Protein AF-0000000078283256 (afdb_homodimer)

Radius of gyration: 29.8 Å; Cα contacts (8 Å, |Δi|>4): 971; chains: 2; bounding box: 74×87×70 Å

Secondary structure (DSSP, 8-state):
-EE-STT-EEEETTEEEETT-EEEE-TTSTTBT-EEEEEEEE-GGG-SSSSSSPEEEEEEPPPSSHHHHHHHHHHHHHHHTS---GGGS--SSEEE-GGGEEE---TTT-----EEEEEEEEEEETTEEEEEEEEESSHHHHHHHHHHHHHHHHHHSSHHHHTT-TTEEEEEETTEEEEEETT-TTTEEEEEEEEEEEEE--HHHHHHHHHHHHHHHHHHHHHHHHTT-GGGGGS-HHHHHHHHT-THHHHHHHHHHHT-HHHHHHHHHHHHHHHHHHHHHHHHHT-/-EE-STT-EEEETTEEEETT-EEEE-TTSTTTT-EEEEEEEE-GGG-SSSSSSPEEEEEEPPPSSHHHHHHHHHHHHHHHTS---GGGS--SSEEE-GGGEEE---TTT-----EEEEEEEEEEETTEEEEEEEEESSHHHHHHHHHHHHHHHHHHSSHHHHTT-TTEEEEEETTEEEEEETT-TTTEEEEEEEEEEEEE--HHHHHHHHHHHHHHHHHHHHHHHHTT-GGGGGS-HHHHHHHHT-THHHHHHHHHHHT-HHHHHHHHHHHHHHHHHHHHHHHHHT-

Sequence (574 aa):
MIINRIGAEFEYDGTTYVIGAPIVGTPESEYEGLYGTITEIRDGEDKETENETPDIYCSFEVPALPCEVKKLEEIFSDLYDEPKTIDDIILDLVIMAPSMVETLDDLKECRQHPRIHILLEDWAVDGEQGNSSEVYTDFNDAKRILVQKLKEEQESGCIPQWADDEKFKEHSTDSLYECYIDGEYCESHYHIAIVSQQLCVSNRFVREMGWLYQASCQLEDFVSQVSDWDELDQLTDEQYNRMVQDPRFPERLQNKLGKNDSYWEAYWETVSEVAHEFVNEYLQEEAMIINRIGAEFEYDGTTYVIGAPIVGTPESEYEGLYGTITEIRDGEDKETENETPDIYCSFEVPALPCEVKKLEEIFSDLYDEPKTIDDIILDLVIMAPSMVETLDDLKECRQHPRIHILLEDWAVDGEQGNSSEVYTDFNDAKRILVQKLKEEQESGCIPQWADDEKFKEHSTDSLYECYIDGEYCESHYHIAIVSQQLCVSNRFVREMGWLYQASCQLEDFVSQVSDWDELDQLTDEQYNRMVQDPRFPERLQNKLGKNDSYWEAYWETVSEVAHEFVNEYLQEEA

pLDDT: mean 92.6, std 6.14, range [43.66, 97.94]

Structure (mmCIF, N/CA/C/O backbone):
data_AF-0000000078283256-model_v1
#
loop_
_entity.id
_entity.type
_entity.pdbx_description
1 polymer 'DUF4268 domain-containing protein'
#
loop_
_atom_site.group_PDB
_atom_site.id
_atom_site.type_symbol
_atom_site.label_atom_id
_atom_site.label_alt_id
_atom_site.label_comp_id
_atom_site.label_asym_id
_atom_site.label_entity_id
_atom_site.label_seq_id
_atom_site.pdbx_PDB_ins_code
_atom_site.Cartn_x
_atom_site.Cartn_y
_atom_site.Cartn_z
_atom_site.occupancy
_atom_site.B_iso_or_equiv
_atom_site.auth_seq_id
_atom_site.auth_comp_id
_atom_site.auth_asym_id
_atom_site.auth_atom_id
_atom_site.pdbx_PDB_model_num
ATOM 1 N N . MET A 1 1 ? -12.469 -33.781 -19.547 1 89.75 1 MET A N 1
ATOM 2 C CA . MET A 1 1 ? -12.422 -32.406 -19.969 1 89.75 1 MET A CA 1
ATOM 3 C C . MET A 1 1 ? -10.984 -31.906 -20.047 1 89.75 1 MET A C 1
ATOM 5 O O . MET A 1 1 ? -10.211 -32.094 -19.109 1 89.75 1 MET A O 1
ATOM 9 N N . ILE A 1 2 ? -10.57 -31.406 -21.266 1 92.25 2 ILE A N 1
ATOM 10 C CA . ILE A 1 2 ? -9.227 -30.891 -21.5 1 92.25 2 ILE A CA 1
ATOM 11 C C . ILE A 1 2 ? -9.305 -29.422 -21.891 1 92.25 2 ILE A C 1
ATOM 13 O O . ILE A 1 2 ? -10.023 -29.062 -22.828 1 92.25 2 ILE A O 1
ATOM 17 N N . ILE A 1 3 ? -8.633 -28.625 -21.078 1 93.5 3 ILE A N 1
ATOM 18 C CA . ILE A 1 3 ? -8.578 -27.188 -21.344 1 93.5 3 ILE A CA 1
ATOM 19 C C . ILE A 1 3 ? -7.137 -26.781 -21.625 1 93.5 3 ILE A C 1
ATOM 21 O O . ILE A 1 3 ? -6.266 -26.922 -20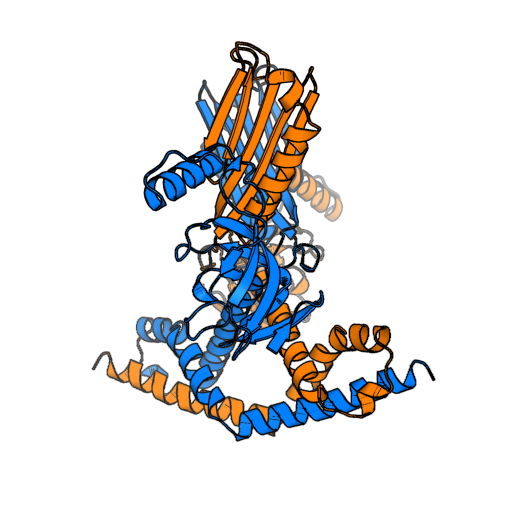.75 1 93.5 3 ILE A O 1
ATOM 25 N N . ASN A 1 4 ? -6.824 -26.266 -22.891 1 92.88 4 ASN A N 1
ATOM 26 C CA . ASN A 1 4 ? -5.438 -25.922 -23.188 1 92.88 4 ASN A CA 1
ATOM 27 C C . ASN A 1 4 ? -5.34 -24.641 -24.016 1 92.88 4 ASN A C 1
ATOM 29 O O . ASN A 1 4 ? -4.258 -24.281 -24.484 1 92.88 4 ASN A O 1
ATOM 33 N N . ARG A 1 5 ? -6.457 -24.016 -24.141 1 90.56 5 ARG A N 1
ATOM 34 C CA . ARG A 1 5 ? -6.426 -22.75 -24.859 1 90.56 5 ARG A CA 1
ATOM 35 C C . ARG A 1 5 ? -5.953 -21.609 -23.953 1 90.56 5 ARG A C 1
ATOM 37 O O . ARG A 1 5 ? -6.492 -21.422 -22.875 1 90.56 5 ARG A O 1
ATOM 44 N N . ILE A 1 6 ? -5.008 -20.922 -24.516 1 90 6 ILE A N 1
ATOM 45 C CA . ILE A 1 6 ? -4.469 -19.797 -23.75 1 90 6 ILE A CA 1
ATOM 46 C C . ILE A 1 6 ? -5.59 -18.828 -23.391 1 90 6 ILE A C 1
ATOM 48 O O . ILE A 1 6 ? -6.414 -18.484 -24.234 1 90 6 ILE A O 1
ATOM 52 N N . GLY A 1 7 ? -5.633 -18.469 -22.125 1 86.88 7 GLY A N 1
ATOM 53 C CA . GLY A 1 7 ? -6.641 -17.531 -21.672 1 86.88 7 GLY A CA 1
ATOM 54 C C . GLY A 1 7 ? -7.887 -18.203 -21.125 1 86.88 7 GLY A C 1
ATOM 55 O O . GLY A 1 7 ? -8.711 -17.562 -20.469 1 86.88 7 GLY A O 1
ATOM 56 N N . ALA A 1 8 ? -8.016 -19.516 -21.375 1 89.69 8 ALA A N 1
ATOM 57 C CA . ALA A 1 8 ? -9.164 -20.25 -20.875 1 89.69 8 ALA A CA 1
ATOM 58 C C . ALA A 1 8 ? -9.133 -20.359 -19.344 1 89.69 8 ALA A C 1
ATOM 60 O O . ALA A 1 8 ? -8.07 -20.531 -18.75 1 89.69 8 ALA A O 1
ATOM 61 N N . GLU A 1 9 ? -10.305 -20.266 -18.797 1 90.88 9 GLU A N 1
ATOM 62 C CA . GLU A 1 9 ? -10.422 -20.281 -17.344 1 90.88 9 GLU A CA 1
ATOM 63 C C . GLU A 1 9 ? -11 -21.609 -16.859 1 90.88 9 GLU A C 1
ATOM 65 O O . GLU A 1 9 ? -11.789 -22.234 -17.562 1 90.88 9 GLU A O 1
ATOM 70 N N . PHE A 1 10 ? -10.516 -22 -15.695 1 93.69 10 PHE A N 1
ATOM 71 C CA . PHE A 1 10 ? -11 -23.172 -15 1 93.69 10 PHE A CA 1
ATOM 72 C C . PHE A 1 10 ? -11.156 -22.906 -13.516 1 93.69 10 PHE A C 1
ATOM 74 O O . PHE A 1 10 ? -10.219 -22.438 -12.859 1 93.69 10 PHE A O 1
ATOM 81 N N . GLU A 1 11 ? -12.305 -23.141 -13 1 91.81 11 GLU A N 1
ATOM 82 C CA . GLU A 1 11 ? -12.562 -22.891 -11.586 1 91.81 11 GLU A CA 1
ATOM 83 C C . GLU A 1 11 ? -12.547 -24.188 -10.781 1 91.81 11 GLU A C 1
ATOM 85 O O . GLU A 1 11 ? -13.172 -25.172 -11.18 1 91.81 11 GLU A O 1
ATOM 90 N N . TYR A 1 12 ? -11.781 -24.141 -9.758 1 92.81 12 TYR A N 1
ATOM 91 C CA . TYR A 1 12 ? -11.742 -25.266 -8.836 1 92.81 12 TYR A CA 1
ATOM 92 C C . TYR A 1 12 ? -11.641 -24.797 -7.391 1 92.81 12 TYR A C 1
ATOM 94 O O . TYR A 1 12 ? -10.711 -24.062 -7.035 1 92.81 12 TYR A O 1
ATOM 102 N N . ASP A 1 13 ? -12.586 -25.203 -6.555 1 91.12 13 ASP A N 1
ATOM 103 C CA . ASP A 1 13 ? -12.602 -24.906 -5.125 1 91.12 13 ASP A CA 1
ATOM 104 C C . ASP A 1 13 ? -12.367 -23.422 -4.867 1 91.12 13 ASP A C 1
ATOM 106 O O . ASP A 1 13 ? -11.5 -23.047 -4.074 1 91.12 13 ASP A O 1
ATOM 110 N N . GLY A 1 14 ? -12.961 -22.594 -5.625 1 85.06 14 GLY A N 1
ATOM 111 C CA . GLY A 1 14 ? -12.945 -21.156 -5.395 1 85.06 14 GLY A CA 1
ATOM 112 C C . GLY A 1 14 ? -11.766 -20.453 -6.047 1 85.06 14 GLY A C 1
ATOM 113 O O . GLY A 1 14 ? -11.641 -19.234 -5.961 1 85.06 14 GLY A O 1
ATOM 114 N N . THR A 1 15 ? -10.922 -21.266 -6.703 1 91 15 THR A N 1
ATOM 115 C CA . THR A 1 15 ? -9.758 -20.672 -7.367 1 91 15 THR A CA 1
ATOM 116 C C . THR A 1 15 ? -9.914 -20.75 -8.883 1 91 15 THR A C 1
ATOM 118 O O . THR A 1 15 ? -10.328 -21.781 -9.422 1 91 15 THR A O 1
ATOM 121 N N . THR A 1 16 ? -9.602 -19.641 -9.422 1 90.5 16 THR A N 1
ATOM 122 C CA . THR A 1 16 ? -9.641 -19.609 -10.883 1 90.5 16 THR A CA 1
ATOM 123 C C . THR A 1 16 ? -8.242 -19.797 -11.469 1 90.5 16 THR A C 1
ATOM 125 O O . THR A 1 16 ? -7.316 -19.062 -11.133 1 90.5 16 THR A O 1
ATOM 128 N N . TYR A 1 17 ? -8.172 -20.812 -12.281 1 94.88 17 TYR A N 1
ATOM 129 C CA . TYR A 1 17 ? -6.938 -21.078 -13.008 1 94.88 17 TYR A CA 1
ATOM 130 C C . TYR A 1 17 ? -7.059 -20.641 -14.469 1 94.88 17 TYR A C 1
ATOM 132 O O . TYR A 1 17 ? -8.094 -20.844 -15.102 1 94.88 17 TYR A O 1
ATOM 140 N N . VAL A 1 18 ? -6.047 -20.047 -14.914 1 92.44 18 VAL A N 1
ATOM 141 C CA . VAL A 1 18 ? -6.059 -19.562 -16.297 1 92.44 18 VAL A CA 1
ATOM 142 C C . VAL A 1 18 ? -4.887 -20.156 -17.062 1 92.44 18 VAL A C 1
ATOM 144 O O . VAL A 1 18 ? -3.742 -20.109 -16.609 1 92.44 18 VAL A O 1
ATOM 147 N N . ILE A 1 19 ? -5.219 -20.734 -18.234 1 94.06 19 ILE A N 1
ATOM 148 C CA . ILE A 1 19 ? -4.156 -21.281 -19.062 1 94.06 19 ILE A CA 1
ATOM 149 C C . ILE A 1 19 ? -3.221 -20.156 -19.516 1 94.06 19 ILE A C 1
ATOM 151 O O . ILE A 1 19 ? -3.676 -19.125 -20 1 94.06 19 ILE A O 1
ATOM 155 N N . GLY A 1 20 ? -1.991 -20.344 -19.266 1 93.44 20 GLY A N 1
ATOM 156 C CA . GLY A 1 20 ? -1.011 -19.344 -19.641 1 93.44 20 GLY A CA 1
ATOM 157 C C . GLY A 1 20 ? -0.655 -18.406 -18.5 1 93.44 20 GLY A C 1
ATOM 158 O O .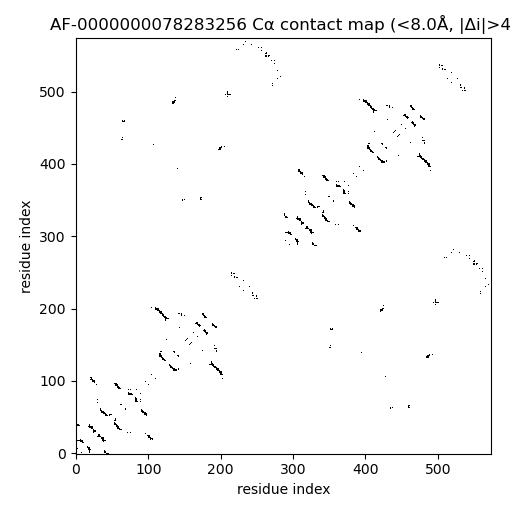 GLY A 1 20 ? 0.27 -17.594 -18.625 1 93.44 20 GLY A O 1
ATOM 159 N N . ALA A 1 21 ? -1.355 -18.5 -17.359 1 91.81 21 ALA A N 1
ATOM 160 C CA . ALA A 1 21 ? -1.127 -17.609 -16.234 1 91.81 21 ALA A CA 1
ATOM 161 C C . ALA A 1 21 ? 0.083 -18.047 -15.422 1 91.81 21 ALA A C 1
ATOM 163 O O . ALA A 1 21 ? 0.393 -19.234 -15.352 1 91.81 21 ALA A O 1
ATOM 164 N N . PRO A 1 22 ? 0.773 -17.062 -14.828 1 93.44 22 PRO A N 1
ATOM 165 C CA . PRO A 1 22 ? 1.931 -17.391 -13.992 1 93.44 22 PRO A CA 1
ATOM 166 C C . PRO A 1 22 ? 1.538 -18.078 -12.688 1 93.44 22 PRO A C 1
ATOM 168 O O . PRO A 1 22 ? 0.491 -17.781 -12.109 1 93.44 22 PRO A O 1
ATOM 171 N N . ILE A 1 23 ? 2.422 -19 -12.281 1 96.25 23 ILE A N 1
ATOM 172 C CA . ILE A 1 23 ? 2.215 -19.734 -11.031 1 96.25 23 ILE A CA 1
ATOM 173 C C . ILE A 1 23 ? 3.547 -19.906 -10.305 1 96.25 23 ILE A C 1
ATOM 175 O O . ILE A 1 23 ? 4.609 -19.625 -10.875 1 96.25 23 ILE A O 1
ATOM 179 N N . VAL A 1 24 ? 3.461 -20.281 -9.055 1 96.38 24 VAL A N 1
ATOM 180 C CA . VAL A 1 24 ? 4.629 -20.672 -8.273 1 96.38 24 VAL A CA 1
ATOM 181 C C . VAL A 1 24 ? 4.348 -21.984 -7.535 1 96.38 24 VAL A C 1
ATOM 183 O O . VAL A 1 24 ? 3.221 -22.234 -7.105 1 96.38 24 VAL A O 1
ATOM 186 N N . GLY A 1 25 ? 5.332 -22.828 -7.52 1 96.62 25 GLY A N 1
ATOM 187 C CA . GLY A 1 25 ? 5.195 -24.047 -6.75 1 96.62 25 GLY A CA 1
ATOM 188 C C . GLY A 1 25 ? 5.117 -23.812 -5.254 1 96.62 25 GLY A C 1
ATOM 189 O O . GLY A 1 25 ? 5.844 -22.984 -4.715 1 96.62 25 GLY A O 1
ATOM 190 N N . THR A 1 26 ? 4.219 -24.547 -4.625 1 96.62 26 THR A N 1
ATOM 191 C CA . THR A 1 26 ? 4.059 -24.422 -3.18 1 96.62 26 THR A CA 1
ATOM 192 C C . THR A 1 26 ? 4.926 -25.438 -2.453 1 96.62 26 THR A C 1
ATOM 194 O O . THR A 1 26 ? 5.559 -26.297 -3.088 1 96.62 26 THR A O 1
ATOM 197 N N . PRO A 1 27 ? 4.977 -25.422 -1.098 1 94.12 27 PRO A N 1
ATOM 198 C CA . PRO A 1 27 ? 5.77 -26.391 -0.332 1 94.12 27 PRO A CA 1
ATOM 199 C C . PRO A 1 27 ? 5.23 -27.812 -0.434 1 94.12 27 PRO A C 1
ATOM 201 O O . PRO A 1 27 ? 5.91 -28.766 -0.044 1 94.12 27 PRO A O 1
ATOM 204 N N . GLU A 1 28 ? 4.066 -27.969 -0.986 1 94.56 28 GLU A N 1
ATOM 205 C CA . GLU A 1 28 ? 3.465 -29.297 -1.13 1 94.56 28 GLU A CA 1
ATOM 206 C C . GLU A 1 28 ? 4.023 -30.031 -2.348 1 94.56 28 GLU A C 1
ATOM 208 O O . GLU A 1 28 ? 3.701 -31.203 -2.58 1 94.56 28 GLU A O 1
ATOM 213 N N . SER A 1 29 ? 4.887 -29.375 -3.082 1 94.44 29 SER A N 1
ATOM 214 C CA . SER A 1 29 ? 5.465 -30 -4.266 1 94.44 29 SER A CA 1
ATOM 215 C C . SER A 1 29 ? 6.988 -29.984 -4.211 1 94.44 29 SER A C 1
ATOM 217 O O . SER A 1 29 ? 7.582 -29.203 -3.467 1 94.44 29 SER A O 1
ATOM 219 N N . GLU A 1 30 ? 7.594 -30.812 -5.043 1 94.75 30 GLU A N 1
ATOM 220 C CA . GLU A 1 30 ? 9.047 -30.828 -5.184 1 94.75 30 GLU A CA 1
ATOM 221 C C . GLU A 1 30 ? 9.547 -29.625 -5.961 1 94.75 30 GLU A C 1
ATOM 223 O O . GLU A 1 30 ? 10.75 -29.344 -6 1 94.75 30 GLU A O 1
ATOM 228 N N . TYR A 1 31 ? 8.578 -28.859 -6.469 1 96.06 31 TYR A N 1
ATOM 229 C CA . TYR A 1 31 ? 8.914 -27.703 -7.293 1 96.06 31 TYR A CA 1
ATOM 230 C C . TYR A 1 31 ? 8.656 -26.406 -6.539 1 96.06 31 TYR A C 1
ATOM 232 O O . TYR A 1 31 ? 8.383 -25.359 -7.148 1 96.06 31 TYR A O 1
ATOM 240 N N . GLU A 1 32 ? 8.781 -26.5 -5.211 1 95.12 32 GLU A N 1
ATOM 241 C CA . GLU A 1 32 ? 8.531 -25.344 -4.352 1 95.12 32 GLU A CA 1
ATOM 242 C C . GLU A 1 32 ? 9.398 -24.156 -4.762 1 95.12 32 GLU A C 1
ATOM 244 O O . GLU A 1 32 ? 10.617 -24.297 -4.918 1 95.12 32 GLU A O 1
ATOM 249 N N . GLY A 1 33 ? 8.734 -23.062 -4.992 1 93.19 33 GLY A N 1
ATOM 250 C CA . GLY A 1 33 ? 9.469 -21.828 -5.223 1 93.19 33 GLY A CA 1
ATOM 251 C C . GLY A 1 33 ? 9.773 -21.578 -6.688 1 93.19 33 GLY A C 1
ATOM 252 O O . GLY A 1 33 ? 10.25 -20.5 -7.051 1 93.19 33 GLY A O 1
ATOM 253 N N . LEU A 1 34 ? 9.438 -22.516 -7.527 1 95.62 34 LEU A N 1
ATOM 254 C CA . LEU A 1 34 ? 9.711 -22.344 -8.953 1 95.62 34 LEU A CA 1
ATOM 255 C C . LEU A 1 34 ? 8.555 -21.625 -9.641 1 95.62 34 LEU A C 1
ATOM 257 O O . LEU A 1 34 ? 7.387 -21.906 -9.367 1 95.62 34 LEU A O 1
ATOM 261 N N . TYR A 1 35 ? 8.953 -20.734 -10.469 1 95.31 35 TYR A N 1
ATOM 262 C CA . TYR A 1 35 ? 7.941 -20.016 -11.242 1 95.31 35 TYR A CA 1
ATOM 263 C C . TYR A 1 35 ? 7.691 -20.703 -12.578 1 95.31 35 TYR A C 1
ATOM 265 O O . TYR A 1 35 ? 8.609 -21.297 -13.164 1 95.31 35 TYR A O 1
ATOM 273 N N . GLY A 1 36 ? 6.477 -20.609 -13.008 1 95.62 36 GLY A N 1
ATOM 274 C CA . GLY A 1 36 ? 6.094 -21.219 -14.266 1 95.62 36 GLY A CA 1
ATOM 275 C C . GLY A 1 36 ? 4.746 -20.75 -14.773 1 95.62 36 GLY A C 1
ATOM 276 O O . GLY A 1 36 ? 4.301 -19.641 -14.445 1 95.62 36 GLY A O 1
ATOM 277 N N . THR A 1 37 ? 4.188 -21.547 -15.719 1 96.25 37 THR A N 1
ATOM 278 C CA . THR A 1 37 ? 2.889 -21.234 -16.297 1 96.25 37 THR A CA 1
ATOM 279 C C . THR A 1 37 ? 2.039 -22.5 -16.438 1 96.25 37 THR A C 1
ATOM 281 O O . THR A 1 37 ? 2.572 -23.609 -16.516 1 96.25 37 THR A O 1
ATOM 284 N N . ILE A 1 38 ? 0.766 -22.328 -16.422 1 97.12 38 ILE A N 1
ATOM 285 C CA . ILE A 1 38 ? -0.153 -23.438 -16.672 1 97.12 38 ILE A CA 1
ATOM 286 C C . ILE A 1 38 ? -0.272 -23.672 -18.188 1 97.12 38 ILE A C 1
ATOM 288 O O . ILE A 1 38 ? -0.532 -22.734 -18.938 1 97.12 38 ILE A O 1
ATOM 292 N N . THR A 1 39 ? -0.175 -24.906 -18.594 1 97.06 39 THR A N 1
ATOM 293 C CA . THR A 1 39 ? -0.217 -25.172 -20.031 1 97.06 39 THR A CA 1
ATOM 294 C C . THR A 1 39 ? -1.491 -25.938 -20.391 1 97.06 39 THR A C 1
ATOM 296 O O . THR A 1 39 ? -1.978 -25.828 -21.516 1 97.06 39 THR A O 1
ATOM 299 N N . GLU A 1 40 ? -1.92 -26.688 -19.453 1 96.81 40 GLU A N 1
ATOM 300 C CA . GLU A 1 40 ? -3.084 -27.531 -19.703 1 96.81 40 GLU A CA 1
ATOM 301 C C . GLU A 1 40 ? -3.738 -27.984 -18.406 1 96.81 40 GLU A C 1
ATOM 303 O O . GLU A 1 40 ? -3.072 -28.094 -17.375 1 96.81 40 GLU A O 1
ATOM 308 N N . ILE A 1 41 ? -5.043 -28.141 -18.453 1 97.19 41 ILE A N 1
ATOM 309 C CA . ILE A 1 41 ? -5.762 -28.688 -17.297 1 97.19 41 ILE A CA 1
ATOM 310 C C . ILE A 1 41 ? -6.641 -29.859 -17.75 1 97.19 41 ILE A C 1
ATOM 312 O O . ILE A 1 41 ? -7.344 -29.75 -18.766 1 97.19 41 ILE A O 1
ATOM 316 N N . ARG A 1 42 ? -6.555 -30.953 -17.047 1 96.19 42 ARG A N 1
ATOM 317 C CA . ARG A 1 42 ? -7.379 -32.125 -17.312 1 96.19 42 ARG A CA 1
ATOM 318 C C . ARG A 1 42 ? -8.211 -32.5 -16.078 1 96.19 42 ARG A C 1
ATOM 320 O O . ARG A 1 42 ? -7.691 -32.531 -14.969 1 96.19 42 ARG A O 1
ATOM 327 N N . ASP A 1 43 ? -9.406 -32.688 -16.297 1 94.62 43 ASP A N 1
ATOM 328 C CA . ASP A 1 43 ? -10.32 -33.062 -15.219 1 94.62 43 ASP A CA 1
ATOM 329 C C . ASP A 1 43 ? -11.156 -34.281 -15.617 1 94.62 43 ASP A C 1
ATOM 331 O O . ASP A 1 43 ? -11.289 -34.562 -16.812 1 94.62 43 ASP A O 1
ATOM 335 N N . GLY A 1 44 ? -11.703 -35 -14.57 1 90.75 44 GLY A N 1
ATOM 336 C CA . GLY A 1 44 ? -12.562 -36.156 -14.82 1 90.75 44 GLY A CA 1
ATOM 337 C C . GLY A 1 44 ? -11.828 -37.344 -15.414 1 90.75 44 GLY A C 1
ATOM 338 O O . GLY A 1 44 ? -10.805 -37.75 -14.875 1 90.75 44 GLY A O 1
ATOM 339 N N . GLU A 1 45 ? -12.281 -37.844 -16.594 1 90 45 GLU A N 1
ATOM 340 C CA . GLU A 1 45 ? -11.773 -39.062 -17.188 1 90 45 GLU A CA 1
ATOM 341 C C . GLU A 1 45 ? -10.477 -38.812 -17.953 1 90 45 GLU A C 1
ATOM 343 O O . GLU A 1 45 ? -9.727 -39.75 -18.25 1 90 45 GLU A O 1
ATOM 348 N N . ASP A 1 46 ? -10.156 -37.562 -18.156 1 91.69 46 ASP A N 1
ATOM 349 C CA . ASP A 1 46 ? -9 -37.25 -18.984 1 91.69 46 ASP A CA 1
ATOM 350 C C . ASP A 1 46 ? -7.758 -37.031 -18.141 1 91.69 46 ASP A C 1
ATOM 352 O O . ASP A 1 46 ? -6.676 -36.75 -18.656 1 91.69 46 ASP A O 1
ATOM 356 N N . LYS A 1 47 ? -7.98 -37.156 -16.859 1 90.62 47 LYS A N 1
ATOM 357 C CA . LYS A 1 47 ? -6.836 -37.031 -15.969 1 90.62 47 LYS A CA 1
ATOM 358 C C . LYS A 1 47 ? -5.828 -38.156 -16.188 1 90.62 47 LYS A C 1
ATOM 360 O O . LYS A 1 47 ? -6.191 -39.219 -16.625 1 90.62 47 LYS A O 1
ATOM 365 N N . GLU A 1 48 ? -4.586 -37.875 -15.891 1 89.69 48 GLU A N 1
ATOM 366 C CA . GLU A 1 48 ? -3.533 -38.875 -15.953 1 89.69 48 GLU A CA 1
ATOM 367 C C . GLU A 1 48 ? -3.252 -39.469 -14.578 1 89.69 48 GLU A C 1
ATOM 369 O O . GLU A 1 48 ? -2.707 -40.594 -14.477 1 89.69 48 GLU A O 1
ATOM 374 N N . THR A 1 49 ? -3.6 -38.719 -13.562 1 89.31 49 THR A N 1
ATOM 375 C CA . THR A 1 49 ? -3.322 -39.156 -12.203 1 89.31 49 THR A CA 1
ATOM 376 C C . THR A 1 49 ? -4.578 -39.75 -11.57 1 89.31 49 THR A C 1
ATOM 378 O O . THR A 1 49 ? -5.684 -39.594 -12.078 1 89.31 49 THR A O 1
ATOM 381 N N . GLU A 1 50 ? -4.387 -40.5 -10.398 1 86.5 50 GLU A N 1
ATOM 382 C CA . GLU A 1 50 ? -5.492 -41.125 -9.703 1 86.5 50 GLU A CA 1
ATOM 383 C C . GLU A 1 50 ? -6.082 -40.219 -8.633 1 86.5 50 GLU A C 1
ATOM 385 O O . GLU A 1 50 ? -7.059 -40.594 -7.977 1 86.5 50 GLU A O 1
ATOM 390 N N . ASN A 1 51 ? -5.508 -39.094 -8.562 1 85.69 51 ASN A N 1
ATOM 391 C CA . ASN A 1 51 ? -5.969 -38.188 -7.523 1 85.69 51 ASN A CA 1
ATOM 392 C C . ASN A 1 51 ? -7.367 -37.656 -7.832 1 85.69 51 ASN A C 1
ATOM 394 O O . ASN A 1 51 ? -7.816 -37.688 -8.977 1 85.69 51 ASN A O 1
ATOM 398 N N . GLU A 1 52 ? -8.055 -37.156 -6.84 1 89.06 52 GLU A N 1
ATOM 399 C CA . GLU A 1 52 ? -9.422 -36.656 -6.98 1 89.06 52 GLU A CA 1
ATOM 400 C C . GLU A 1 52 ? -9.445 -35.25 -7.551 1 89.06 52 GLU A C 1
ATOM 402 O O . GLU A 1 52 ? -10.461 -34.812 -8.086 1 89.06 52 GLU A O 1
ATOM 407 N N . THR A 1 53 ? -8.32 -34.625 -7.492 1 94.38 53 THR A N 1
ATOM 408 C CA . THR A 1 53 ? -8.25 -33.25 -7.945 1 94.38 53 THR A CA 1
ATOM 409 C C . THR A 1 53 ? -7.828 -33.188 -9.414 1 94.38 53 THR A C 1
ATOM 411 O O . THR A 1 53 ? -7.25 -34.125 -9.938 1 94.38 53 THR A O 1
ATOM 414 N N . PRO A 1 54 ? -8.07 -32.125 -10.109 1 96.19 54 PRO A N 1
ATOM 415 C CA . PRO A 1 54 ? -7.641 -31.984 -11.508 1 96.19 54 PRO A CA 1
ATOM 416 C C . PRO A 1 54 ? -6.121 -32 -11.664 1 96.19 54 PRO A C 1
ATOM 418 O O . PRO A 1 54 ? -5.395 -31.672 -10.719 1 96.19 54 PRO A O 1
ATOM 421 N N . ASP A 1 55 ? -5.754 -32.438 -12.883 1 96.81 55 ASP A N 1
ATOM 422 C CA . ASP A 1 55 ? -4.344 -32.375 -13.25 1 96.81 55 ASP A CA 1
ATOM 423 C C . ASP A 1 55 ? -4.012 -31 -13.867 1 96.81 55 ASP A C 1
ATOM 425 O O . ASP A 1 55 ? -4.543 -30.656 -14.922 1 96.81 55 ASP A O 1
ATOM 429 N N . ILE A 1 56 ? -3.166 -30.328 -13.195 1 97.38 56 ILE A N 1
ATOM 430 C CA . ILE A 1 56 ? -2.705 -29.062 -13.727 1 97.38 56 ILE A CA 1
ATOM 431 C C . ILE A 1 56 ? -1.318 -29.219 -14.352 1 97.38 56 ILE A C 1
ATOM 433 O O . ILE A 1 56 ? -0.336 -29.453 -13.633 1 97.38 56 ILE A O 1
ATOM 437 N N . TYR A 1 57 ? -1.246 -29.156 -15.617 1 97.75 57 TYR A N 1
ATOM 438 C CA . TYR A 1 57 ? 0.03 -29.25 -16.312 1 97.75 57 TYR A CA 1
ATOM 439 C C . TYR A 1 57 ? 0.75 -27.906 -16.312 1 97.75 57 TYR A C 1
ATOM 441 O O . TYR A 1 57 ? 0.183 -26.891 -16.734 1 97.75 57 TYR A O 1
ATOM 449 N N . CYS A 1 58 ? 1.979 -27.953 -15.875 1 97.69 58 CYS A N 1
ATOM 450 C CA . CYS A 1 58 ? 2.74 -26.719 -15.719 1 97.69 58 CYS A CA 1
ATOM 451 C C . CYS A 1 58 ? 4.094 -26.812 -16.406 1 97.69 58 CYS A C 1
ATOM 453 O O . CYS A 1 58 ? 4.625 -27.922 -16.578 1 97.69 58 CYS A O 1
ATOM 455 N N . SER A 1 59 ? 4.566 -25.703 -16.844 1 97.69 59 SER A N 1
ATOM 456 C CA . SER A 1 59 ? 5.941 -25.531 -17.297 1 97.69 59 SER A CA 1
ATOM 457 C C . SER A 1 59 ? 6.703 -24.562 -16.391 1 97.69 59 SER A C 1
ATOM 459 O O . SER A 1 59 ? 6.371 -23.391 -16.328 1 97.69 59 SER A O 1
ATOM 461 N N . PHE A 1 60 ? 7.738 -25.078 -15.711 1 97 60 PHE A N 1
ATOM 462 C CA . PHE A 1 60 ? 8.516 -24.25 -14.797 1 97 60 PHE A CA 1
ATOM 463 C C . PHE A 1 60 ? 9.773 -23.734 -15.469 1 97 60 PHE A C 1
ATOM 465 O O . PHE A 1 60 ? 10.32 -24.391 -16.359 1 97 60 PHE A O 1
ATOM 472 N N . GLU A 1 61 ? 10.188 -22.625 -15.047 1 94 61 GLU A N 1
ATOM 473 C CA . GLU A 1 61 ? 11.438 -22.031 -15.531 1 94 61 GLU A CA 1
ATOM 474 C C . GLU A 1 61 ? 12.641 -22.594 -14.773 1 94 61 GLU A C 1
ATOM 476 O O . GLU A 1 61 ? 12.531 -22.906 -13.586 1 94 61 GLU A O 1
ATOM 481 N N . VAL A 1 62 ? 13.695 -22.656 -15.531 1 93.44 62 VAL A N 1
ATOM 482 C CA . VAL A 1 62 ? 14.945 -23 -14.852 1 93.44 62 VAL A CA 1
ATOM 483 C C . VAL A 1 62 ? 15.336 -21.891 -13.883 1 93.44 62 VAL A C 1
ATOM 485 O O . VAL A 1 62 ? 15.352 -20.719 -14.266 1 93.44 62 VAL A O 1
ATOM 488 N N . PRO A 1 63 ? 15.594 -22.25 -12.633 1 93.56 63 PRO A N 1
ATOM 489 C CA . PRO A 1 63 ? 15.969 -21.203 -11.688 1 93.56 63 PRO A CA 1
ATOM 490 C C . PRO A 1 63 ? 17.234 -20.453 -12.109 1 93.56 63 PRO A C 1
ATOM 492 O O . PRO A 1 63 ? 18.156 -21.062 -12.656 1 93.56 63 PRO A O 1
ATOM 495 N N . ALA A 1 64 ? 17.234 -19.188 -11.859 1 92.88 64 ALA A N 1
ATOM 496 C CA . ALA A 1 64 ? 18.375 -18.359 -12.195 1 92.88 64 ALA A CA 1
ATOM 497 C C . ALA A 1 64 ? 19.375 -18.312 -11.031 1 92.88 64 ALA A C 1
ATOM 499 O O . ALA A 1 64 ? 20.578 -18.109 -11.242 1 92.88 64 ALA A O 1
ATOM 500 N N . LEU A 1 65 ? 18.875 -18.531 -9.859 1 95.12 65 LEU A N 1
ATOM 501 C CA . LEU A 1 65 ? 19.703 -18.469 -8.664 1 95.12 65 LEU A CA 1
ATOM 502 C C . LEU A 1 65 ? 20.438 -19.781 -8.445 1 95.12 65 LEU A C 1
ATOM 504 O O . LEU A 1 65 ? 19.797 -20.828 -8.297 1 95.12 65 LEU A O 1
ATOM 508 N N . PRO A 1 66 ? 21.719 -19.734 -8.328 1 93.88 66 PRO A N 1
ATOM 509 C CA . PRO A 1 66 ? 22.5 -20.953 -8.125 1 93.88 66 PRO A CA 1
ATOM 510 C C . PRO A 1 66 ? 22.062 -21.719 -6.879 1 93.88 66 PRO A C 1
ATOM 512 O O . PRO A 1 66 ? 22.047 -22.953 -6.891 1 93.88 66 PRO A O 1
ATOM 515 N N . CYS A 1 67 ? 21.734 -21.047 -5.875 1 94.5 67 CYS A N 1
ATOM 516 C CA . CYS A 1 67 ? 21.297 -21.703 -4.648 1 94.5 67 CYS A CA 1
ATOM 517 C C . CYS A 1 67 ? 20.031 -22.516 -4.891 1 94.5 67 CYS A C 1
ATOM 519 O O . CYS A 1 67 ? 19.875 -23.609 -4.32 1 94.5 67 CYS A O 1
ATOM 521 N N . GLU A 1 68 ? 19.156 -22.016 -5.695 1 94.25 68 GLU A N 1
ATOM 522 C CA . GLU A 1 68 ? 17.906 -22.703 -5.996 1 94.25 68 GLU A CA 1
ATOM 523 C C . GLU A 1 68 ? 18.156 -23.938 -6.875 1 94.25 68 GLU A C 1
ATOM 525 O O . GLU A 1 68 ? 17.484 -24.953 -6.727 1 94.25 68 GLU A O 1
ATOM 530 N N . VAL A 1 69 ? 19.125 -23.797 -7.766 1 95.12 69 VAL A N 1
ATOM 531 C CA . VAL A 1 69 ? 19.516 -24.938 -8.602 1 95.12 69 VAL A CA 1
ATOM 532 C C . VAL A 1 69 ? 20.047 -26.062 -7.73 1 95.12 69 VAL A C 1
ATOM 534 O O . VAL A 1 69 ? 19.609 -27.219 -7.863 1 95.12 69 VAL A O 1
ATOM 537 N N . LYS A 1 70 ? 20.922 -25.672 -6.895 1 95.12 70 LYS A N 1
ATOM 538 C CA . LYS A 1 70 ? 21.516 -26.672 -6.004 1 95.12 70 LYS A CA 1
ATOM 539 C C . LYS A 1 70 ? 20.438 -27.328 -5.137 1 95.12 70 LYS A C 1
ATOM 541 O O . LYS A 1 70 ? 20.469 -28.547 -4.949 1 95.12 70 LYS A O 1
ATOM 546 N N . LYS A 1 71 ? 19.562 -26.547 -4.641 1 94.81 71 LYS A N 1
ATOM 547 C CA . LYS A 1 71 ? 18.484 -27.062 -3.809 1 94.81 71 LYS A CA 1
ATOM 548 C C . LYS A 1 71 ? 17.609 -28.047 -4.586 1 94.81 71 LYS A C 1
ATOM 550 O O . LYS A 1 71 ? 17.266 -29.109 -4.074 1 94.81 71 LYS A O 1
ATOM 555 N N . LEU A 1 72 ? 17.266 -27.656 -5.789 1 95.81 72 LEU A N 1
ATOM 556 C CA . LEU A 1 72 ? 16.438 -28.5 -6.637 1 95.81 72 LEU A CA 1
ATOM 557 C C . LEU A 1 72 ? 17.141 -29.828 -6.945 1 95.81 72 LEU A C 1
ATOM 559 O O . LEU A 1 72 ? 16.531 -30.891 -6.887 1 95.81 72 LEU A O 1
ATOM 563 N N . GLU A 1 73 ? 18.406 -29.781 -7.234 1 97 73 GLU A N 1
ATOM 564 C CA . GLU A 1 73 ? 19.203 -30.969 -7.512 1 97 73 GLU A CA 1
ATOM 565 C C . GLU A 1 73 ? 19.25 -31.906 -6.305 1 97 73 GLU A C 1
ATOM 567 O O . GLU A 1 73 ? 19.125 -33.125 -6.449 1 97 73 GLU A O 1
ATOM 572 N N . GLU A 1 74 ? 19.375 -31.328 -5.176 1 96.69 74 GLU A N 1
ATOM 573 C CA . GLU A 1 74 ? 19.406 -32.125 -3.951 1 96.69 74 GLU A CA 1
ATOM 574 C C . GLU A 1 74 ? 18.078 -32.812 -3.715 1 96.69 74 GLU A C 1
ATOM 576 O O . GLU A 1 74 ? 18.031 -34 -3.398 1 96.69 74 GLU A O 1
ATOM 581 N N . ILE A 1 75 ? 17 -32.062 -3.875 1 95.81 75 ILE A N 1
ATOM 582 C CA . ILE A 1 75 ? 15.656 -32.594 -3.646 1 95.81 75 ILE A CA 1
ATOM 583 C C . ILE A 1 75 ? 15.414 -33.781 -4.578 1 95.81 75 ILE A C 1
ATOM 585 O O . ILE A 1 75 ? 14.992 -34.844 -4.137 1 95.81 75 ILE A O 1
ATOM 589 N N . PHE A 1 76 ? 15.742 -33.656 -5.844 1 96.25 76 PHE A N 1
ATOM 590 C CA . PHE A 1 76 ? 15.43 -34.688 -6.816 1 96.25 76 PHE A CA 1
ATOM 591 C C . PHE A 1 76 ? 16.438 -35.812 -6.738 1 96.25 76 PHE A C 1
ATOM 593 O O . PHE A 1 76 ? 16.109 -36.969 -7.059 1 96.25 76 PHE A O 1
ATOM 600 N N . SER A 1 77 ? 17.641 -35.5 -6.332 1 96.56 77 SER A N 1
ATOM 601 C CA . SER A 1 77 ? 18.594 -36.594 -6.086 1 96.56 77 SER A CA 1
ATOM 602 C C . SER A 1 77 ? 18.125 -37.5 -4.949 1 96.56 77 SER A C 1
ATOM 604 O O . SER A 1 77 ? 18.219 -38.719 -5.039 1 96.56 77 SER A O 1
ATOM 606 N N . ASP A 1 78 ? 17.625 -36.875 -3.938 1 96.75 78 ASP A N 1
ATOM 607 C CA . ASP A 1 78 ? 17.109 -37.625 -2.797 1 96.75 78 ASP A CA 1
ATOM 608 C C . ASP A 1 78 ? 15.875 -38.438 -3.186 1 96.75 78 ASP A C 1
ATOM 610 O O . ASP A 1 78 ? 15.727 -39.594 -2.787 1 96.75 78 ASP A O 1
ATOM 614 N N . LEU A 1 79 ? 15.023 -37.781 -3.934 1 94.75 79 LEU A N 1
ATOM 615 C CA . LEU A 1 79 ? 13.766 -38.375 -4.336 1 94.75 79 LEU A CA 1
ATOM 616 C C . LEU A 1 79 ? 14.016 -39.656 -5.152 1 94.75 79 LEU A C 1
ATOM 618 O O . LEU A 1 79 ? 13.312 -40.656 -4.984 1 94.75 79 LEU A O 1
ATOM 622 N N . TYR A 1 80 ? 15.047 -39.656 -5.965 1 95.44 80 TYR A N 1
ATOM 623 C CA . TYR A 1 80 ? 15.289 -40.781 -6.875 1 95.44 80 TYR A CA 1
ATOM 624 C C . TYR A 1 80 ? 16.484 -41.594 -6.422 1 95.44 80 TYR A C 1
ATOM 626 O O . TYR A 1 80 ? 16.875 -42.562 -7.094 1 95.44 80 TYR A O 1
ATOM 634 N N . ASP A 1 81 ? 17.125 -41.25 -5.367 1 96.25 81 ASP A N 1
ATOM 635 C CA . ASP A 1 81 ? 18.281 -41.938 -4.793 1 96.25 81 ASP A CA 1
ATOM 636 C C . ASP A 1 81 ? 19.422 -42.031 -5.809 1 96.25 81 ASP A C 1
ATOM 638 O O . ASP A 1 81 ? 20 -43.125 -5.992 1 96.25 81 ASP A O 1
ATOM 642 N N . GLU A 1 82 ? 19.562 -41.031 -6.605 1 96.81 82 GLU A N 1
ATOM 643 C CA . GLU A 1 82 ? 20.625 -40.875 -7.59 1 96.81 82 GLU A CA 1
ATOM 644 C C . GLU A 1 82 ? 20.953 -39.375 -7.824 1 96.81 82 GLU A C 1
ATOM 646 O O . GLU A 1 82 ? 20.047 -38.531 -7.836 1 96.81 82 GLU A O 1
ATOM 651 N N . PRO A 1 83 ? 22.203 -39.188 -8.023 1 96.12 83 PRO A N 1
ATOM 652 C CA . PRO A 1 83 ? 22.562 -37.812 -8.266 1 96.12 83 PRO A CA 1
ATOM 653 C C . PRO A 1 83 ? 21.891 -37.219 -9.508 1 96.12 83 PRO A C 1
ATOM 655 O O . PRO A 1 83 ? 21.922 -37.844 -10.578 1 96.12 83 PRO A O 1
ATOM 658 N N . LYS A 1 84 ? 21.188 -36.125 -9.344 1 96.5 84 LYS A N 1
ATOM 659 C CA . LYS A 1 84 ? 20.516 -35.438 -10.43 1 96.5 84 LYS A CA 1
ATOM 660 C C . LYS A 1 84 ? 21.078 -34.031 -10.609 1 96.5 84 LYS A C 1
ATOM 662 O O . LYS A 1 84 ? 21.406 -33.344 -9.633 1 96.5 84 LYS A O 1
ATOM 667 N N . THR A 1 85 ? 21.203 -33.625 -11.891 1 96.19 85 THR A N 1
ATOM 668 C CA . THR A 1 85 ? 21.531 -32.25 -12.234 1 96.19 85 THR A CA 1
ATOM 669 C C . THR A 1 85 ? 20.312 -31.531 -12.781 1 96.19 85 THR A C 1
ATOM 671 O O . THR A 1 85 ? 19.281 -32.156 -13.055 1 96.19 85 THR A O 1
ATOM 674 N N . ILE A 1 86 ? 20.438 -30.297 -12.922 1 95.19 86 ILE A N 1
ATOM 675 C CA . ILE A 1 86 ? 19.312 -29.484 -13.375 1 95.19 86 ILE A CA 1
ATOM 676 C C . ILE A 1 86 ? 18.844 -29.969 -14.742 1 95.19 86 ILE A C 1
ATOM 678 O O . ILE A 1 86 ? 17.656 -29.938 -15.047 1 95.19 86 ILE A O 1
ATOM 682 N N . ASP A 1 87 ? 19.734 -30.562 -15.516 1 93.94 87 ASP A N 1
ATOM 683 C CA . ASP A 1 87 ? 19.422 -31.031 -16.859 1 93.94 87 ASP A CA 1
ATOM 684 C C . ASP A 1 87 ? 18.625 -32.344 -16.812 1 93.94 87 ASP A C 1
ATOM 686 O O . ASP A 1 87 ? 17.953 -32.688 -17.781 1 93.94 87 ASP A O 1
ATOM 690 N N . ASP A 1 88 ? 18.688 -32.938 -15.664 1 94.62 88 ASP A N 1
ATOM 691 C CA . ASP A 1 88 ? 18 -34.219 -15.492 1 94.62 88 ASP A CA 1
ATOM 692 C C . ASP A 1 88 ? 16.562 -34.031 -15.016 1 94.62 88 ASP A C 1
ATOM 694 O O . ASP A 1 88 ? 15.758 -34.969 -15.055 1 94.62 88 ASP A O 1
ATOM 698 N N . ILE A 1 89 ? 16.312 -32.844 -14.562 1 94.62 89 ILE A N 1
ATOM 699 C CA . ILE A 1 89 ? 15.031 -32.594 -13.914 1 94.62 89 ILE A CA 1
ATOM 700 C C . ILE A 1 89 ? 14.031 -32.062 -14.945 1 94.62 89 ILE A C 1
ATOM 702 O O . ILE A 1 89 ? 14.328 -31.156 -15.703 1 94.62 89 ILE A O 1
ATOM 706 N N . ILE A 1 90 ? 12.875 -32.688 -15.016 1 93.38 90 ILE A N 1
ATOM 707 C CA . ILE A 1 90 ? 11.844 -32.281 -15.953 1 93.38 90 ILE A CA 1
ATOM 708 C C . ILE A 1 90 ? 11.141 -31.016 -15.453 1 93.38 90 ILE A C 1
ATOM 710 O O . ILE A 1 90 ? 10.547 -31.031 -14.375 1 93.38 90 ILE A O 1
ATOM 714 N N . LEU A 1 91 ? 11.141 -29.969 -16.234 1 95.94 91 LEU A N 1
ATOM 715 C CA . LEU A 1 91 ? 10.539 -28.703 -15.82 1 95.94 91 LEU A CA 1
ATOM 716 C C . LEU A 1 91 ? 9.453 -28.266 -16.797 1 95.94 91 LEU A C 1
ATOM 718 O O . LEU A 1 91 ? 8.602 -27.438 -16.453 1 95.94 91 LEU A O 1
ATOM 722 N N . ASP A 1 92 ? 9.406 -28.797 -17.969 1 94.12 92 ASP A N 1
ATOM 723 C CA . ASP A 1 92 ? 8.57 -28.25 -19.031 1 94.12 92 ASP A CA 1
ATOM 724 C C . ASP A 1 92 ? 7.199 -28.922 -19.047 1 94.12 92 ASP A C 1
ATOM 726 O O . ASP A 1 92 ? 6.262 -28.406 -19.672 1 94.12 92 ASP A O 1
ATOM 730 N N . LEU A 1 93 ? 7.059 -30.078 -18.484 1 93.94 93 LEU A N 1
ATOM 731 C CA . LEU A 1 93 ? 5.789 -30.797 -18.422 1 93.94 93 LEU A CA 1
ATOM 732 C C . LEU A 1 93 ? 5.602 -31.484 -17.078 1 93.94 93 LEU A C 1
ATOM 734 O O . LEU A 1 93 ? 5.918 -32.656 -16.938 1 93.94 93 LEU A O 1
ATOM 738 N N . VAL A 1 94 ? 5.098 -30.766 -16.188 1 95.94 94 VAL A N 1
ATOM 739 C CA . VAL A 1 94 ? 4.93 -31.266 -14.828 1 95.94 94 VAL A CA 1
ATOM 740 C C . VAL A 1 94 ? 3.449 -31.281 -14.461 1 95.94 94 VAL A C 1
ATOM 742 O O . VAL A 1 94 ? 2.738 -30.297 -14.688 1 95.94 94 VAL A O 1
ATOM 745 N N . ILE A 1 95 ? 2.984 -32.344 -13.922 1 96.19 95 ILE A N 1
ATOM 746 C CA . ILE A 1 95 ? 1.6 -32.438 -13.477 1 96.19 95 ILE A CA 1
ATOM 747 C C . ILE A 1 95 ? 1.506 -32.031 -12.008 1 96.19 95 ILE A C 1
ATOM 749 O O . ILE A 1 95 ? 2.139 -32.656 -11.148 1 96.19 95 ILE A O 1
ATOM 753 N N . MET A 1 96 ? 0.744 -31.094 -11.734 1 96.62 96 MET A N 1
ATOM 754 C CA . MET A 1 96 ? 0.584 -30.578 -10.375 1 96.62 96 MET A CA 1
ATOM 755 C C . MET A 1 96 ? -0.865 -30.688 -9.914 1 96.62 96 MET A C 1
ATOM 757 O O . MET A 1 96 ? -1.788 -30.594 -10.727 1 96.62 96 MET A O 1
ATOM 761 N N . ALA A 1 97 ? -1.033 -30.891 -8.617 1 96 97 ALA A N 1
ATOM 762 C CA . ALA A 1 97 ? -2.348 -30.75 -7.992 1 96 97 ALA A CA 1
ATOM 763 C C . ALA A 1 97 ? -2.611 -29.281 -7.621 1 96 97 ALA A C 1
ATOM 765 O O . ALA A 1 97 ? -1.676 -28.5 -7.469 1 96 97 ALA A O 1
ATOM 766 N N . PRO A 1 98 ? -3.854 -28.953 -7.438 1 95.88 98 PRO A N 1
ATOM 767 C CA . PRO A 1 98 ? -4.199 -27.578 -7.086 1 95.88 98 PRO A CA 1
ATOM 768 C C . PRO A 1 98 ? -3.475 -27.094 -5.836 1 95.88 98 PRO A C 1
ATOM 770 O O . PRO A 1 98 ? -3.072 -25.922 -5.77 1 95.88 98 PRO A O 1
ATOM 773 N N . SER A 1 99 ? -3.197 -27.906 -4.93 1 95.31 99 SER A N 1
ATOM 774 C CA . SER A 1 99 ? -2.539 -27.516 -3.691 1 95.31 99 SER A CA 1
ATOM 775 C C . SER A 1 99 ? -1.046 -27.281 -3.908 1 95.31 99 SER A C 1
ATOM 777 O O . SER A 1 99 ? -0.376 -26.688 -3.064 1 95.31 99 SER A O 1
ATOM 779 N N . MET A 1 100 ? -0.558 -27.734 -5.086 1 96.75 100 MET A N 1
ATOM 780 C CA . MET A 1 100 ? 0.879 -27.719 -5.344 1 96.75 100 MET A CA 1
ATOM 781 C C . MET A 1 100 ? 1.283 -26.469 -6.125 1 96.75 100 MET A C 1
ATOM 783 O O . MET A 1 100 ? 2.471 -26.234 -6.352 1 96.75 100 MET A O 1
ATOM 787 N N . VAL A 1 101 ? 0.26 -25.656 -6.512 1 96.88 101 VAL A N 1
ATOM 788 C CA . VAL A 1 101 ? 0.56 -24.438 -7.27 1 96.88 101 VAL A CA 1
ATOM 789 C C . VAL A 1 101 ? -0.256 -23.266 -6.723 1 96.88 101 VAL A C 1
ATOM 791 O O . VAL A 1 101 ? -1.367 -23.469 -6.223 1 96.88 101 VAL A O 1
ATOM 794 N N . GLU A 1 102 ? 0.306 -22.172 -6.77 1 95.25 102 GLU A N 1
ATOM 795 C CA . GLU A 1 102 ? -0.371 -20.906 -6.449 1 95.25 102 GLU A CA 1
ATOM 796 C C . GLU A 1 102 ? -0.399 -19.984 -7.656 1 95.25 102 GLU A C 1
ATOM 798 O O . GLU A 1 102 ? 0.629 -19.75 -8.297 1 95.25 102 GLU A O 1
ATOM 803 N N . THR A 1 103 ? -1.551 -19.484 -7.914 1 93.81 103 THR A N 1
ATOM 804 C CA . THR A 1 103 ? -1.692 -18.562 -9.031 1 93.81 103 THR A CA 1
ATOM 805 C C . THR A 1 103 ? -1.136 -17.188 -8.664 1 93.81 103 THR A C 1
ATOM 807 O O . THR A 1 103 ? -1.301 -16.734 -7.531 1 93.81 103 THR A O 1
ATOM 810 N N . LEU A 1 104 ? -0.455 -16.594 -9.617 1 91.62 104 LEU A N 1
ATOM 811 C CA . LEU A 1 104 ? 0.124 -15.273 -9.406 1 91.62 104 LEU A CA 1
ATOM 812 C C . LEU A 1 104 ? -0.543 -14.234 -10.305 1 91.62 104 LEU A C 1
ATOM 814 O O . LEU A 1 104 ? -1.082 -14.578 -11.359 1 91.62 104 LEU A O 1
ATOM 818 N N . ASP A 1 105 ? -0.462 -12.977 -9.828 1 85.25 105 ASP A N 1
ATOM 819 C CA . ASP A 1 105 ? -0.974 -11.875 -10.633 1 85.25 105 ASP A CA 1
ATOM 820 C C . ASP A 1 105 ? -0.096 -11.641 -11.867 1 85.25 105 ASP A C 1
ATOM 822 O O . ASP A 1 105 ? 1.116 -11.859 -11.82 1 85.25 105 ASP A O 1
ATOM 826 N N . ASP A 1 106 ? -0.805 -11.242 -12.859 1 79.25 106 ASP A N 1
ATOM 827 C CA . ASP A 1 106 ? -0.036 -10.789 -14.016 1 79.25 106 ASP A CA 1
ATOM 828 C C . ASP A 1 106 ? 0.546 -9.398 -13.781 1 79.25 106 ASP A C 1
ATOM 830 O O . ASP A 1 106 ? -0.196 -8.43 -13.617 1 79.25 106 ASP A O 1
ATOM 834 N N . LEU A 1 107 ? 1.785 -9.305 -13.68 1 75.81 107 LEU A N 1
ATOM 835 C CA . LEU A 1 107 ? 2.453 -8.047 -13.367 1 75.81 107 LEU A CA 1
ATOM 836 C C . LEU A 1 107 ? 2.188 -7 -14.445 1 75.81 107 LEU A C 1
ATOM 838 O O . LEU A 1 107 ? 2.293 -5.801 -14.195 1 75.81 107 LEU A O 1
ATOM 842 N N . LYS A 1 108 ? 1.89 -7.484 -15.609 1 69 108 LYS A N 1
ATOM 843 C CA . LYS A 1 108 ? 1.604 -6.559 -16.703 1 69 108 LYS A CA 1
ATOM 844 C C . LYS A 1 108 ? 0.235 -5.906 -16.531 1 69 108 LYS A C 1
ATOM 846 O O . LYS A 1 108 ? -0.006 -4.809 -17.031 1 69 108 LYS A O 1
ATOM 851 N N . GLU A 1 109 ? -0.6 -6.621 -15.797 1 60.41 109 GLU A N 1
ATOM 852 C CA . GLU A 1 109 ? -1.957 -6.121 -15.594 1 60.41 109 GLU A CA 1
ATOM 853 C C . GLU A 1 109 ? -2.035 -5.219 -14.367 1 60.41 109 GLU A C 1
ATOM 855 O O . GLU A 1 109 ? -3.023 -4.504 -14.18 1 60.41 109 GLU A O 1
ATOM 860 N N . CYS A 1 110 ? -1.044 -5.391 -13.516 1 58.53 110 CYS A N 1
ATOM 861 C CA . CYS A 1 110 ? -1.104 -4.711 -12.234 1 58.53 110 CYS A CA 1
ATOM 862 C C . CYS A 1 110 ? -1.143 -3.197 -12.414 1 58.53 110 CYS A C 1
ATOM 864 O O . CYS A 1 110 ? -0.168 -2.6 -12.875 1 58.53 110 CYS A O 1
ATOM 866 N N . ARG A 1 111 ? -2.4 -2.695 -12.367 1 62.28 111 ARG A N 1
ATOM 867 C CA . ARG A 1 111 ? -2.775 -1.381 -12.883 1 62.28 111 ARG A CA 1
ATOM 868 C C . ARG A 1 111 ? -2.547 -0.298 -11.836 1 62.28 111 ARG A C 1
ATOM 870 O O . ARG A 1 111 ? -2.551 0.893 -12.156 1 62.28 111 ARG A O 1
ATOM 877 N N . GLN A 1 112 ? -2.279 -0.723 -10.594 1 74.31 112 GLN A N 1
ATOM 878 C CA . GLN A 1 112 ? -2.211 0.491 -9.789 1 74.31 112 GLN A CA 1
ATOM 879 C C . GLN A 1 112 ? -0.797 0.728 -9.266 1 74.31 112 GLN A C 1
ATOM 881 O O . GLN A 1 112 ? -0.16 -0.19 -8.742 1 74.31 112 GLN A O 1
ATOM 886 N N . HIS A 1 113 ? -0.29 1.856 -9.594 1 85.62 113 HIS A N 1
ATOM 887 C CA . HIS A 1 113 ? 1.055 2.23 -9.172 1 85.62 113 HIS A CA 1
ATOM 888 C C . HIS A 1 113 ? 1.031 3.496 -8.32 1 85.62 113 HIS A C 1
ATOM 890 O O . HIS A 1 113 ? 1.521 4.547 -8.75 1 85.62 113 HIS A O 1
ATOM 896 N N . PRO A 1 114 ? 0.507 3.242 -7.074 1 90.75 114 PRO A N 1
ATOM 897 C CA . PRO A 1 114 ? 0.538 4.426 -6.215 1 90.75 114 PRO A CA 1
ATOM 898 C C . PRO A 1 114 ? 1.958 4.867 -5.863 1 90.75 114 PRO A C 1
ATOM 900 O O . PRO A 1 114 ? 2.9 4.082 -5.996 1 90.75 114 PRO A O 1
ATOM 903 N N . ARG A 1 115 ? 2.014 6.078 -5.48 1 93.94 115 ARG A N 1
ATOM 904 C CA . ARG A 1 115 ? 3.312 6.633 -5.109 1 93.94 115 ARG A CA 1
ATOM 905 C C . ARG A 1 115 ? 3.604 6.395 -3.631 1 93.94 115 ARG A C 1
ATOM 907 O O . ARG A 1 115 ? 2.709 6.508 -2.789 1 93.94 115 ARG A O 1
ATOM 914 N N . ILE A 1 116 ? 4.832 6.039 -3.33 1 95.5 116 ILE A N 1
ATOM 915 C CA . ILE A 1 116 ? 5.297 5.918 -1.953 1 95.5 116 ILE A CA 1
ATOM 916 C C . ILE A 1 116 ? 6.527 6.801 -1.747 1 95.5 116 ILE A C 1
ATOM 918 O O . ILE A 1 116 ? 7.098 7.32 -2.711 1 95.5 116 ILE A O 1
ATOM 922 N N . HIS A 1 117 ? 6.832 7.004 -0.494 1 96.5 117 HIS A N 1
ATOM 923 C CA . HIS A 1 117 ? 7.926 7.895 -0.124 1 96.5 117 HIS A CA 1
ATOM 924 C C . HIS A 1 117 ? 8.922 7.195 0.797 1 96.5 117 HIS A C 1
ATOM 926 O O . HIS A 1 117 ? 8.547 6.715 1.869 1 96.5 117 HIS A O 1
ATOM 932 N N . ILE A 1 118 ? 10.117 7.168 0.372 1 95.81 118 ILE A N 1
ATOM 933 C CA . ILE A 1 118 ? 11.164 6.492 1.131 1 95.81 118 ILE A CA 1
ATOM 934 C C . ILE A 1 118 ? 12.039 7.531 1.831 1 95.81 118 ILE A C 1
ATOM 936 O O . ILE A 1 118 ? 12.617 8.406 1.181 1 95.81 118 ILE A O 1
ATOM 940 N N . LEU A 1 119 ? 12.039 7.453 3.127 1 96.81 119 LEU A N 1
ATOM 941 C CA . LEU A 1 119 ? 12.945 8.281 3.914 1 96.81 119 LEU A CA 1
ATOM 942 C C . LEU A 1 119 ? 14.305 7.602 4.066 1 96.81 119 LEU A C 1
ATOM 944 O O . LEU A 1 119 ? 14.414 6.543 4.688 1 96.81 119 LEU A O 1
ATOM 948 N N . LEU A 1 120 ? 15.297 8.25 3.471 1 96 120 LEU A N 1
ATOM 949 C CA . LEU A 1 120 ? 16.656 7.723 3.516 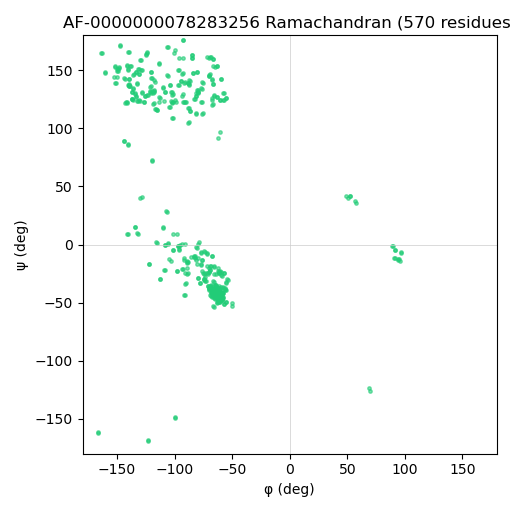1 96 120 LEU A CA 1
ATOM 950 C C . LEU A 1 120 ? 17.547 8.57 4.422 1 96 120 LEU A C 1
ATOM 952 O O . LEU A 1 120 ? 17.469 9.805 4.383 1 96 120 LEU A O 1
ATOM 956 N N . GLU A 1 121 ? 18.234 7.918 5.277 1 96.38 121 GLU A N 1
ATOM 957 C CA . GLU A 1 121 ? 19.219 8.57 6.141 1 96.38 121 GLU A CA 1
ATOM 958 C C . GLU A 1 121 ? 20.594 7.914 6.023 1 96.38 121 GLU A C 1
ATOM 960 O O . GLU A 1 121 ? 20.688 6.684 6.004 1 96.38 121 GLU A O 1
ATOM 965 N N . ASP A 1 122 ? 21.578 8.68 5.785 1 95.62 122 ASP A N 1
ATOM 966 C CA . ASP A 1 122 ? 22.953 8.227 5.641 1 95.62 122 ASP A CA 1
ATOM 967 C C . ASP A 1 122 ? 23.906 9.164 6.375 1 95.62 122 ASP A C 1
ATOM 969 O O . ASP A 1 122 ? 23.797 10.391 6.266 1 95.62 122 ASP A O 1
ATOM 973 N N . TRP A 1 123 ? 24.828 8.539 7.199 1 95.06 123 TRP A N 1
ATOM 974 C CA . TRP A 1 123 ? 25.75 9.406 7.938 1 95.06 123 TRP A CA 1
ATOM 975 C C . TRP A 1 123 ? 27.094 8.727 8.141 1 95.06 123 TRP A C 1
ATOM 977 O O . TRP A 1 123 ? 27.203 7.496 8.062 1 95.06 123 TRP A O 1
ATOM 987 N N . ALA A 1 124 ? 28.109 9.453 8.258 1 95.81 124 ALA A N 1
ATOM 988 C CA . ALA A 1 124 ? 29.469 9.031 8.633 1 95.81 124 ALA A CA 1
ATOM 989 C C . ALA A 1 124 ? 30.078 10.008 9.625 1 95.81 124 ALA A C 1
ATOM 991 O O . ALA A 1 124 ? 30.062 11.227 9.414 1 95.81 124 ALA A O 1
ATOM 992 N N . VAL A 1 125 ? 30.531 9.438 10.781 1 93.62 125 VAL A N 1
ATOM 993 C CA . VAL A 1 125 ? 31.141 10.25 11.828 1 93.62 125 VAL A CA 1
ATOM 994 C C . VAL A 1 125 ? 32.281 9.469 12.469 1 93.62 125 VAL A C 1
ATOM 996 O O . VAL A 1 125 ? 32.094 8.367 12.984 1 93.62 125 VAL A O 1
ATOM 999 N N . ASP A 1 126 ? 33.469 9.992 12.453 1 90 126 ASP A N 1
ATOM 1000 C CA . ASP A 1 126 ? 34.625 9.453 13.156 1 90 126 ASP A CA 1
ATOM 1001 C C . ASP A 1 126 ? 34.844 7.977 12.828 1 90 126 ASP A C 1
ATOM 1003 O O . ASP A 1 126 ? 35 7.152 13.734 1 90 126 ASP A O 1
ATOM 1007 N N . GLY A 1 127 ? 34.688 7.656 11.641 1 88.88 127 GLY A N 1
ATOM 1008 C CA . GLY A 1 127 ? 34.938 6.301 11.195 1 88.88 127 GLY A CA 1
ATOM 1009 C C . GLY A 1 127 ? 33.719 5.395 11.266 1 88.88 127 GLY A C 1
ATOM 1010 O O . GLY A 1 127 ? 33.781 4.242 10.828 1 88.88 127 GLY A O 1
ATOM 1011 N N . GLU A 1 128 ? 32.688 5.895 11.945 1 92.88 128 GLU A N 1
ATOM 1012 C CA . GLU A 1 128 ? 31.453 5.129 11.977 1 92.88 128 GLU A CA 1
ATOM 1013 C C . GLU A 1 128 ? 30.5 5.594 10.883 1 92.88 128 GLU A C 1
ATOM 1015 O O . GLU A 1 128 ? 30.516 6.758 10.484 1 92.88 128 GLU A O 1
ATOM 1020 N N . GLN A 1 129 ? 29.844 4.664 10.297 1 93 129 GLN A N 1
ATOM 1021 C CA . GLN A 1 129 ? 28.859 5.004 9.273 1 93 129 GLN A CA 1
ATOM 1022 C C . GLN A 1 129 ? 27.547 4.246 9.484 1 93 129 GLN A C 1
ATOM 1024 O O . GLN A 1 129 ? 27.547 3.189 10.125 1 93 129 GLN A O 1
ATOM 1029 N N . GLY A 1 130 ? 26.469 4.809 9.125 1 91.06 130 GLY A N 1
ATOM 1030 C CA . GLY A 1 130 ? 25.172 4.18 9.242 1 91.06 130 GLY A CA 1
ATOM 1031 C C . GLY A 1 130 ? 24.188 4.629 8.172 1 91.06 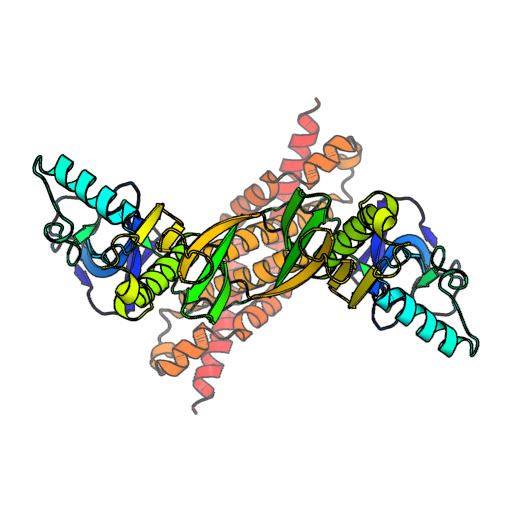130 GLY A C 1
ATOM 1032 O O . GLY A 1 130 ? 24.375 5.684 7.566 1 91.06 130 GLY A O 1
ATOM 1033 N N . ASN A 1 131 ? 23.312 3.738 7.82 1 91.81 131 ASN A N 1
ATOM 1034 C CA . ASN A 1 131 ? 22.234 4.055 6.887 1 91.81 131 ASN A CA 1
ATOM 1035 C C . ASN A 1 131 ? 20.922 3.418 7.312 1 91.81 131 ASN A C 1
ATOM 1037 O O . ASN A 1 131 ? 20.906 2.379 7.973 1 91.81 131 ASN A O 1
ATOM 1041 N N . SER A 1 132 ? 19.859 4.117 7.109 1 92.38 132 SER A N 1
ATOM 1042 C CA . SER A 1 132 ? 18.516 3.611 7.414 1 92.38 132 SER A CA 1
ATOM 1043 C C . SER A 1 132 ? 17.516 4.039 6.355 1 92.38 132 SER A C 1
ATOM 1045 O O . SER A 1 132 ? 17.75 4.984 5.605 1 92.38 132 SER A O 1
ATOM 1047 N N . SER A 1 133 ? 16.5 3.234 6.262 1 92.62 133 SER A N 1
ATOM 1048 C CA . SER A 1 133 ? 15.422 3.559 5.336 1 92.62 133 SER A CA 1
ATOM 1049 C C . SER A 1 133 ? 14.055 3.225 5.934 1 92.62 133 SER A C 1
ATOM 1051 O O . SER A 1 133 ? 13.906 2.217 6.629 1 92.62 133 SER A O 1
ATOM 1053 N N . GLU A 1 134 ? 13.094 4.082 5.762 1 93.06 134 GLU A N 1
ATOM 1054 C CA . GLU A 1 134 ? 11.695 3.887 6.141 1 93.06 134 GLU A CA 1
ATOM 1055 C C . GLU A 1 134 ? 10.758 4.246 4.988 1 93.06 134 GLU A C 1
ATOM 1057 O O . GLU A 1 134 ? 11.047 5.152 4.207 1 93.06 134 GLU A O 1
ATOM 1062 N N . VAL A 1 135 ? 9.695 3.574 4.891 1 94.38 135 VAL A N 1
ATOM 1063 C CA . VAL A 1 135 ? 8.812 3.771 3.742 1 94.38 135 VAL A CA 1
ATOM 1064 C C . VAL A 1 135 ? 7.434 4.207 4.219 1 94.38 135 VAL A C 1
ATOM 1066 O O . VAL A 1 135 ? 6.879 3.619 5.152 1 94.38 135 VAL A O 1
ATOM 1069 N N . TYR A 1 136 ? 6.871 5.211 3.531 1 93.5 136 TYR A N 1
ATOM 1070 C CA . TYR A 1 136 ? 5.578 5.793 3.875 1 93.5 136 TYR A CA 1
ATOM 1071 C C . TYR A 1 136 ? 4.684 5.902 2.646 1 93.5 136 TYR A C 1
ATOM 1073 O O . TYR A 1 136 ? 5.172 6.121 1.534 1 93.5 136 TYR A O 1
ATOM 1081 N N . THR A 1 137 ? 3.43 5.832 2.855 1 93.69 137 THR A N 1
ATOM 1082 C CA . THR A 1 137 ? 2.498 6.023 1.749 1 93.69 137 THR A CA 1
ATOM 1083 C C . THR A 1 137 ? 2.084 7.488 1.637 1 93.69 137 THR A C 1
ATOM 1085 O O . THR A 1 137 ? 1.489 7.895 0.638 1 93.69 137 THR A O 1
ATOM 1088 N N . ASP A 1 138 ? 2.377 8.258 2.631 1 93.62 138 ASP A N 1
ATOM 1089 C CA . ASP A 1 138 ? 2.035 9.68 2.646 1 93.62 138 ASP A CA 1
ATOM 1090 C C . ASP A 1 138 ? 3.289 10.547 2.77 1 93.62 138 ASP A C 1
ATOM 1092 O O . ASP A 1 138 ? 4.113 10.328 3.658 1 93.62 138 ASP A O 1
ATOM 1096 N N . PHE A 1 139 ? 3.373 11.516 1.942 1 94.56 139 PHE A N 1
ATOM 1097 C CA . PHE A 1 139 ? 4.547 12.375 1.925 1 94.56 139 PHE A CA 1
ATOM 1098 C C . PHE A 1 139 ? 4.684 13.133 3.24 1 94.56 139 PHE A C 1
ATOM 1100 O O . PHE A 1 139 ? 5.793 13.289 3.762 1 94.56 139 PHE A O 1
ATOM 1107 N N . ASN A 1 140 ? 3.596 13.594 3.771 1 93.19 140 ASN A N 1
ATOM 1108 C CA . ASN A 1 140 ? 3.643 14.375 5.004 1 93.19 140 ASN A CA 1
ATOM 1109 C C . ASN A 1 140 ? 4.129 13.531 6.18 1 93.19 140 ASN A C 1
ATOM 1111 O O . ASN A 1 140 ? 4.801 14.047 7.078 1 93.19 140 ASN A O 1
ATOM 1115 N N . ASP A 1 141 ? 3.77 12.297 6.172 1 91.94 141 ASP A N 1
ATOM 1116 C CA . ASP A 1 141 ? 4.266 11.414 7.223 1 91.94 141 ASP A CA 1
ATOM 1117 C C . ASP A 1 141 ? 5.785 11.289 7.16 1 91.94 141 ASP A C 1
ATOM 1119 O O . ASP A 1 141 ? 6.469 11.422 8.18 1 91.94 141 ASP A O 1
ATOM 1123 N N . ALA A 1 142 ? 6.234 11.062 5.957 1 94.69 142 ALA A N 1
ATOM 1124 C CA . ALA A 1 142 ? 7.676 10.945 5.762 1 94.69 142 ALA A CA 1
ATOM 1125 C C . ALA A 1 142 ? 8.383 12.242 6.148 1 94.69 142 ALA A C 1
ATOM 1127 O O . ALA A 1 142 ? 9.414 12.211 6.828 1 94.69 142 ALA A O 1
ATOM 1128 N N . LYS A 1 143 ? 7.82 13.328 5.707 1 95.06 143 LYS A N 1
ATOM 1129 C CA . LYS A 1 143 ? 8.438 14.625 5.941 1 95.06 143 LYS A CA 1
ATOM 1130 C C . LYS A 1 143 ? 8.461 14.969 7.426 1 95.06 143 LYS A C 1
ATOM 1132 O O . LYS A 1 143 ? 9.438 15.531 7.926 1 95.06 143 LYS A O 1
ATOM 1137 N N . ARG A 1 144 ? 7.465 14.648 8.133 1 92.81 144 ARG A N 1
ATOM 1138 C CA . ARG A 1 144 ? 7.43 14.891 9.57 1 92.81 144 ARG A CA 1
ATOM 1139 C C . ARG A 1 144 ? 8.555 14.148 10.281 1 92.81 144 ARG A C 1
ATOM 1141 O O . ARG A 1 144 ? 9.195 14.688 11.18 1 92.81 144 ARG A O 1
ATOM 1148 N N . ILE A 1 145 ? 8.758 12.961 9.867 1 93.81 145 ILE A N 1
ATOM 1149 C CA . ILE A 1 145 ? 9.82 12.164 10.484 1 93.81 145 ILE A CA 1
ATOM 1150 C C . ILE A 1 145 ? 11.18 12.727 10.086 1 93.81 145 ILE A C 1
ATOM 1152 O O . ILE A 1 145 ? 12.102 12.781 10.906 1 93.81 145 ILE A O 1
ATOM 1156 N N . LEU A 1 146 ? 11.273 13.148 8.805 1 96.56 146 LEU A N 1
ATOM 1157 C CA . LEU A 1 146 ? 12.5 13.797 8.359 1 96.56 146 LEU A CA 1
ATOM 1158 C C . LEU A 1 146 ? 12.844 14.992 9.242 1 96.56 146 LEU A C 1
ATOM 1160 O O . LEU A 1 146 ? 13.969 15.117 9.727 1 96.56 146 LEU A O 1
ATOM 1164 N N . VAL A 1 147 ? 11.875 15.82 9.438 1 94.25 147 VAL A N 1
ATOM 1165 C CA . VAL A 1 147 ? 12.062 17.031 10.219 1 94.25 147 VAL A CA 1
ATOM 1166 C C . VAL A 1 147 ? 12.406 16.672 11.664 1 94.25 147 VAL A C 1
ATOM 1168 O O . VAL A 1 147 ? 13.297 17.281 12.266 1 94.25 147 VAL A O 1
ATOM 1171 N N . GLN A 1 148 ? 11.719 15.719 12.18 1 92.38 148 GLN A N 1
ATOM 1172 C CA . GLN A 1 148 ? 11.977 15.273 13.547 1 92.38 148 GLN A CA 1
ATOM 1173 C C . GLN A 1 148 ? 13.406 14.766 13.695 1 92.38 148 GLN A C 1
ATOM 1175 O O . GLN A 1 148 ? 14.117 15.148 14.625 1 92.38 148 GLN A O 1
ATOM 1180 N N . LYS A 1 149 ? 13.812 13.922 12.828 1 94.94 149 LYS A N 1
ATOM 1181 C CA . LYS A 1 149 ? 15.156 13.359 12.875 1 94.94 149 LYS A CA 1
ATOM 1182 C C . LYS A 1 149 ? 16.219 14.445 12.703 1 94.94 149 LYS A C 1
ATOM 1184 O O . LYS A 1 149 ? 17.25 14.43 13.383 1 94.94 149 LYS A O 1
ATOM 1189 N N . LEU A 1 150 ? 15.922 15.289 11.789 1 96.56 150 LEU A N 1
ATOM 1190 C CA . LEU A 1 150 ? 16.859 16.375 11.531 1 96.56 150 LEU A CA 1
ATOM 1191 C C . LEU A 1 150 ? 17.016 17.266 12.758 1 96.56 150 LEU A C 1
ATOM 1193 O O . LEU A 1 150 ? 18.125 17.641 13.133 1 96.56 150 LEU A O 1
ATOM 1197 N N . LYS A 1 151 ? 15.914 17.609 13.375 1 94.38 151 LYS A N 1
ATOM 1198 C CA . LYS A 1 151 ? 15.961 18.438 14.586 1 94.38 151 LYS A CA 1
ATOM 1199 C C . LYS A 1 151 ? 16.781 17.75 15.68 1 94.38 151 LYS A C 1
ATOM 1201 O O . LYS A 1 151 ? 17.594 18.406 16.344 1 94.38 151 LYS A O 1
ATOM 1206 N N . GLU A 1 152 ? 16.547 16.516 15.82 1 94.62 152 GLU A N 1
ATOM 1207 C CA . GLU A 1 152 ? 17.312 15.758 16.812 1 94.62 152 GLU A CA 1
ATOM 1208 C C . GLU A 1 152 ? 18.812 15.781 16.484 1 94.62 152 GLU A C 1
ATOM 1210 O O . GLU A 1 152 ? 19.641 15.961 17.375 1 94.62 152 GLU A O 1
ATOM 1215 N N . GLU A 1 153 ? 19.125 15.648 15.219 1 95.06 153 GLU A N 1
ATOM 1216 C CA . GLU A 1 153 ? 20.516 15.648 14.781 1 95.06 153 GLU A CA 1
ATOM 1217 C C . GLU A 1 153 ? 21.156 17.016 14.961 1 95.06 153 GLU A C 1
ATOM 1219 O O . GLU A 1 153 ? 22.328 17.125 15.312 1 95.06 153 GLU A O 1
ATOM 1224 N N . GLN A 1 154 ? 20.406 18.031 14.758 1 93.5 154 GLN A N 1
ATOM 1225 C CA . GLN A 1 154 ? 20.906 19.406 14.875 1 93.5 154 GLN A CA 1
ATOM 1226 C C . GLN A 1 154 ? 21.109 19.781 16.344 1 93.5 154 GLN A C 1
ATOM 1228 O O . GLN A 1 154 ? 21.984 20.594 16.656 1 93.5 154 GLN A O 1
ATOM 1233 N N . GLU A 1 155 ? 20.328 19.156 17.188 1 91.88 155 GLU A N 1
ATOM 1234 C CA . GLU A 1 155 ? 20.375 19.516 18.609 1 91.88 155 GLU A CA 1
ATOM 1235 C C . GLU A 1 155 ? 21.375 18.641 19.359 1 91.88 155 GLU A C 1
ATOM 1237 O O . GLU A 1 155 ? 22.156 19.141 20.188 1 91.88 155 GLU A O 1
ATOM 1242 N N . SER A 1 156 ? 21.328 17.391 19.062 1 91.06 156 SER A N 1
ATOM 1243 C CA . SER A 1 156 ? 22.094 16.469 19.906 1 91.06 156 SER A CA 1
ATOM 1244 C C . SER A 1 156 ? 22.906 15.5 19.062 1 91.06 156 SER A C 1
ATOM 1246 O O . SER A 1 156 ? 23.5 14.555 19.594 1 91.06 156 SER A O 1
ATOM 1248 N N . GLY A 1 157 ? 22.938 15.766 17.812 1 91.19 157 GLY A N 1
ATOM 1249 C CA . GLY A 1 157 ? 23.656 14.836 16.953 1 91.19 157 GLY A CA 1
ATOM 1250 C C . GLY A 1 157 ? 25.047 15.305 16.594 1 91.19 157 GLY A C 1
ATOM 1251 O O . GLY A 1 157 ? 25.719 15.945 17.406 1 91.19 157 GLY A O 1
ATOM 1252 N N . CYS A 1 158 ? 25.531 14.953 15.43 1 90.31 158 CYS A N 1
ATOM 1253 C CA . CYS A 1 158 ? 26.906 15.203 15.016 1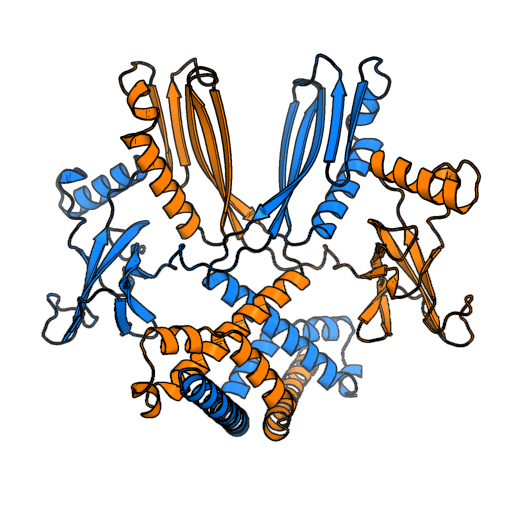 90.31 158 CYS A CA 1
ATOM 1254 C C . CYS A 1 158 ? 27.031 16.562 14.344 1 90.31 158 CYS A C 1
ATOM 1256 O O . CYS A 1 158 ? 28.141 17.109 14.234 1 90.31 158 CYS A O 1
ATOM 1258 N N . ILE A 1 159 ? 25.969 17.156 13.977 1 92.94 159 ILE A N 1
ATOM 1259 C CA . ILE A 1 159 ? 25.984 18.359 13.156 1 92.94 159 ILE A CA 1
ATOM 1260 C C . ILE A 1 159 ? 26.625 19.5 13.93 1 92.94 159 ILE A C 1
ATOM 1262 O O . ILE A 1 159 ? 27.484 20.219 13.398 1 92.94 159 ILE A O 1
ATOM 1266 N N . PRO A 1 160 ? 26.281 19.609 15.211 1 91.56 160 PRO A N 1
ATOM 1267 C CA . PRO A 1 160 ? 26.891 20.703 15.969 1 91.56 160 PRO A CA 1
ATOM 1268 C C . PRO A 1 160 ? 28.406 20.609 16.047 1 91.56 160 PRO A C 1
ATOM 1270 O O . PRO A 1 160 ? 29.094 21.625 16.219 1 91.56 160 PRO A O 1
ATOM 1273 N N . GLN A 1 161 ? 28.922 19.469 15.906 1 89.94 161 GLN A N 1
ATOM 1274 C CA . GLN A 1 161 ? 30.359 19.25 15.953 1 89.94 161 GLN A CA 1
ATOM 1275 C C . GLN A 1 161 ? 31.047 19.828 14.719 1 89.94 161 GLN A C 1
ATOM 1277 O O . GLN A 1 161 ? 32.25 20.125 14.75 1 89.94 161 GLN A O 1
ATOM 1282 N N . TRP A 1 162 ? 30.281 19.969 13.609 1 91.94 162 TRP A N 1
ATOM 1283 C CA . TRP A 1 162 ? 30.859 20.375 12.336 1 91.94 162 TRP A CA 1
ATOM 1284 C C . TRP A 1 162 ? 30.562 21.828 12.031 1 91.94 162 TRP A C 1
ATOM 1286 O O . TRP A 1 162 ? 31.219 22.469 11.211 1 91.94 162 TRP A O 1
ATOM 1296 N N . ALA A 1 163 ? 29.672 22.406 12.719 1 88.31 163 ALA A N 1
ATOM 1297 C CA . ALA A 1 163 ? 29.062 23.688 12.352 1 88.31 163 ALA A CA 1
ATOM 1298 C C . ALA A 1 163 ? 30.094 24.812 12.367 1 88.31 163 ALA A C 1
ATOM 1300 O O . ALA A 1 163 ? 30.016 25.75 11.578 1 88.31 163 ALA A O 1
ATOM 1301 N N . ASP A 1 164 ? 31.141 24.656 13.148 1 89.81 164 ASP A N 1
ATOM 1302 C CA . ASP A 1 164 ? 32.125 25.734 13.297 1 89.81 164 ASP A CA 1
ATOM 1303 C C . ASP A 1 164 ? 33.312 25.516 12.375 1 89.81 164 ASP A C 1
ATOM 1305 O O . ASP A 1 164 ? 34.219 26.344 12.32 1 89.81 164 ASP A O 1
ATOM 1309 N N . ASP A 1 165 ? 33.281 24.5 11.688 1 91.56 165 ASP A N 1
ATOM 1310 C CA . ASP A 1 165 ? 34.375 24.219 10.766 1 91.56 165 ASP A CA 1
ATOM 1311 C C . ASP A 1 165 ? 34.281 25.094 9.516 1 91.56 165 ASP A C 1
ATOM 1313 O O . ASP A 1 165 ? 33.219 25.25 8.938 1 91.56 165 ASP A O 1
ATOM 1317 N N . GLU A 1 166 ? 35.344 25.656 9.117 1 93.62 166 GLU A N 1
ATOM 1318 C CA . GLU A 1 166 ? 35.406 26.562 7.98 1 93.62 166 GLU A CA 1
ATOM 1319 C C . GLU A 1 166 ? 35 25.859 6.688 1 93.62 166 GLU A C 1
ATOM 1321 O O . GLU A 1 166 ? 34.531 26.5 5.746 1 93.62 166 GLU A O 1
ATOM 1326 N N . LYS A 1 167 ? 35.125 24.562 6.676 1 95.56 167 LYS A N 1
ATOM 1327 C CA . LYS A 1 167 ? 34.844 23.797 5.461 1 95.56 167 LYS A CA 1
ATOM 1328 C C . LYS A 1 167 ? 33.438 23.203 5.488 1 95.56 167 LYS A C 1
ATOM 1330 O O . LYS A 1 167 ? 33.094 22.391 4.625 1 95.56 167 LYS A O 1
ATOM 1335 N N . PHE A 1 168 ? 32.688 23.609 6.461 1 96 168 PHE A N 1
ATOM 1336 C CA . PHE A 1 168 ? 31.344 23.078 6.617 1 96 168 PHE A CA 1
ATOM 1337 C C . PHE A 1 168 ? 30.453 23.531 5.473 1 96 168 PHE A C 1
ATOM 1339 O O . PHE A 1 168 ? 30.375 24.734 5.172 1 96 168 PHE A O 1
ATOM 1346 N N . LYS A 1 169 ? 29.828 22.562 4.812 1 96.5 169 LYS A N 1
ATOM 1347 C CA . LYS A 1 169 ? 28.875 22.828 3.744 1 96.5 169 LYS A CA 1
ATOM 1348 C C . LYS A 1 169 ? 27.5 22.25 4.07 1 96.5 169 LYS A C 1
ATOM 1350 O O . LYS A 1 169 ? 27.406 21.172 4.684 1 96.5 169 LYS A O 1
ATOM 1355 N N . GLU A 1 170 ? 26.484 22.969 3.67 1 95.44 170 GLU A N 1
ATOM 1356 C CA . GLU A 1 170 ? 25.109 22.531 3.934 1 95.44 170 GLU A CA 1
ATOM 1357 C C . GLU A 1 170 ? 24.203 22.797 2.738 1 95.44 170 GLU A C 1
ATOM 1359 O O . GLU A 1 170 ? 24.359 23.812 2.049 1 95.44 170 GLU A O 1
ATOM 1364 N N . HIS A 1 171 ? 23.375 21.844 2.4 1 96.44 171 HIS A N 1
ATOM 1365 C CA . HIS A 1 171 ? 22.406 21.938 1.32 1 96.44 171 HIS A CA 1
ATOM 1366 C C . HIS A 1 171 ? 21.047 21.375 1.751 1 96.44 171 HIS A C 1
ATOM 1368 O O . HIS A 1 171 ? 20.984 20.359 2.443 1 96.44 171 HIS A O 1
ATOM 1374 N N . SER A 1 172 ? 20 22.125 1.432 1 96.25 172 SER A N 1
ATOM 1375 C CA . SER A 1 172 ? 18.672 21.641 1.796 1 96.25 172 SER A CA 1
ATOM 1376 C C . SER A 1 172 ? 17.641 21.984 0.733 1 96.25 172 SER A C 1
ATOM 1378 O O . SER A 1 172 ? 17.781 23 0.045 1 96.25 172 SER A O 1
ATOM 1380 N N . THR A 1 173 ? 16.703 21.125 0.463 1 95.38 173 THR A N 1
ATOM 1381 C CA . THR A 1 173 ? 15.477 21.328 -0.294 1 95.38 173 THR A CA 1
ATOM 1382 C C . THR A 1 173 ? 14.258 20.969 0.549 1 95.38 173 THR A C 1
ATOM 1384 O O . THR A 1 173 ? 14.367 20.781 1.762 1 95.38 173 THR A O 1
ATOM 1387 N N . ASP A 1 174 ? 13.117 20.891 -0.091 1 91.56 174 ASP A N 1
ATOM 1388 C CA . ASP A 1 174 ? 11.883 20.578 0.625 1 91.56 174 ASP A CA 1
ATOM 1389 C C . ASP A 1 174 ? 11.898 19.141 1.13 1 91.56 174 ASP A C 1
ATOM 1391 O O . ASP A 1 174 ? 11.156 18.797 2.053 1 91.56 174 ASP A O 1
ATOM 1395 N N . SER A 1 175 ? 12.75 18.344 0.558 1 95.5 175 SER A N 1
ATOM 1396 C CA . SER A 1 175 ? 12.695 16.922 0.907 1 95.5 175 SER A CA 1
ATOM 1397 C C . SER A 1 175 ? 14.086 16.375 1.167 1 95.5 175 SER A C 1
ATOM 1399 O O . SER A 1 175 ? 14.297 15.156 1.124 1 95.5 175 SER A O 1
ATOM 1401 N N . LEU A 1 176 ? 15.062 17.312 1.359 1 97.44 176 LEU A N 1
ATOM 1402 C CA . LEU A 1 176 ? 16.438 16.828 1.489 1 97.44 176 LEU A CA 1
ATOM 1403 C C . LEU A 1 176 ? 17.266 17.781 2.357 1 97.44 176 LEU A C 1
ATOM 1405 O O . LEU A 1 176 ? 17.109 19 2.264 1 97.44 176 LEU A O 1
ATOM 1409 N N . TYR A 1 177 ? 18.078 17.234 3.189 1 97.88 177 TYR A N 1
ATOM 1410 C CA . TYR A 1 177 ? 19.125 17.953 3.922 1 97.88 177 TYR A CA 1
ATOM 1411 C C . TYR A 1 177 ? 20.438 17.188 3.885 1 97.88 177 TYR A C 1
ATOM 1413 O O . TYR A 1 177 ? 20.469 15.977 4.117 1 97.88 177 TYR A O 1
ATOM 1421 N N . GLU A 1 178 ? 21.422 17.891 3.541 1 97.69 178 GLU A N 1
ATOM 1422 C CA . GLU A 1 178 ? 22.75 17.297 3.543 1 97.69 178 GLU A CA 1
ATOM 1423 C C . GLU A 1 178 ? 23.781 18.281 4.09 1 97.69 178 GLU A C 1
ATOM 1425 O O . GLU A 1 178 ? 23.734 19.484 3.785 1 97.69 178 GLU A O 1
ATOM 1430 N N . CYS A 1 179 ? 24.641 17.797 4.906 1 97.06 179 CYS A N 1
ATOM 1431 C CA . CYS A 1 179 ? 25.781 18.578 5.355 1 97.06 179 CYS A CA 1
ATOM 1432 C C . CYS A 1 179 ? 27.047 17.719 5.438 1 97.06 179 CYS A C 1
ATOM 1434 O O . CYS A 1 179 ? 26.953 16.5 5.562 1 97.06 179 CYS A O 1
ATOM 1436 N N . TYR A 1 180 ? 28.109 18.312 5.258 1 96.31 180 TYR A N 1
ATOM 1437 C CA . TYR A 1 180 ? 29.375 17.594 5.277 1 96.31 180 TYR A CA 1
ATOM 1438 C C . TYR A 1 180 ? 30.547 18.547 5.422 1 96.31 180 TYR A C 1
ATOM 1440 O O . TYR A 1 180 ? 30.375 19.766 5.324 1 96.31 180 TYR A O 1
ATOM 1448 N N . ILE A 1 181 ? 31.703 18.047 5.75 1 95.56 181 ILE A N 1
ATOM 1449 C CA . ILE A 1 181 ? 32.969 18.797 5.703 1 95.56 181 ILE A CA 1
ATOM 1450 C C . ILE A 1 181 ? 33.625 18.609 4.34 1 95.56 181 ILE A C 1
ATOM 1452 O O . ILE A 1 181 ? 33.906 17.484 3.926 1 95.56 181 ILE A O 1
ATOM 1456 N N . ASP A 1 182 ? 33.844 19.75 3.721 1 95.19 182 ASP A N 1
ATOM 1457 C CA . ASP A 1 182 ? 34.406 19.734 2.375 1 95.19 182 ASP A CA 1
ATOM 1458 C C . ASP A 1 182 ? 35.75 19 2.357 1 95.19 182 ASP A C 1
ATOM 1460 O O . ASP A 1 182 ? 36.656 19.344 3.127 1 95.19 182 ASP A O 1
ATOM 1464 N N . GLY A 1 183 ? 35.875 17.953 1.491 1 92.5 183 GLY A N 1
ATOM 1465 C CA . GLY A 1 183 ? 37.094 17.172 1.376 1 92.5 183 GLY A CA 1
ATOM 1466 C C . GLY A 1 183 ? 37.094 15.914 2.232 1 92.5 183 GLY A C 1
ATOM 1467 O O . GLY A 1 183 ? 37.969 15.062 2.109 1 92.5 183 GLY A O 1
ATOM 1468 N N . GLU A 1 184 ? 36.125 15.781 3.168 1 92.44 184 GLU A N 1
ATOM 1469 C CA . GLU A 1 184 ? 36.062 14.641 4.082 1 92.44 184 GLU A CA 1
ATOM 1470 C C . GLU A 1 184 ? 34.656 14.023 4.094 1 92.44 184 GLU A C 1
ATOM 1472 O O . GLU A 1 184 ? 34.125 13.688 5.156 1 92.44 184 GLU A O 1
ATOM 1477 N N . TYR A 1 185 ? 34.062 13.922 3.041 1 92.69 185 TYR A N 1
ATOM 1478 C CA . TYR A 1 185 ? 32.656 13.484 2.953 1 92.69 185 TYR A CA 1
ATOM 1479 C C . TYR A 1 185 ? 32.5 12.078 3.504 1 92.69 185 TYR A C 1
ATOM 1481 O O . TYR A 1 185 ? 31.516 11.789 4.203 1 92.69 185 TYR A O 1
ATOM 1489 N N . CYS A 1 186 ? 33.531 11.234 3.215 1 89.56 186 CYS A N 1
ATOM 1490 C CA . CYS A 1 186 ? 33.406 9.836 3.598 1 89.56 186 CYS A CA 1
ATOM 1491 C C . CYS A 1 186 ? 33.469 9.672 5.109 1 89.56 186 CYS A C 1
ATOM 1493 O O . CYS A 1 186 ? 32.969 8.695 5.66 1 89.56 186 CYS A O 1
ATOM 1495 N N . GLU A 1 187 ? 34.031 10.688 5.727 1 91.75 187 GLU A N 1
ATOM 1496 C CA . GLU A 1 187 ? 34.25 10.555 7.164 1 91.75 187 GLU A CA 1
ATOM 1497 C C . GLU A 1 187 ? 33.312 11.438 7.957 1 91.75 187 GLU A C 1
ATOM 1499 O O . GLU A 1 187 ? 33.062 11.195 9.148 1 91.75 187 GLU A O 1
ATOM 1504 N N . SER A 1 188 ? 32.812 12.484 7.219 1 94.31 188 SER A N 1
ATOM 1505 C CA . SER A 1 188 ? 31.984 13.438 7.957 1 94.31 188 SER A CA 1
ATOM 1506 C C . SER A 1 188 ? 30.844 13.961 7.102 1 94.31 188 SER A C 1
ATOM 1508 O O . SER A 1 188 ? 30.984 14.977 6.418 1 94.31 188 SER A O 1
ATOM 1510 N N . HIS A 1 189 ? 29.719 13.281 7.129 1 96.25 189 HIS A N 1
ATOM 1511 C CA . HIS A 1 189 ? 28.531 13.797 6.441 1 96.25 189 HIS A CA 1
ATOM 1512 C C . HIS A 1 189 ? 27.25 13.305 7.105 1 96.25 189 HIS A C 1
ATOM 1514 O O . HIS A 1 189 ? 27.281 12.328 7.859 1 96.25 189 HIS A O 1
ATOM 1520 N N . TYR A 1 190 ? 26.203 14.078 6.953 1 97.19 190 TYR A N 1
ATOM 1521 C CA . TYR A 1 190 ? 24.844 13.711 7.297 1 97.19 190 TYR A CA 1
ATOM 1522 C C . TYR A 1 190 ? 23.891 14.008 6.148 1 97.19 190 TYR A C 1
ATOM 1524 O O . TYR A 1 190 ? 23.891 15.117 5.605 1 97.19 190 TYR A O 1
ATOM 1532 N N . HIS A 1 191 ? 23.172 12.945 5.723 1 97.62 191 HIS A N 1
ATOM 1533 C CA . HIS A 1 191 ? 22.25 13.055 4.598 1 97.62 191 HIS A CA 1
ATOM 1534 C C . HIS A 1 191 ? 20.891 12.43 4.93 1 97.62 191 HIS A C 1
ATOM 1536 O O . HIS A 1 191 ? 20.828 11.281 5.379 1 97.62 191 HIS A O 1
ATOM 1542 N N . ILE A 1 192 ? 19.828 13.227 4.805 1 97.69 192 ILE A N 1
ATOM 1543 C CA . ILE A 1 192 ? 18.469 12.719 4.973 1 97.69 192 ILE A CA 1
ATOM 1544 C C . ILE A 1 192 ? 17.594 13.227 3.834 1 97.69 192 ILE A C 1
ATOM 1546 O O . ILE A 1 192 ? 17.641 14.406 3.48 1 97.69 192 ILE A O 1
ATOM 1550 N N . ALA A 1 193 ? 16.922 12.352 3.188 1 97.94 193 ALA A N 1
ATOM 1551 C CA . ALA A 1 193 ? 16.156 12.742 2.01 1 97.94 193 ALA A CA 1
ATOM 1552 C C . ALA A 1 193 ? 14.922 11.852 1.836 1 97.94 193 ALA A C 1
ATOM 1554 O O . ALA A 1 193 ? 14.898 10.719 2.322 1 97.94 193 ALA A O 1
ATOM 1555 N N . ILE A 1 194 ? 13.906 12.391 1.254 1 97.56 194 ILE A N 1
ATOM 1556 C CA . ILE A 1 194 ? 12.734 11.633 0.847 1 97.56 194 ILE A CA 1
ATOM 1557 C C . ILE A 1 194 ? 12.773 11.383 -0.66 1 97.56 194 ILE A C 1
ATOM 1559 O O . ILE A 1 194 ? 12.891 12.328 -1.446 1 97.56 194 ILE A O 1
ATOM 1563 N N . VAL A 1 195 ? 12.727 10.141 -1.033 1 95.44 195 VAL A N 1
ATOM 1564 C CA . VAL A 1 195 ? 12.656 9.758 -2.439 1 95.44 195 VAL A CA 1
ATOM 1565 C C . VAL A 1 195 ? 11.305 9.117 -2.736 1 95.44 195 VAL A C 1
ATOM 1567 O O . VAL A 1 195 ? 10.906 8.172 -2.055 1 95.44 195 VAL A O 1
ATOM 1570 N N . SER A 1 196 ? 10.617 9.664 -3.758 1 95.69 196 SER A N 1
ATOM 1571 C CA . SER A 1 196 ? 9.32 9.125 -4.137 1 95.69 196 SER A CA 1
ATOM 1572 C C . SER A 1 196 ? 9.445 8.148 -5.297 1 95.69 196 SER A C 1
ATOM 1574 O O . SER A 1 196 ? 10.227 8.367 -6.223 1 95.69 196 SER A O 1
ATOM 1576 N N . GLN A 1 197 ? 8.75 7.09 -5.188 1 93.88 197 GLN A N 1
ATOM 1577 C CA . GLN A 1 197 ? 8.734 6.109 -6.27 1 93.88 197 GLN A CA 1
ATOM 1578 C C . GLN A 1 197 ? 7.387 5.402 -6.359 1 93.88 197 GLN A C 1
ATOM 1580 O O . GLN A 1 197 ? 6.531 5.578 -5.488 1 93.88 197 GLN A O 1
ATOM 1585 N N . GLN A 1 198 ? 7.27 4.645 -7.398 1 93.06 198 GLN A N 1
ATOM 1586 C CA . GLN A 1 198 ? 6.023 3.92 -7.602 1 93.06 198 GLN A CA 1
ATOM 1587 C C . GLN A 1 198 ? 6.043 2.576 -6.883 1 93.06 198 GLN A C 1
ATOM 1589 O O . GLN A 1 198 ? 7.074 1.905 -6.836 1 93.06 198 GLN A O 1
ATOM 1594 N N . LEU A 1 199 ? 4.945 2.227 -6.34 1 93.38 199 LEU A N 1
ATOM 1595 C CA . LEU A 1 199 ? 4.738 0.952 -5.66 1 93.38 199 LEU A CA 1
ATOM 1596 C C . LEU A 1 199 ? 3.955 -0.012 -6.547 1 93.38 199 LEU A C 1
ATOM 1598 O O . LEU A 1 199 ? 2.889 0.335 -7.059 1 93.38 199 LEU A O 1
ATOM 1602 N N . CYS A 1 200 ? 4.523 -1.1 -6.797 1 92 200 CYS A N 1
ATOM 1603 C CA . CYS A 1 200 ? 3.766 -2.135 -7.492 1 92 200 CYS A CA 1
ATOM 1604 C C . CYS A 1 200 ? 2.873 -2.898 -6.52 1 92 200 CYS A C 1
ATOM 1606 O O . CYS A 1 200 ? 3.365 -3.646 -5.676 1 92 200 CYS A O 1
ATOM 1608 N N . VAL A 1 201 ? 1.612 -2.752 -6.676 1 91.75 201 VAL A N 1
ATOM 1609 C CA . VAL A 1 201 ? 0.656 -3.289 -5.715 1 91.75 201 VAL A CA 1
ATOM 1610 C C . VAL A 1 201 ? 0.011 -4.555 -6.273 1 91.75 201 VAL A C 1
ATOM 1612 O O . VAL A 1 201 ? -0.482 -4.555 -7.406 1 91.75 201 VAL A O 1
ATOM 1615 N N . SER A 1 202 ? -0.001 -5.562 -5.465 1 89.75 202 SER A N 1
ATOM 1616 C CA . SER A 1 202 ? -0.648 -6.812 -5.859 1 89.75 202 SER A CA 1
ATOM 1617 C C . SER A 1 202 ? -2.143 -6.777 -5.559 1 89.75 202 SER A C 1
ATOM 1619 O O . SER A 1 202 ? -2.598 -5.98 -4.734 1 89.75 202 SER A O 1
ATOM 1621 N N . ASN A 1 203 ? -2.859 -7.707 -6.184 1 87.06 203 ASN A N 1
ATOM 1622 C CA . ASN A 1 203 ? -4.285 -7.828 -5.898 1 87.06 203 ASN A CA 1
ATOM 1623 C C . ASN A 1 203 ? -4.535 -8.258 -4.457 1 87.06 203 ASN A C 1
ATOM 1625 O O . ASN A 1 203 ? -5.512 -7.836 -3.838 1 87.06 203 ASN A O 1
ATOM 1629 N N . ARG A 1 204 ? -3.67 -9.094 -4.047 1 87.56 204 ARG A N 1
ATOM 1630 C CA . ARG A 1 204 ? -3.795 -9.555 -2.666 1 87.56 204 ARG A CA 1
ATOM 1631 C C . ARG A 1 204 ? -3.68 -8.383 -1.692 1 87.56 204 ARG A C 1
ATOM 1633 O O . ARG A 1 204 ? -4.441 -8.297 -0.728 1 87.56 204 ARG A O 1
ATOM 1640 N N . PHE A 1 205 ? -2.773 -7.531 -1.929 1 92.19 205 PHE A N 1
ATOM 1641 C CA . PHE A 1 205 ? -2.574 -6.359 -1.084 1 92.19 205 PHE A CA 1
ATOM 1642 C C . PHE A 1 205 ? -3.787 -5.438 -1.14 1 92.19 205 PHE A C 1
ATOM 1644 O O . PHE A 1 205 ? -4.227 -4.922 -0.111 1 92.19 205 PHE A O 1
ATOM 1651 N N . VAL A 1 206 ? -4.273 -5.238 -2.305 1 91.31 206 VAL A N 1
ATOM 1652 C CA . VAL A 1 206 ? -5.461 -4.406 -2.477 1 91.31 206 VAL A CA 1
ATOM 1653 C C . VAL A 1 206 ? -6.617 -4.984 -1.663 1 91.31 206 VAL A C 1
ATOM 1655 O O . VAL A 1 206 ? -7.332 -4.25 -0.979 1 91.31 206 VAL A O 1
ATOM 1658 N N . ARG A 1 207 ? -6.762 -6.234 -1.673 1 91.12 207 ARG A N 1
ATOM 1659 C CA . ARG A 1 207 ? -7.824 -6.906 -0.924 1 91.12 207 ARG A CA 1
ATOM 1660 C C . ARG A 1 207 ? -7.629 -6.727 0.578 1 91.12 207 ARG A C 1
ATOM 1662 O O . ARG A 1 207 ? -8.586 -6.434 1.301 1 91.12 207 ARG A O 1
ATOM 1669 N N . GLU A 1 208 ? -6.441 -6.918 0.953 1 90.81 208 GLU A N 1
ATOM 1670 C CA . GLU A 1 208 ? -6.129 -6.754 2.369 1 90.81 208 GLU A CA 1
ATOM 1671 C C . GLU A 1 208 ? -6.457 -5.34 2.848 1 90.81 208 GLU A C 1
ATOM 1673 O O . GLU A 1 208 ? -7.07 -5.164 3.9 1 90.81 208 GLU A O 1
ATOM 1678 N N . MET A 1 209 ? -6.004 -4.41 2.062 1 92.12 209 MET A N 1
ATOM 1679 C CA . MET A 1 209 ? -6.289 -3.02 2.404 1 92.12 209 MET A CA 1
ATOM 1680 C C . MET A 1 209 ? -7.789 -2.738 2.336 1 92.12 209 MET A C 1
ATOM 1682 O O . MET A 1 209 ? -8.32 -1.968 3.139 1 92.12 209 MET A O 1
ATOM 1686 N N . GLY A 1 210 ? -8.359 -3.346 1.35 1 93.19 210 GLY A N 1
ATOM 1687 C CA . GLY A 1 210 ? -9.805 -3.207 1.225 1 93.19 210 GLY A CA 1
ATOM 1688 C C . GLY A 1 210 ? -10.555 -3.697 2.447 1 93.19 210 GLY A C 1
ATOM 1689 O O . GLY A 1 210 ? -11.484 -3.035 2.916 1 93.19 210 GLY A O 1
ATOM 1690 N N . TRP A 1 211 ? -10.133 -4.793 2.967 1 91.62 211 TRP A N 1
ATOM 1691 C CA . TRP A 1 211 ? -10.758 -5.352 4.16 1 91.62 211 TRP A CA 1
ATOM 1692 C C . TRP A 1 211 ? -10.555 -4.434 5.359 1 91.62 211 TRP A C 1
ATOM 1694 O O . TRP A 1 211 ? -11.469 -4.262 6.176 1 91.62 211 TRP A O 1
ATOM 1704 N N . LEU A 1 212 ? -9.398 -3.922 5.418 1 89.44 212 LEU A N 1
ATOM 1705 C CA . LEU A 1 212 ? -9.109 -2.998 6.512 1 89.44 212 LEU A CA 1
ATOM 1706 C C . LEU A 1 212 ? -10 -1.764 6.43 1 89.44 212 LEU A C 1
ATOM 1708 O O . LEU A 1 212 ? -10.523 -1.308 7.449 1 89.44 212 LEU A O 1
ATOM 1712 N N . TYR A 1 213 ? -10.109 -1.274 5.273 1 92.94 213 TYR A N 1
ATOM 1713 C CA . TYR A 1 213 ? -10.953 -0.105 5.059 1 92.94 213 TYR A CA 1
ATOM 1714 C C . TYR A 1 213 ? -12.406 -0.408 5.406 1 92.94 213 TYR A C 1
ATOM 1716 O O . TYR A 1 213 ? -13.055 0.37 6.109 1 92.94 213 TYR A O 1
ATOM 1724 N N . GLN A 1 214 ? -12.852 -1.507 4.918 1 93.44 214 GLN A N 1
ATOM 1725 C CA . GLN A 1 214 ? -14.227 -1.907 5.199 1 93.44 214 GLN A CA 1
ATOM 1726 C C . GLN A 1 214 ? -14.461 -2.057 6.699 1 93.44 214 GLN A C 1
ATOM 1728 O O . GLN A 1 214 ? -15.484 -1.612 7.223 1 93.44 214 GLN A O 1
ATOM 1733 N N . ALA A 1 215 ? -13.539 -2.719 7.293 1 91.5 215 ALA A N 1
ATOM 1734 C CA . ALA A 1 215 ? -13.648 -2.91 8.742 1 91.5 215 ALA A CA 1
ATOM 1735 C C . ALA A 1 215 ? -13.695 -1.568 9.469 1 91.5 215 ALA A C 1
ATOM 1737 O O . ALA A 1 215 ? -14.492 -1.389 10.391 1 91.5 215 ALA A O 1
ATOM 1738 N N . SER A 1 216 ? -12.898 -0.661 9.023 1 89.56 216 SER A N 1
ATOM 1739 C CA . SER A 1 216 ? -12.867 0.661 9.641 1 89.56 216 SER A CA 1
ATOM 1740 C C . SER A 1 216 ? -14.195 1.39 9.453 1 89.56 216 SER A C 1
ATOM 1742 O O . SER A 1 216 ? -14.695 2.029 10.383 1 89.56 216 SER A O 1
ATOM 1744 N N . CYS A 1 217 ? -14.734 1.302 8.281 1 91.62 217 CYS A N 1
ATOM 1745 C CA . CYS A 1 217 ? -16.016 1.932 8.008 1 91.62 217 CYS A CA 1
ATOM 1746 C C . CYS A 1 217 ? -17.125 1.333 8.875 1 91.62 217 CYS A C 1
ATOM 1748 O O . CYS A 1 217 ? -17.953 2.061 9.422 1 91.62 217 CYS A O 1
ATOM 1750 N N . GLN A 1 218 ? -17.047 0.074 9.039 1 94.25 218 GLN A N 1
ATOM 1751 C CA . GLN A 1 218 ? -18.062 -0.614 9.828 1 94.25 218 GLN A CA 1
ATOM 1752 C C . GLN A 1 218 ? -17.953 -0.256 11.305 1 94.25 218 GLN A C 1
ATOM 1754 O O . GLN A 1 218 ? -18.969 -0.146 12 1 94.25 218 GLN A O 1
ATOM 1759 N N . LEU A 1 219 ? -16.797 -0.1 11.727 1 92.44 219 LEU A N 1
ATOM 1760 C CA . LEU A 1 219 ? -16.594 0.333 13.109 1 92.44 219 LEU A CA 1
ATOM 1761 C C . LEU A 1 219 ? -17.125 1.748 13.312 1 92.44 219 LEU A C 1
ATOM 1763 O O . LEU A 1 219 ? -17.719 2.047 14.352 1 92.44 219 LEU A O 1
ATOM 1767 N N . GLU A 1 220 ? -16.891 2.572 12.328 1 88.88 220 GLU A N 1
ATOM 1768 C CA . GLU A 1 220 ? -17.422 3.926 12.406 1 88.88 220 GLU A CA 1
ATOM 1769 C C . GLU A 1 220 ? -18.953 3.906 12.453 1 88.88 220 GLU A C 1
ATOM 1771 O O . GLU A 1 220 ? -19.562 4.68 13.188 1 88.88 220 GLU A O 1
ATOM 1776 N N . ASP A 1 221 ? -19.516 3.047 11.648 1 93 221 ASP A N 1
ATOM 1777 C CA . ASP A 1 221 ? -20.969 2.893 11.656 1 93 221 ASP A CA 1
ATOM 1778 C C . ASP A 1 221 ? -21.469 2.406 13.016 1 93 221 ASP A C 1
ATOM 1780 O O . ASP A 1 221 ? -22.5 2.857 13.5 1 93 221 ASP A O 1
ATOM 1784 N N . PHE A 1 222 ? -20.719 1.504 13.539 1 95.31 222 PHE A N 1
ATOM 1785 C CA . PHE A 1 222 ? -21.031 1.001 14.867 1 95.31 222 PHE A CA 1
ATOM 1786 C C . PHE A 1 222 ? -21.062 2.137 15.883 1 95.31 222 PHE A C 1
ATOM 1788 O O . PHE A 1 222 ? -22.031 2.289 16.625 1 95.31 222 PHE A O 1
ATOM 1795 N N . VAL A 1 223 ? -20 2.912 15.883 1 91.19 223 VAL A N 1
ATOM 1796 C CA . VAL A 1 223 ? -19.875 4.012 16.828 1 91.19 223 VAL A CA 1
ATOM 1797 C C . VAL A 1 223 ? -21.016 5.004 16.625 1 91.19 223 VAL A C 1
ATOM 1799 O O . VAL A 1 223 ? -21.625 5.48 17.594 1 91.19 223 VAL A O 1
ATOM 1802 N N . SER A 1 224 ? -21.328 5.262 15.414 1 90.19 224 SER A N 1
ATOM 1803 C CA . SER A 1 224 ? -22.422 6.176 15.094 1 90.19 224 SER A CA 1
ATOM 1804 C C . SER A 1 224 ? -23.766 5.637 15.586 1 90.19 224 SER A C 1
ATOM 1806 O O . SER A 1 224 ? -24.609 6.398 16.047 1 90.19 224 SER A O 1
ATOM 1808 N N . GLN A 1 225 ? -23.875 4.355 15.508 1 91.56 225 GLN A N 1
ATOM 1809 C CA . GLN A 1 225 ? -25.125 3.699 15.891 1 91.56 225 GLN A CA 1
ATOM 1810 C C . GLN A 1 225 ? -25.344 3.758 17.391 1 91.56 225 GLN A C 1
ATOM 1812 O O . GLN A 1 225 ? -26.469 3.998 17.859 1 91.56 225 GLN A O 1
ATOM 1817 N N . VAL A 1 226 ? -24.328 3.639 18.125 1 92.69 226 VAL A N 1
ATOM 1818 C CA . VAL A 1 226 ? -24.5 3.436 19.562 1 92.69 226 VAL A CA 1
ATOM 1819 C C . VAL A 1 226 ? -24.266 4.75 20.297 1 92.69 226 VAL A C 1
ATOM 1821 O O . VAL A 1 226 ? -24.453 4.824 21.516 1 92.69 226 VAL A O 1
ATOM 1824 N N . SER A 1 227 ? -23.875 5.789 19.609 1 88.12 227 SER A N 1
ATOM 1825 C CA . SER A 1 227 ? -23.391 7.031 20.219 1 88.12 227 SER A CA 1
ATOM 1826 C C . SER A 1 227 ? -24.422 7.582 21.203 1 88.12 227 SER A C 1
ATOM 1828 O O . SER A 1 227 ? -24.047 8.172 22.219 1 88.12 227 SER A O 1
ATOM 1830 N N . ASP A 1 228 ? -25.734 7.348 21 1 89.12 228 ASP A N 1
ATOM 1831 C CA . ASP A 1 228 ? -26.781 7.941 21.844 1 89.12 228 ASP A CA 1
ATOM 1832 C C . ASP A 1 228 ? -27.453 6.887 22.719 1 89.12 228 ASP A C 1
ATOM 1834 O O . ASP A 1 228 ? -28.531 7.129 23.266 1 89.12 228 ASP A O 1
ATOM 1838 N N . TRP A 1 229 ? -26.75 5.746 22.766 1 92.75 229 TRP A N 1
ATOM 1839 C CA . TRP A 1 229 ? -27.359 4.695 23.578 1 92.75 229 TRP A CA 1
ATOM 1840 C C . TRP A 1 229 ? -27.094 4.922 25.047 1 92.75 229 TRP A C 1
ATOM 1842 O O . TRP A 1 229 ? -25.938 5.133 25.453 1 92.75 229 TRP A O 1
ATOM 1852 N N . ASP A 1 230 ? -28.031 4.867 25.891 1 91.88 230 ASP A N 1
ATOM 1853 C CA . ASP A 1 230 ? -27.922 5.09 27.328 1 91.88 230 ASP A CA 1
ATOM 1854 C C . ASP A 1 230 ? -27.094 3.996 28 1 91.88 230 ASP A C 1
ATOM 1856 O O . ASP A 1 230 ? -26.406 4.25 28.984 1 91.88 230 ASP A O 1
ATOM 1860 N N . GLU A 1 231 ? -27.156 2.854 27.469 1 89.5 231 GLU A N 1
ATOM 1861 C CA . GLU A 1 231 ? -26.469 1.705 28.047 1 89.5 231 GLU A CA 1
ATOM 1862 C C . GLU A 1 231 ? -24.953 1.947 28.094 1 89.5 231 GLU A C 1
ATOM 1864 O O . GLU A 1 231 ? -24.25 1.329 28.891 1 89.5 231 GLU A O 1
ATOM 1869 N N . LEU A 1 232 ? -24.453 2.814 27.266 1 90.5 232 LEU A N 1
ATOM 1870 C CA . LEU A 1 232 ? -23.016 3.057 27.156 1 90.5 232 LEU A CA 1
ATOM 1871 C C . LEU A 1 232 ? -22.484 3.74 28.406 1 90.5 232 LEU A C 1
ATOM 1873 O O . LEU A 1 232 ? -21.297 3.689 28.688 1 90.5 232 LEU A O 1
ATOM 1877 N N . ASP A 1 233 ? -23.406 4.41 29.156 1 90 233 ASP A N 1
ATOM 1878 C CA . ASP A 1 233 ? -23.016 5.102 30.375 1 90 233 ASP A CA 1
ATOM 1879 C C . ASP A 1 233 ? -22.547 4.113 31.438 1 90 233 ASP A C 1
ATOM 1881 O O . ASP A 1 233 ? -21.859 4.5 32.406 1 90 233 ASP A O 1
ATOM 1885 N N . GLN A 1 234 ? -22.922 2.908 31.234 1 91.06 234 GLN A N 1
ATOM 1886 C CA . GLN A 1 234 ? -22.547 1.883 32.219 1 91.06 234 GLN A CA 1
ATOM 1887 C C . GLN A 1 234 ? -21.125 1.375 31.953 1 91.06 234 GLN A C 1
ATOM 1889 O O . GLN A 1 234 ? -20.547 0.698 32.812 1 91.06 234 GLN A O 1
ATOM 1894 N N . LEU A 1 235 ? -20.547 1.744 30.812 1 91 235 LEU A N 1
ATOM 1895 C CA . LEU A 1 235 ? -19.203 1.295 30.469 1 91 235 LEU A CA 1
ATOM 1896 C C . LEU A 1 235 ? -18.156 2.277 30.969 1 91 235 LEU A C 1
ATOM 1898 O O . LEU A 1 235 ? -18.375 3.49 30.969 1 91 235 LEU A O 1
ATOM 1902 N N . THR A 1 236 ? -17.047 1.719 31.484 1 89.88 236 THR A N 1
ATOM 1903 C CA . THR A 1 236 ? -15.898 2.568 31.781 1 89.88 236 THR A CA 1
ATOM 1904 C C . THR A 1 236 ? -15.258 3.076 30.5 1 89.88 236 THR A C 1
ATOM 1906 O O . THR A 1 236 ? -15.516 2.541 29.422 1 89.88 236 THR A O 1
ATOM 1909 N N . ASP A 1 237 ? -14.461 4.121 30.531 1 85.88 237 ASP A N 1
ATOM 1910 C CA . ASP A 1 237 ? -13.758 4.656 29.375 1 85.88 237 ASP A CA 1
ATOM 1911 C C . ASP A 1 237 ? -12.891 3.582 28.719 1 85.88 237 ASP A C 1
ATOM 1913 O O . ASP A 1 237 ? -12.812 3.51 27.484 1 85.88 237 ASP A O 1
ATOM 1917 N N . GLU A 1 238 ? -12.32 2.799 29.547 1 86.56 238 GLU A N 1
ATOM 1918 C CA . GLU A 1 238 ? -11.453 1.738 29.047 1 86.56 238 GLU A CA 1
ATOM 1919 C C . GLU A 1 238 ? -12.266 0.69 28.281 1 86.56 238 GLU A C 1
ATOM 1921 O O . GLU A 1 238 ? -11.852 0.24 27.219 1 86.56 238 GLU A O 1
ATOM 1926 N N . GLN A 1 239 ? -13.43 0.348 28.859 1 88.44 239 GLN A N 1
ATOM 1927 C CA . GLN A 1 239 ? -14.297 -0.633 28.219 1 88.44 239 GLN A CA 1
ATOM 1928 C C . GLN A 1 239 ? -14.836 -0.107 26.875 1 88.44 239 GLN A C 1
ATOM 1930 O O . GLN A 1 239 ? -14.859 -0.833 25.891 1 88.44 239 GLN A O 1
ATOM 1935 N N . TYR A 1 240 ? -15.227 1.083 26.906 1 90.44 240 TYR A N 1
ATOM 1936 C CA . TYR A 1 240 ? -15.75 1.711 25.703 1 90.44 240 TYR A CA 1
ATOM 1937 C C . TYR A 1 240 ? -14.695 1.731 24.594 1 90.44 240 TYR A C 1
ATOM 1939 O O . TYR A 1 240 ? -14.977 1.359 23.453 1 90.44 240 TYR A O 1
ATOM 1947 N N . ASN A 1 241 ? -13.477 2.092 24.938 1 85.69 241 ASN A N 1
ATOM 1948 C CA . ASN A 1 241 ? -12.391 2.182 23.953 1 85.69 241 ASN A CA 1
ATOM 1949 C C . ASN A 1 241 ? -12.062 0.814 23.359 1 85.69 241 ASN A C 1
ATOM 1951 O O . ASN A 1 241 ? -11.797 0.7 22.172 1 85.69 241 ASN A O 1
ATOM 1955 N N . ARG A 1 242 ? -12.102 -0.156 24.156 1 89.25 242 ARG A N 1
ATOM 1956 C CA . ARG A 1 242 ? -11.867 -1.516 23.688 1 89.25 242 ARG A CA 1
ATOM 1957 C C . ARG A 1 242 ? -12.984 -1.973 22.75 1 89.25 242 ARG A C 1
ATOM 1959 O O . ARG A 1 242 ? -12.727 -2.625 21.75 1 89.25 242 ARG A O 1
ATOM 1966 N N . MET A 1 243 ? -14.18 -1.597 23.109 1 91.75 243 MET A N 1
ATOM 1967 C CA . MET A 1 243 ? -15.352 -2.029 22.344 1 91.75 243 MET A CA 1
ATOM 1968 C C . MET A 1 243 ? -15.352 -1.42 20.953 1 91.75 243 MET A C 1
ATOM 1970 O O . MET A 1 243 ? -15.531 -2.131 19.953 1 91.75 243 MET A O 1
ATOM 1974 N N . VAL A 1 244 ? -15.062 -0.16 20.875 1 89.88 244 VAL A N 1
ATOM 1975 C CA . VAL A 1 244 ? -15.227 0.562 19.609 1 89.88 244 VAL A CA 1
ATOM 1976 C C . VAL A 1 244 ? -14.07 0.227 18.672 1 89.88 244 VAL A C 1
ATOM 1978 O O . VAL A 1 244 ? -14.102 0.576 17.5 1 89.88 244 VAL A O 1
ATOM 1981 N N . GLN A 1 245 ? -13.055 -0.518 19.141 1 86.94 245 GLN A N 1
ATOM 1982 C CA . GLN A 1 245 ? -11.906 -0.903 18.328 1 86.94 245 GLN A CA 1
ATOM 1983 C C . GLN A 1 245 ? -11.852 -2.416 18.141 1 86.94 245 GLN A C 1
ATOM 1985 O O . GLN A 1 245 ? -10.898 -2.939 17.547 1 86.94 245 GLN A O 1
ATOM 1990 N N . ASP A 1 246 ? -12.82 -3.115 18.688 1 90.5 246 ASP A N 1
ATOM 1991 C CA . ASP A 1 246 ? -12.805 -4.574 18.672 1 90.5 246 ASP A CA 1
AT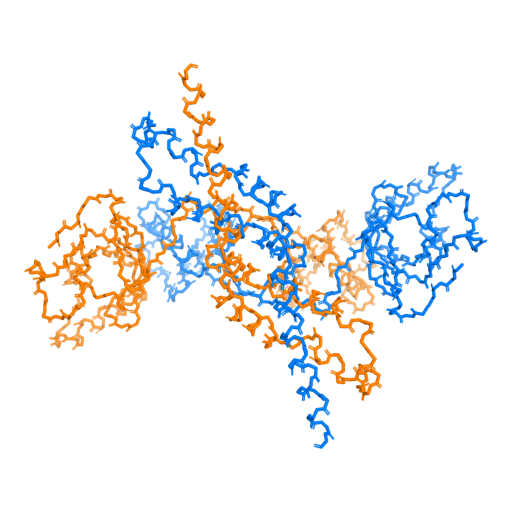OM 1992 C C . ASP A 1 246 ? -12.961 -5.113 17.25 1 90.5 246 ASP A C 1
ATOM 1994 O O . ASP A 1 246 ? -13.977 -4.879 16.594 1 90.5 246 ASP A O 1
ATOM 1998 N N . PRO A 1 247 ? -12.016 -5.863 16.766 1 87.31 247 PRO A N 1
ATOM 1999 C CA . PRO A 1 247 ? -12.031 -6.336 15.391 1 87.31 247 PRO A CA 1
ATOM 2000 C C . PRO A 1 247 ? -13.094 -7.414 15.148 1 87.31 247 PRO A C 1
ATOM 2002 O O . PRO A 1 247 ? -13.375 -7.758 14 1 87.31 247 PRO A O 1
ATOM 2005 N N . ARG A 1 248 ? -13.742 -7.895 16.219 1 93.69 248 ARG A N 1
ATOM 2006 C CA . ARG A 1 248 ? -14.766 -8.922 16.062 1 93.69 248 ARG A CA 1
ATOM 2007 C C . ARG A 1 248 ? -16.062 -8.336 15.523 1 93.69 248 ARG A C 1
ATOM 2009 O O . ARG A 1 248 ? -16.875 -9.039 14.922 1 93.69 248 ARG A O 1
ATOM 2016 N N . PHE A 1 249 ? -16.266 -7.074 15.695 1 95.69 249 PHE A N 1
ATOM 2017 C CA . PHE A 1 249 ? -17.531 -6.488 15.281 1 95.69 249 PHE A CA 1
ATOM 2018 C C . PHE A 1 249 ? -17.688 -6.539 13.766 1 95.69 249 PHE A C 1
ATOM 2020 O O . PHE A 1 249 ? -18.672 -7.074 13.258 1 95.69 249 PHE A O 1
ATOM 2027 N N . PRO A 1 250 ? -16.672 -6.023 13 1 94.88 250 PRO A N 1
ATOM 2028 C CA . PRO A 1 250 ? -16.812 -6.086 11.539 1 94.88 250 PRO A CA 1
ATOM 2029 C C . PRO A 1 250 ? -17.047 -7.504 11.031 1 94.88 250 PRO A C 1
ATOM 2031 O O . PRO A 1 250 ? -17.828 -7.711 10.102 1 94.88 250 PRO A O 1
ATOM 2034 N N . GLU A 1 251 ? -16.391 -8.453 11.602 1 94.06 251 GLU A N 1
ATOM 2035 C CA . GLU A 1 251 ? -16.547 -9.844 11.188 1 94.06 251 GLU A CA 1
ATOM 2036 C C . GLU A 1 251 ? -17.969 -10.336 11.438 1 94.06 251 GLU A C 1
ATOM 2038 O O . GLU A 1 251 ? -18.578 -10.977 10.578 1 94.06 251 GLU A O 1
ATOM 2043 N N . ARG A 1 252 ? -18.469 -9.984 12.609 1 95.44 252 ARG A N 1
ATOM 2044 C CA . ARG A 1 252 ? -19.812 -10.391 12.961 1 95.44 252 ARG A CA 1
ATOM 2045 C C . ARG A 1 252 ? -20.844 -9.711 12.062 1 95.44 252 ARG A C 1
ATOM 2047 O O . ARG A 1 252 ? -21.828 -10.336 11.641 1 95.44 252 ARG A O 1
ATOM 2054 N N . LEU A 1 253 ? -20.609 -8.469 11.828 1 96.94 253 LEU A N 1
ATOM 2055 C CA . LEU A 1 253 ? -21.531 -7.723 10.977 1 96.94 253 LEU A CA 1
ATOM 2056 C C . LEU A 1 253 ? -21.562 -8.312 9.57 1 96.94 253 LEU A C 1
ATOM 2058 O O . LEU A 1 253 ? -22.625 -8.5 8.992 1 96.94 253 LEU A O 1
ATOM 2062 N N . GLN A 1 254 ? -20.391 -8.664 9.023 1 94.81 254 GLN A N 1
ATOM 2063 C CA . GLN A 1 254 ? -20.312 -9.234 7.68 1 94.81 254 GLN A CA 1
ATOM 2064 C C . GLN A 1 254 ? -21.016 -10.578 7.605 1 94.81 254 GLN A C 1
ATOM 2066 O O . GLN A 1 254 ? -21.688 -10.883 6.621 1 94.81 254 GLN A O 1
ATOM 2071 N N . ASN A 1 255 ? -20.828 -11.305 8.609 1 95.25 255 ASN A N 1
ATOM 2072 C CA . ASN A 1 255 ? -21.484 -12.609 8.664 1 95.25 255 ASN A CA 1
ATOM 2073 C C . ASN A 1 255 ? -23 -12.469 8.688 1 95.25 255 ASN A C 1
ATOM 2075 O O . ASN A 1 255 ? -23.719 -13.195 7.988 1 95.25 255 ASN A O 1
ATOM 2079 N N . LYS A 1 256 ? -23.453 -11.57 9.508 1 97 256 LYS A N 1
ATOM 2080 C CA . LYS A 1 256 ? -24.891 -11.352 9.609 1 97 256 LYS A CA 1
ATOM 2081 C C . LYS A 1 256 ? -25.469 -10.766 8.32 1 97 256 LYS A C 1
ATOM 2083 O O . LYS A 1 256 ? -26.562 -11.117 7.906 1 97 256 LYS A O 1
ATOM 2088 N N . LEU A 1 257 ? -24.766 -9.852 7.719 1 96.12 257 LEU A N 1
ATOM 2089 C CA . LEU A 1 257 ? -25.188 -9.297 6.441 1 96.12 257 LEU A CA 1
ATOM 2090 C C . LEU A 1 257 ? -25.25 -10.375 5.367 1 96.12 257 LEU A C 1
ATOM 2092 O O . LEU A 1 257 ? -26.141 -10.359 4.508 1 96.12 257 LEU A O 1
ATOM 2096 N N . GLY A 1 258 ? -24.281 -11.289 5.422 1 94.62 258 GLY A N 1
ATOM 2097 C CA . GLY A 1 258 ? -24.219 -12.391 4.469 1 94.62 258 GLY A CA 1
ATOM 2098 C C . GLY A 1 258 ? -25.484 -13.234 4.457 1 94.62 258 GLY A C 1
ATOM 2099 O O . GLY A 1 258 ? -25.844 -13.805 3.426 1 94.62 258 GLY A O 1
ATOM 2100 N N . LYS A 1 259 ? -26.172 -13.188 5.555 1 95.5 259 LYS A N 1
ATOM 2101 C CA . LYS A 1 259 ? -27.359 -14.016 5.703 1 95.5 259 LYS A CA 1
ATOM 2102 C C . LYS A 1 259 ? -28.625 -13.18 5.59 1 95.5 259 LYS A C 1
ATOM 2104 O O . LYS A 1 259 ? -29.734 -13.703 5.738 1 95.5 259 LYS A O 1
ATOM 2109 N N . ASN A 1 260 ? -28.469 -11.922 5.379 1 96.69 260 ASN A N 1
ATOM 2110 C CA . ASN A 1 260 ? -29.625 -11.031 5.266 1 96.69 260 ASN A CA 1
ATOM 2111 C C . ASN A 1 260 ? -30.141 -10.969 3.834 1 96.69 260 ASN A C 1
ATOM 2113 O O . ASN A 1 260 ? -29.641 -10.195 3.018 1 96.69 260 ASN A O 1
ATOM 2117 N N . ASP A 1 261 ? -31.219 -11.594 3.592 1 96.06 261 ASP A N 1
ATOM 2118 C CA . ASP A 1 261 ? -31.766 -11.727 2.244 1 96.06 261 ASP A CA 1
ATOM 2119 C C . ASP A 1 261 ? -32.25 -10.375 1.711 1 96.06 261 ASP A C 1
ATOM 2121 O O . ASP A 1 261 ? -32.062 -10.062 0.533 1 96.06 261 ASP A O 1
ATOM 2125 N N . SER A 1 262 ? -32.875 -9.641 2.611 1 96.38 262 SER A N 1
ATOM 2126 C CA . SER A 1 262 ? -33.375 -8.344 2.184 1 96.38 262 SER A CA 1
ATOM 2127 C C . SER A 1 262 ? -32.25 -7.434 1.718 1 96.38 262 SER A C 1
ATOM 2129 O O . SER A 1 262 ? -32.375 -6.715 0.727 1 96.38 262 SER A O 1
ATOM 2131 N N . TYR A 1 263 ? -31.172 -7.488 2.445 1 96.75 263 TYR A N 1
ATOM 2132 C CA . TYR A 1 263 ? -30 -6.695 2.117 1 96.75 263 TYR A CA 1
ATOM 2133 C C . TYR A 1 263 ? -29.453 -7.066 0.742 1 96.75 263 TYR A C 1
ATOM 2135 O O . TYR A 1 263 ? -29.25 -6.191 -0.104 1 96.75 263 TYR A O 1
ATOM 2143 N N . TRP A 1 264 ? -29.328 -8.312 0.455 1 96.19 264 TRP A N 1
ATOM 2144 C CA . TRP A 1 264 ? -28.719 -8.766 -0.786 1 96.19 264 TRP A CA 1
ATOM 2145 C C . TRP A 1 264 ? -29.688 -8.648 -1.955 1 96.19 264 TRP A C 1
ATOM 2147 O O . TRP A 1 264 ? -29.266 -8.383 -3.086 1 96.19 264 TRP A O 1
ATOM 2157 N N . GLU A 1 265 ? -30.969 -8.836 -1.684 1 97 265 GLU A N 1
ATOM 2158 C CA . GLU A 1 265 ? -31.969 -8.641 -2.73 1 97 265 GLU A CA 1
ATOM 2159 C C . GLU A 1 265 ? -31.953 -7.203 -3.246 1 97 265 GLU A C 1
ATOM 2161 O O . GLU A 1 265 ? -31.984 -6.973 -4.457 1 97 265 GLU A O 1
ATOM 2166 N N . ALA A 1 266 ? -31.906 -6.324 -2.295 1 96.88 266 ALA A N 1
ATOM 2167 C CA . ALA A 1 266 ? -31.859 -4.918 -2.68 1 96.88 266 ALA A CA 1
ATOM 2168 C C . ALA A 1 266 ? -30.562 -4.602 -3.432 1 96.88 266 ALA A C 1
ATOM 2170 O O . ALA A 1 266 ? -30.578 -3.852 -4.41 1 96.88 266 ALA A O 1
ATOM 2171 N N . TYR A 1 267 ? -29.5 -5.184 -3.02 1 97.06 267 TYR A N 1
ATOM 2172 C CA . TYR A 1 267 ? -28.203 -4.977 -3.66 1 97.06 267 TYR A CA 1
ATOM 2173 C C . TYR A 1 267 ? -28.219 -5.48 -5.098 1 97.06 267 TYR A C 1
ATOM 2175 O O . TYR A 1 267 ? -27.875 -4.742 -6.027 1 97.06 267 TYR A O 1
ATOM 2183 N N . TRP A 1 268 ? -28.672 -6.656 -5.316 1 96.38 268 TRP A N 1
ATOM 2184 C CA . TRP A 1 268 ? -28.609 -7.273 -6.637 1 96.38 268 TRP A CA 1
ATOM 2185 C C . TRP A 1 268 ? -29.625 -6.645 -7.582 1 96.38 268 TRP A C 1
ATOM 2187 O O . TRP A 1 268 ? -29.375 -6.551 -8.789 1 96.38 268 TRP A O 1
ATOM 2197 N N . GLU A 1 269 ? -30.688 -6.227 -7 1 96.88 269 GLU A N 1
ATOM 2198 C CA . GLU A 1 269 ? -31.641 -5.477 -7.812 1 96.88 269 GLU A CA 1
ATOM 2199 C C . GLU A 1 269 ? -31.016 -4.195 -8.359 1 96.88 269 GLU A C 1
ATOM 2201 O O . GLU A 1 269 ? -31.219 -3.848 -9.523 1 96.88 269 GLU A O 1
ATOM 2206 N N . THR A 1 270 ? -30.328 -3.562 -7.473 1 97.19 270 THR A N 1
ATOM 2207 C CA . THR A 1 270 ? -29.656 -2.33 -7.887 1 97.19 270 THR A CA 1
ATOM 2208 C C . THR A 1 270 ? -28.578 -2.617 -8.914 1 97.19 270 THR A C 1
ATOM 2210 O O . THR A 1 270 ? -28.438 -1.884 -9.898 1 97.19 270 THR A O 1
ATOM 2213 N N . VAL A 1 271 ? -27.812 -3.664 -8.711 1 96.5 271 VAL A N 1
ATOM 2214 C CA . VAL A 1 271 ? -26.781 -4.07 -9.664 1 96.5 271 VAL A CA 1
ATOM 2215 C C . VAL A 1 271 ? -27.422 -4.324 -11.031 1 96.5 271 VAL A C 1
ATOM 2217 O O . VAL A 1 271 ? -26.906 -3.861 -12.055 1 96.5 271 VAL A O 1
ATOM 2220 N N . SER A 1 272 ? -28.5 -5.016 -11.031 1 96.31 272 SER A N 1
ATOM 2221 C CA . SER A 1 272 ? -29.188 -5.352 -12.273 1 96.31 272 SER A CA 1
ATOM 2222 C C . SER A 1 272 ? -29.656 -4.094 -13 1 96.31 272 SER A C 1
ATOM 2224 O O . SER A 1 272 ? -29.5 -3.984 -14.219 1 96.31 272 SER A O 1
ATOM 2226 N N . GLU A 1 273 ? -30.203 -3.219 -12.25 1 96.5 273 GLU A N 1
ATOM 2227 C CA . GLU A 1 273 ? -30.688 -1.978 -12.836 1 96.5 273 GLU A CA 1
ATOM 2228 C C . GLU A 1 273 ? -29.562 -1.192 -13.5 1 96.5 273 GLU A C 1
ATOM 2230 O O . GLU A 1 273 ? -29.688 -0.754 -14.641 1 96.5 273 GLU A O 1
ATOM 2235 N N . VAL A 1 274 ? -28.5 -1.063 -12.773 1 96.5 274 VAL A N 1
ATOM 2236 C CA . VAL A 1 274 ? -27.375 -0.296 -13.289 1 96.5 274 VAL A CA 1
ATOM 2237 C C . VAL A 1 274 ? -26.734 -1.038 -14.461 1 96.5 274 VAL A C 1
ATOM 2239 O O . VAL A 1 274 ? -26.312 -0.417 -15.438 1 96.5 274 VAL A O 1
ATOM 2242 N N . ALA A 1 275 ? -26.688 -2.342 -14.352 1 95.94 275 ALA A N 1
ATOM 2243 C CA . ALA A 1 275 ? -26.125 -3.16 -15.422 1 95.94 275 ALA A CA 1
ATOM 2244 C C . ALA A 1 275 ? -26.906 -2.994 -16.719 1 95.94 275 ALA A C 1
ATOM 2246 O O . ALA A 1 275 ? -26.312 -2.865 -17.797 1 95.94 275 ALA A O 1
ATOM 2247 N N . HIS A 1 276 ? -28.203 -2.988 -16.625 1 95.56 276 HIS A N 1
ATOM 2248 C CA . HIS A 1 276 ? -29.047 -2.818 -17.812 1 95.56 276 HIS A CA 1
ATOM 2249 C C . HIS A 1 276 ? -28.766 -1.482 -18.484 1 95.56 276 HIS A C 1
ATOM 2251 O O . HIS A 1 276 ? -28.672 -1.416 -19.719 1 95.56 276 HIS A O 1
ATOM 2257 N N . GLU A 1 277 ? -28.672 -0.517 -17.688 1 94.19 277 GLU A N 1
ATOM 2258 C CA . GLU A 1 277 ? -28.391 0.81 -18.219 1 94.19 277 GLU A CA 1
ATOM 2259 C C . GLU A 1 277 ? -27.031 0.843 -18.906 1 94.19 277 GLU A C 1
ATOM 2261 O O . GLU A 1 277 ? -26.891 1.408 -19.984 1 94.19 277 GLU A O 1
ATOM 2266 N N . PHE A 1 278 ? -26.125 0.223 -18.234 1 93.12 278 PHE A N 1
ATOM 2267 C CA . PHE A 1 278 ? -24.75 0.257 -18.688 1 93.12 278 PHE A CA 1
ATOM 2268 C C . PHE A 1 278 ? -24.594 -0.529 -19.984 1 93.12 278 PHE A C 1
ATOM 2270 O O . PHE A 1 278 ? -23.953 -0.057 -20.938 1 93.12 278 PHE A O 1
ATOM 2277 N N . VAL A 1 279 ? -25.188 -1.71 -20.078 1 93.81 279 VAL A N 1
ATOM 2278 C CA . VAL A 1 279 ? -25.125 -2.557 -21.266 1 93.81 279 VAL A CA 1
ATOM 2279 C C . VAL A 1 279 ? -25.797 -1.854 -22.438 1 93.81 279 VAL A C 1
ATOM 2281 O O . VAL A 1 279 ? -25.281 -1.854 -23.562 1 93.81 279 VAL A O 1
ATOM 2284 N N . ASN A 1 280 ? -26.906 -1.26 -22.156 1 93.25 280 ASN A N 1
ATOM 2285 C CA . ASN A 1 280 ? -27.641 -0.543 -23.203 1 93.25 280 ASN A CA 1
ATOM 2286 C C . ASN A 1 280 ? -26.797 0.594 -23.781 1 93.25 280 ASN A C 1
ATOM 2288 O O . ASN A 1 280 ? -26.859 0.867 -24.984 1 93.25 280 ASN A O 1
ATOM 2292 N N . GLU A 1 281 ? -26.047 1.275 -22.953 1 93.94 281 GLU A N 1
ATOM 2293 C CA . GLU A 1 281 ? -25.188 2.354 -23.406 1 93.94 281 GLU A CA 1
ATOM 2294 C C . GLU A 1 281 ? -24.125 1.832 -24.391 1 93.94 281 GLU A C 1
ATOM 2296 O O . GLU A 1 281 ? -23.828 2.484 -25.391 1 93.94 281 GLU A O 1
ATOM 2301 N N . TYR A 1 282 ? -23.547 0.694 -24.125 1 92.38 282 TYR A N 1
ATOM 2302 C CA . TYR A 1 282 ? -22.5 0.13 -24.953 1 92.38 282 TYR A CA 1
ATOM 2303 C C . TYR A 1 282 ? -23.078 -0.431 -26.25 1 92.38 282 TYR A C 1
ATOM 2305 O O . TYR A 1 282 ? -22.406 -0.414 -27.297 1 92.38 282 TYR A O 1
ATOM 2313 N N . LEU A 1 283 ? -24.344 -0.892 -26.141 1 91.06 283 LEU A N 1
ATOM 2314 C CA . LEU A 1 283 ? -25 -1.388 -27.344 1 91.06 283 LEU A CA 1
ATOM 2315 C C . LEU A 1 283 ? -25.328 -0.24 -28.297 1 91.06 283 LEU A C 1
ATOM 2317 O O . LEU A 1 283 ? -25.328 -0.417 -29.516 1 91.06 283 LEU A O 1
ATOM 2321 N N . GLN A 1 284 ? -25.484 0.949 -27.766 1 88.44 284 GLN A N 1
ATOM 2322 C CA . GLN A 1 284 ? -25.844 2.111 -28.562 1 88.44 284 GLN A CA 1
ATOM 2323 C C . GLN A 1 284 ? -24.609 2.844 -29.078 1 88.44 284 GLN A C 1
ATOM 2325 O O . GLN A 1 284 ? -24.688 3.625 -30.031 1 88.44 284 GLN A O 1
ATOM 2330 N N . GLU A 1 285 ? -23.469 2.912 -28.391 1 76.94 285 GLU A N 1
ATOM 2331 C CA . GLU A 1 285 ? -22.266 3.604 -28.828 1 76.94 285 GLU A CA 1
ATOM 2332 C C . GLU A 1 285 ? -21.891 3.195 -30.25 1 76.94 285 GLU A C 1
ATOM 2334 O O . GLU A 1 285 ? -21.375 4.004 -31.031 1 76.94 285 GLU A O 1
ATOM 2339 N N . GLU A 1 286 ? -21.703 1.934 -30.781 1 61.03 286 GLU A N 1
ATOM 2340 C CA . GLU A 1 286 ? -21.344 1.621 -32.156 1 61.03 286 GLU A CA 1
ATOM 2341 C C . GLU A 1 286 ? -22.562 1.716 -33.094 1 61.03 286 GLU A C 1
ATOM 2343 O O . GLU A 1 286 ? -22.438 1.513 -34.281 1 61.03 286 GLU A O 1
ATOM 2348 N N . ALA A 1 287 ? -23.812 2.127 -32.531 1 43.84 287 ALA A N 1
ATOM 2349 C CA . ALA A 1 287 ? -24.719 2.42 -33.625 1 43.84 287 ALA A CA 1
ATOM 2350 C C . ALA A 1 287 ? -24.516 3.836 -34.156 1 43.84 287 ALA A C 1
ATOM 2352 O O . ALA A 1 287 ? -24.25 4.758 -33.375 1 43.84 287 ALA A O 1
ATOM 2353 N N . MET B 1 1 ? -18.625 29.5 21.234 1 89.69 1 MET B N 1
ATOM 2354 C CA . MET B 1 1 ? -18.188 28.156 21.625 1 89.69 1 MET B CA 1
ATOM 2355 C C . MET B 1 1 ? -16.672 28.047 21.547 1 89.69 1 MET B C 1
ATOM 2357 O O . MET B 1 1 ? -16.062 28.391 20.531 1 89.69 1 MET B O 1
ATOM 2361 N N . ILE B 1 2 ? -16.031 27.688 22.719 1 92.38 2 ILE B N 1
ATOM 2362 C CA . ILE B 1 2 ? -14.594 27.516 22.797 1 92.38 2 ILE B CA 1
ATOM 2363 C C . ILE B 1 2 ? -14.258 26.078 23.172 1 92.38 2 ILE B C 1
ATOM 2365 O O . ILE B 1 2 ? -14.766 25.562 24.172 1 92.38 2 ILE B O 1
ATOM 2369 N N . ILE B 1 3 ? -13.492 25.484 22.281 1 93.44 3 ILE B N 1
ATOM 2370 C CA . ILE B 1 3 ? -13.047 24.109 22.531 1 93.44 3 ILE B CA 1
ATOM 2371 C C . ILE B 1 3 ? -11.531 24.062 22.656 1 93.44 3 ILE B C 1
ATOM 2373 O O . ILE B 1 3 ? -10.812 24.422 21.719 1 93.44 3 ILE B O 1
ATOM 2377 N N . ASN B 1 4 ? -10.977 23.672 23.875 1 92.75 4 ASN B N 1
ATOM 2378 C CA . ASN B 1 4 ? -9.523 23.688 24.016 1 92.75 4 ASN B CA 1
ATOM 2379 C C . ASN B 1 4 ? -9.023 22.484 24.812 1 92.75 4 ASN B C 1
ATOM 2381 O O . ASN B 1 4 ? -7.848 22.406 25.172 1 92.75 4 ASN B O 1
ATOM 2385 N N . ARG B 1 5 ? -9.93 21.609 25.047 1 90.5 5 ARG B N 1
ATOM 2386 C CA . ARG B 1 5 ? -9.508 20.391 25.734 1 90.5 5 ARG B CA 1
ATOM 2387 C C . ARG B 1 5 ? -8.852 19.406 24.781 1 90.5 5 ARG B C 1
ATOM 2389 O O . ARG B 1 5 ? -9.43 19.062 23.75 1 90.5 5 ARG B O 1
ATOM 2396 N N . ILE B 1 6 ? -7.719 18.969 25.219 1 89.88 6 ILE B N 1
ATOM 2397 C CA . ILE B 1 6 ? -6.988 18.031 24.391 1 89.88 6 ILE B CA 1
ATOM 2398 C C . ILE B 1 6 ? -7.859 16.797 24.125 1 89.88 6 ILE B C 1
ATOM 2400 O O . ILE B 1 6 ? -8.484 16.266 25.047 1 89.88 6 ILE B O 1
ATOM 2404 N N . GLY B 1 7 ? -7.938 16.438 22.875 1 86.81 7 GLY B N 1
ATOM 2405 C CA . GLY B 1 7 ? -8.719 15.266 22.5 1 86.81 7 GLY B CA 1
ATOM 2406 C C . GLY B 1 7 ? -10.141 15.602 22.094 1 86.81 7 GLY B C 1
ATOM 2407 O O . GLY B 1 7 ? -10.836 14.766 21.516 1 86.81 7 GLY B O 1
ATOM 2408 N N . ALA B 1 8 ? -10.562 16.828 22.375 1 89.62 8 ALA B N 1
ATOM 2409 C CA . ALA B 1 8 ? -11.914 17.25 22 1 89.62 8 ALA B CA 1
ATOM 2410 C C . ALA B 1 8 ? -12.062 17.344 20.484 1 89.62 8 ALA B C 1
ATOM 2412 O O . ALA B 1 8 ? -11.141 17.781 19.781 1 89.62 8 ALA B O 1
ATOM 2413 N N . GLU B 1 9 ? -13.211 16.938 20.047 1 90.81 9 GLU B N 1
ATOM 2414 C CA . GLU B 1 9 ? -13.477 16.906 18.609 1 90.81 9 GLU B CA 1
ATOM 2415 C C . GLU B 1 9 ? -14.414 18.031 18.188 1 90.81 9 GLU B C 1
ATOM 2417 O O . GLU B 1 9 ? -15.273 18.453 18.969 1 90.81 9 GLU B O 1
ATOM 2422 N N . PHE B 1 10 ? -14.172 18.531 17.016 1 93.56 10 PHE B N 1
ATOM 2423 C CA . PHE B 1 10 ? -15.008 19.547 16.391 1 93.56 10 PHE B CA 1
ATOM 2424 C C . PHE B 1 10 ? -15.234 19.219 14.914 1 93.56 10 PHE B C 1
ATOM 2426 O O . PHE B 1 10 ? -14.273 19 14.164 1 93.56 10 PHE B O 1
ATOM 2433 N N . GLU B 1 11 ? -16.438 19.141 14.508 1 91.69 11 GLU B N 1
ATOM 2434 C CA . GLU B 1 11 ? -16.766 18.828 13.125 1 91.69 11 GLU B CA 1
ATOM 2435 C C . GLU B 1 11 ? -17.156 20.078 12.344 1 91.69 11 GLU B C 1
ATOM 2437 O O . GLU B 1 11 ? -17.984 20.875 12.812 1 91.69 11 GLU B O 1
ATOM 2442 N N . TYR B 1 12 ? -16.531 20.219 11.242 1 92.75 12 TYR B N 1
ATOM 2443 C CA . TYR B 1 12 ? -16.875 21.312 10.336 1 92.75 12 TYR B CA 1
ATOM 2444 C C . TYR B 1 12 ? -16.797 20.859 8.883 1 92.75 12 TYR B C 1
ATOM 2446 O O . TYR B 1 12 ? -15.742 20.391 8.43 1 92.75 12 TYR B O 1
ATOM 2454 N N . ASP B 1 13 ? -17.891 21 8.164 1 91.12 13 ASP B N 1
ATOM 2455 C CA . ASP B 1 13 ? -17.969 20.703 6.738 1 91.12 13 ASP B CA 1
ATOM 2456 C C . ASP B 1 13 ? -17.406 19.312 6.438 1 91.12 13 ASP B C 1
ATOM 2458 O O . ASP B 1 13 ? -16.547 19.156 5.559 1 91.12 13 ASP B O 1
ATOM 2462 N N . GLY B 1 14 ? -17.672 18.375 7.238 1 84.94 14 GLY B N 1
ATOM 2463 C CA . GLY B 1 14 ? -17.312 16.984 6.984 1 84.94 14 GLY B CA 1
ATOM 2464 C C . GLY B 1 14 ? -15.938 16.609 7.508 1 84.94 14 GLY B C 1
ATOM 2465 O O . GLY B 1 14 ? -15.508 15.461 7.387 1 84.94 14 GLY B O 1
ATOM 2466 N N . THR B 1 15 ? -15.258 17.609 8.086 1 90.75 15 THR B N 1
ATOM 2467 C CA . THR B 1 15 ? -13.922 17.344 8.625 1 90.75 15 THR B CA 1
ATOM 2468 C C . THR B 1 15 ? -13.938 17.391 10.148 1 90.75 15 THR B C 1
ATOM 2470 O O . THR B 1 15 ? -14.547 18.297 10.734 1 90.75 15 THR B O 1
ATOM 2473 N N . THR B 1 16 ? -13.289 16.438 10.641 1 90.44 16 THR B N 1
ATOM 2474 C CA . THR B 1 16 ? -13.18 16.406 12.094 1 90.44 16 THR B CA 1
ATOM 2475 C C . THR B 1 16 ? -11.828 16.953 12.547 1 90.44 16 THR B C 1
ATOM 2477 O O . THR B 1 16 ? -10.781 16.469 12.117 1 90.44 16 THR B O 1
ATOM 2480 N N . TYR B 1 17 ? -11.945 17.922 13.367 1 94.75 17 TYR B N 1
ATOM 2481 C CA . TYR B 1 17 ? -10.758 18.516 13.977 1 94.75 17 TYR B CA 1
ATOM 2482 C C . TYR B 1 17 ? -10.617 18.062 15.43 1 94.75 17 TYR B C 1
ATOM 2484 O O . TYR B 1 17 ? -11.609 18 16.156 1 94.75 17 TYR B O 1
ATOM 2492 N N . VAL B 1 18 ? -9.453 17.766 15.773 1 92.25 18 VAL B N 1
ATOM 2493 C CA . VAL B 1 18 ? -9.203 17.312 17.125 1 92.25 18 VAL B CA 1
ATOM 2494 C C . VAL B 1 18 ? -8.148 18.188 17.797 1 92.25 18 VAL B C 1
ATOM 2496 O O . VAL B 1 18 ? -7.078 18.422 17.219 1 92.25 18 VAL B O 1
ATOM 2499 N N . ILE B 1 19 ? -8.492 18.672 19 1 94 19 ILE B N 1
ATOM 2500 C CA . ILE B 1 19 ? -7.523 19.484 19.734 1 94 19 ILE B CA 1
ATOM 2501 C C . ILE B 1 19 ? -6.297 18.641 20.062 1 94 19 ILE B C 1
ATOM 2503 O O . ILE B 1 19 ? -6.422 17.516 20.578 1 94 19 ILE B O 1
ATOM 2507 N N . GLY B 1 20 ? -5.18 19.125 19.703 1 93.38 20 GLY B N 1
ATOM 2508 C CA . GLY B 1 20 ? -3.947 18.406 19.969 1 93.38 20 GLY B CA 1
ATOM 2509 C C . GLY B 1 20 ? -3.482 17.578 18.781 1 93.38 20 GLY B C 1
ATOM 2510 O O . GLY B 1 20 ? -2.375 17.031 18.797 1 93.38 20 GLY B O 1
ATOM 2511 N N . ALA B 1 21 ? -4.301 17.484 17.719 1 91.69 21 ALA B N 1
ATOM 2512 C CA . ALA B 1 21 ? -3.969 16.656 16.562 1 91.69 21 ALA B CA 1
ATOM 2513 C C . ALA B 1 21 ? -2.996 17.391 15.633 1 91.69 21 ALA B C 1
ATOM 2515 O O . ALA B 1 21 ? -3.01 18.609 15.547 1 91.69 21 ALA B O 1
ATOM 2516 N N . PRO B 1 22 ? -2.141 16.609 14.961 1 93.31 22 PRO B N 1
ATOM 2517 C CA . PRO B 1 22 ? -1.194 17.219 14.016 1 93.31 22 PRO B CA 1
ATOM 2518 C C . PRO B 1 22 ? -1.875 17.766 12.766 1 93.31 22 PRO B C 1
ATOM 2520 O O . PRO B 1 22 ? -2.857 17.188 12.289 1 93.31 22 PRO B O 1
ATOM 2523 N N . ILE B 1 23 ? -1.295 18.875 12.297 1 96.19 23 ILE B N 1
ATOM 2524 C CA . ILE B 1 23 ? -1.803 19.516 11.086 1 96.19 23 ILE B CA 1
ATOM 2525 C C . ILE B 1 23 ? -0.636 20 10.227 1 96.19 23 ILE B C 1
ATOM 2527 O O . ILE B 1 23 ? 0.511 20.016 10.688 1 96.19 23 ILE B O 1
ATOM 2531 N N . VAL B 1 24 ? -0.945 20.328 8.992 1 96.19 24 VAL B N 1
ATOM 2532 C CA . VAL B 1 24 ? 0.003 20.984 8.102 1 96.19 24 VAL B CA 1
ATOM 2533 C C . VAL B 1 24 ? -0.669 22.172 7.418 1 96.19 24 VAL B C 1
ATOM 2535 O O . VAL B 1 24 ? -1.86 22.125 7.102 1 96.19 24 VAL B O 1
ATOM 2538 N N . GLY B 1 25 ? 0.058 23.234 7.328 1 96.56 25 GLY B N 1
ATOM 2539 C CA . GLY B 1 25 ? -0.459 24.375 6.598 1 96.56 25 GLY B CA 1
ATOM 2540 C C . GLY B 1 25 ? -0.622 24.125 5.113 1 96.56 25 GLY B C 1
ATOM 2541 O O . GLY B 1 25 ? 0.24 23.5 4.488 1 96.56 25 GLY B O 1
ATOM 2542 N N . THR B 1 26 ? -1.727 24.594 4.582 1 96.62 26 THR B N 1
ATOM 2543 C CA . THR B 1 26 ? -1.994 24.422 3.16 1 96.62 26 THR B CA 1
ATOM 2544 C C . THR B 1 26 ? -1.493 25.625 2.369 1 96.62 26 THR B C 1
ATOM 2546 O O . THR B 1 26 ? -1.039 26.609 2.953 1 96.62 26 THR B O 1
ATOM 2549 N N . PRO B 1 27 ? -1.575 25.609 1.02 1 94.12 27 PRO B N 1
ATOM 2550 C CA . PRO B 1 27 ? -1.135 26.734 0.198 1 94.12 27 PRO B CA 1
ATOM 2551 C C . PRO B 1 27 ? -2.016 27.969 0.372 1 94.12 27 PRO B C 1
ATOM 2553 O O . PRO B 1 27 ? -1.646 29.062 -0.068 1 94.12 27 PRO B O 1
ATOM 2556 N N . GLU B 1 28 ? -3.119 27.844 1.031 1 94.62 28 GLU B N 1
ATOM 2557 C CA . GLU B 1 28 ? -4.023 28.969 1.256 1 94.62 28 GLU B CA 1
ATOM 2558 C C . GLU B 1 28 ? -3.551 29.844 2.42 1 94.62 28 GLU B C 1
ATOM 2560 O O . GLU B 1 28 ? -4.137 30.891 2.695 1 94.62 28 GLU B O 1
ATOM 2565 N N . SER B 1 29 ? -2.473 29.422 3.047 1 94.31 29 SER B N 1
ATOM 2566 C CA . SER B 1 29 ? -1.957 30.188 4.172 1 94.31 29 SER B CA 1
ATOM 2567 C C . SER B 1 29 ? -0.493 30.562 3.965 1 94.31 29 SER B C 1
ATOM 2569 O O . SER B 1 29 ? 0.2 29.953 3.154 1 94.31 29 SER B O 1
ATOM 2571 N N . GLU B 1 30 ? -0.019 31.531 4.754 1 94.81 30 GLU B N 1
ATOM 2572 C CA . GLU B 1 30 ? 1.389 31.906 4.75 1 94.81 30 GLU B CA 1
ATOM 2573 C C . GLU B 1 30 ? 2.25 30.859 5.453 1 94.81 30 GLU B C 1
ATOM 2575 O O . GLU B 1 30 ? 3.479 30.922 5.379 1 94.81 30 GLU B O 1
ATOM 2580 N N . TYR B 1 31 ? 1.559 29.891 6.039 1 96.06 31 TYR B N 1
ATOM 2581 C CA . TYR B 1 31 ? 2.252 28.859 6.812 1 96.06 31 TYR B CA 1
ATOM 2582 C C . TYR B 1 31 ? 2.264 27.531 6.066 1 96.06 31 TYR B C 1
ATOM 2584 O O . TYR B 1 31 ? 2.32 26.469 6.684 1 96.06 31 TYR B O 1
ATOM 2592 N N . GLU B 1 32 ? 2.225 27.656 4.738 1 95 32 GLU B N 1
ATOM 2593 C CA . GLU B 1 32 ? 2.195 26.469 3.891 1 95 32 GLU B CA 1
ATOM 2594 C C . GLU B 1 32 ? 3.373 25.547 4.195 1 95 32 GLU B C 1
ATOM 2596 O O . GLU B 1 32 ? 4.523 25.984 4.223 1 95 32 GLU B O 1
ATOM 2601 N N . GLY B 1 33 ? 3.025 24.312 4.477 1 93.12 33 GLY B N 1
ATOM 2602 C CA . GLY B 1 33 ? 4.062 23.297 4.613 1 93.12 33 GLY B CA 1
ATOM 2603 C C . GLY B 1 33 ? 4.562 23.156 6.039 1 93.12 33 GLY B C 1
ATOM 2604 O O . GLY B 1 33 ? 5.332 22.234 6.336 1 93.12 33 GLY B O 1
ATOM 2605 N N . LEU B 1 34 ? 4.102 23.984 6.918 1 95.62 34 LEU B N 1
ATOM 2606 C CA . LEU B 1 34 ? 4.543 23.906 8.305 1 95.62 34 LEU B CA 1
ATOM 2607 C C . LEU B 1 34 ? 3.682 22.922 9.094 1 95.62 34 LEU B C 1
ATOM 2609 O O . LEU B 1 34 ? 2.461 22.891 8.93 1 95.62 34 LEU B O 1
ATOM 2613 N N . TYR B 1 35 ? 4.359 22.188 9.875 1 95.38 35 TYR B N 1
ATOM 2614 C CA . TYR B 1 35 ? 3.652 21.234 10.734 1 95.38 35 TYR B CA 1
ATOM 2615 C C . TYR B 1 35 ? 3.367 21.859 12.102 1 95.38 35 TYR B C 1
ATOM 2617 O O . TYR B 1 35 ? 4.156 22.656 12.602 1 95.38 35 TYR B O 1
ATOM 2625 N N . GLY B 1 36 ? 2.27 21.453 12.633 1 95.62 36 GLY B N 1
ATOM 2626 C CA . GLY B 1 36 ? 1.873 21.953 13.938 1 95.62 36 GLY B CA 1
ATOM 2627 C C . GLY B 1 36 ? 0.741 21.156 14.57 1 95.62 36 GLY B C 1
ATOM 2628 O O . GLY B 1 36 ? 0.559 19.984 14.266 1 95.62 36 GLY B O 1
ATOM 2629 N N . THR B 1 37 ? 0.089 21.812 15.562 1 96.12 37 THR B N 1
ATOM 2630 C CA . THR B 1 37 ? -1.025 21.188 16.266 1 96.12 37 THR B CA 1
ATOM 2631 C C . THR B 1 37 ? -2.148 22.203 16.5 1 96.12 37 THR B C 1
ATOM 2633 O O . THR B 1 37 ? -1.908 23.406 16.531 1 96.12 37 THR B O 1
ATOM 2636 N N . ILE B 1 38 ? -3.32 21.719 16.609 1 97.12 38 ILE B N 1
ATOM 2637 C CA . ILE B 1 38 ? -4.457 22.547 16.984 1 97.12 38 ILE B CA 1
ATOM 2638 C C . ILE B 1 38 ? -4.484 22.766 18.484 1 97.12 38 ILE B C 1
ATOM 2640 O O . ILE B 1 38 ? -4.418 21.797 19.25 1 97.12 38 ILE B O 1
ATOM 2644 N N . THR B 1 39 ? -4.672 23.984 18.906 1 97.06 39 THR B N 1
ATOM 2645 C CA . THR B 1 39 ? -4.641 24.25 20.328 1 97.06 39 THR B CA 1
ATOM 2646 C C . THR B 1 39 ? -6.023 24.672 20.844 1 97.06 39 THR B C 1
ATOM 2648 O O . THR B 1 39 ? -6.352 24.453 22 1 97.06 39 THR B O 1
ATOM 2651 N N . GLU B 1 40 ? -6.719 25.281 19.953 1 96.88 40 GLU B N 1
ATOM 2652 C CA . GLU B 1 40 ? -8.023 25.797 20.344 1 96.88 40 GLU B CA 1
ATOM 2653 C C . GLU B 1 40 ? -8.898 26.047 19.109 1 96.88 40 GLU B C 1
ATOM 2655 O O . GLU B 1 40 ? -8.391 26.297 18.016 1 96.88 40 GLU B O 1
ATOM 2660 N N . ILE B 1 41 ? -10.195 25.875 19.297 1 97.12 41 ILE B N 1
ATOM 2661 C CA . ILE B 1 41 ? -11.141 26.219 18.234 1 97.12 41 ILE B CA 1
ATOM 2662 C C . ILE B 1 41 ? -12.242 27.125 18.781 1 97.12 41 ILE B C 1
ATOM 2664 O O . ILE B 1 41 ? -12.797 26.859 19.859 1 97.12 41 ILE B O 1
ATOM 2668 N N . ARG B 1 42 ? -12.492 28.188 18.109 1 96.19 42 ARG B N 1
ATOM 2669 C CA . ARG B 1 42 ? -13.562 29.125 18.469 1 96.19 42 ARG B CA 1
ATOM 2670 C C . ARG B 1 42 ? -14.57 29.266 17.328 1 96.19 42 ARG B C 1
ATOM 2672 O O . ARG B 1 42 ? -14.195 29.422 16.172 1 96.19 42 ARG B O 1
ATOM 2679 N N . ASP B 1 43 ? -15.758 29.141 17.656 1 94.56 43 ASP B N 1
ATOM 2680 C CA . ASP B 1 43 ? -16.844 29.281 16.688 1 94.56 43 ASP B CA 1
ATOM 2681 C C . ASP B 1 43 ? -17.906 30.25 17.188 1 94.56 43 ASP B C 1
ATOM 2683 O O . ASP B 1 43 ? -18 30.516 18.375 1 94.56 43 ASP B O 1
ATOM 2687 N N . GLY B 1 44 ? -18.719 30.812 16.203 1 90.62 44 GLY B N 1
ATOM 2688 C CA . GLY B 1 44 ? -19.812 31.703 16.562 1 90.62 44 GLY B CA 1
ATOM 2689 C C . GLY B 1 44 ? -19.328 33.031 17.094 1 90.62 44 GLY B C 1
ATOM 2690 O O . GLY B 1 44 ? -18.516 33.719 16.453 1 90.62 44 GLY B O 1
ATOM 2691 N N . GLU B 1 45 ? -19.797 33.438 18.312 1 89.81 45 GLU B N 1
ATOM 2692 C CA . GLU B 1 45 ? -19.562 34.75 18.875 1 89.81 45 GLU B CA 1
ATOM 2693 C C . GLU B 1 45 ? -18.172 34.844 19.5 1 89.81 45 GLU B C 1
ATOM 2695 O O . GLU B 1 45 ? -17.656 35.938 19.734 1 89.81 45 GLU B O 1
ATOM 2700 N N . ASP B 1 46 ? -17.531 33.75 19.641 1 91.62 46 ASP B N 1
ATOM 2701 C CA . ASP B 1 46 ? -16.25 33.719 20.359 1 91.62 46 ASP B CA 1
ATOM 2702 C C . ASP B 1 46 ? -15.078 33.812 19.375 1 91.62 46 ASP B C 1
ATOM 2704 O O . ASP B 1 46 ? -13.914 33.812 19.781 1 91.62 46 ASP B O 1
ATOM 2708 N N . LYS B 1 47 ? -15.453 33.875 18.141 1 90.69 47 LYS B N 1
ATOM 2709 C CA . LYS B 1 47 ? -14.406 34 17.141 1 90.69 47 LYS B CA 1
ATOM 2710 C C . LYS B 1 47 ? -13.695 35.344 17.25 1 90.69 47 LYS B C 1
ATOM 2712 O O . LYS B 1 47 ? -14.281 36.312 17.75 1 90.69 47 LYS B O 1
ATOM 2717 N N . GLU B 1 48 ? -12.477 35.406 16.828 1 89.62 48 GLU B N 1
ATOM 2718 C CA . GLU B 1 48 ? -11.719 36.656 16.797 1 89.62 48 GLU B CA 1
ATOM 2719 C C . GLU B 1 48 ? -11.734 37.281 15.406 1 89.62 48 GLU B C 1
ATOM 2721 O O . GLU B 1 48 ? -11.492 38.469 15.258 1 89.62 48 GLU B O 1
ATOM 2726 N N . THR B 1 49 ? -11.969 36.438 14.422 1 89.25 49 THR B N 1
ATOM 2727 C CA . THR B 1 49 ? -11.953 36.938 13.047 1 89.25 49 THR B CA 1
ATOM 2728 C C . THR B 1 49 ? -13.375 37.188 12.547 1 89.25 49 THR B C 1
ATOM 2730 O O . THR B 1 49 ? -14.344 36.719 13.156 1 89.25 49 THR B O 1
ATOM 2733 N N . GLU B 1 50 ? -13.484 37.906 11.383 1 86.31 50 GLU B N 1
ATOM 2734 C CA . GLU B 1 50 ? -14.781 38.25 10.805 1 86.31 50 GLU B CA 1
ATOM 2735 C C . GLU B 1 50 ? -15.227 37.219 9.781 1 86.31 50 GLU B C 1
ATOM 2737 O O . GLU B 1 50 ? -16.328 37.312 9.227 1 86.31 50 GLU B O 1
ATOM 2742 N N . ASN B 1 51 ? -14.398 36.25 9.625 1 85.62 51 ASN B N 1
ATOM 2743 C CA . ASN B 1 51 ? -14.727 35.25 8.617 1 85.62 51 ASN B CA 1
ATOM 2744 C C . ASN B 1 51 ? -15.891 34.375 9.055 1 85.62 51 ASN B C 1
ATOM 2746 O O . ASN B 1 51 ? -16.234 34.344 10.234 1 85.62 51 ASN B O 1
ATOM 2750 N N . GLU B 1 52 ? -16.516 33.719 8.156 1 89.25 52 GLU B N 1
ATOM 2751 C CA . GLU B 1 52 ? -17.703 32.875 8.414 1 89.25 52 GLU B CA 1
ATOM 2752 C C . GLU B 1 52 ? -17.312 31.516 8.945 1 89.25 52 GLU B C 1
ATOM 2754 O O . GLU B 1 52 ? -18.141 30.812 9.531 1 89.25 52 GLU B O 1
ATOM 2759 N N . THR B 1 53 ? -16.078 31.219 8.828 1 94.44 53 THR B N 1
ATOM 2760 C CA . THR B 1 53 ? -15.609 29.891 9.25 1 94.44 53 THR B CA 1
ATOM 2761 C C . THR B 1 53 ? -15.047 29.953 10.664 1 94.44 53 THR B C 1
ATOM 2763 O O . THR B 1 53 ? -14.688 31.016 11.156 1 94.44 53 THR B O 1
ATOM 2766 N N . PRO B 1 54 ? -14.938 28.875 11.367 1 96.19 54 PRO B N 1
ATOM 2767 C CA . PRO B 1 54 ? -14.352 28.859 12.711 1 96.19 54 PRO B CA 1
ATOM 2768 C C . PRO B 1 54 ? -12.883 29.266 12.719 1 96.19 54 PRO B C 1
ATOM 2770 O O . PRO B 1 54 ? -12.188 29.125 11.703 1 96.19 54 PRO B O 1
ATOM 2773 N N . ASP B 1 55 ? -12.516 29.781 13.898 1 96.81 55 ASP B N 1
ATOM 2774 C CA . ASP B 1 55 ? -11.102 30.078 14.125 1 96.81 55 ASP B CA 1
ATOM 2775 C C . ASP B 1 55 ? -10.375 28.844 14.68 1 96.81 55 ASP B C 1
ATOM 2777 O O . ASP B 1 55 ? -10.688 28.391 15.781 1 96.81 55 ASP B O 1
ATOM 2781 N N . ILE B 1 56 ? -9.453 28.406 13.914 1 97.31 56 ILE B N 1
ATOM 2782 C CA . ILE B 1 56 ? -8.633 27.297 14.383 1 97.31 56 ILE B CA 1
ATOM 2783 C C . ILE B 1 56 ? -7.281 27.812 14.867 1 97.31 56 ILE B C 1
ATOM 2785 O O . ILE B 1 56 ? -6.461 28.266 14.062 1 97.31 56 ILE B O 1
ATOM 2789 N N . TYR B 1 57 ? -7.074 27.781 16.125 1 97.69 57 TYR B N 1
ATOM 2790 C CA . TYR B 1 57 ? -5.801 28.203 16.688 1 97.69 57 TYR B CA 1
ATOM 2791 C C . TYR B 1 57 ? -4.766 27.094 16.594 1 97.69 57 TYR B C 1
ATOM 2793 O O . TYR B 1 57 ? -5.012 25.969 17.047 1 97.69 57 TYR B O 1
ATOM 2801 N N . CYS B 1 58 ? -3.646 27.453 16.031 1 97.62 58 CYS B N 1
ATOM 2802 C CA . CYS B 1 58 ? -2.613 26.453 15.789 1 97.62 58 CYS B CA 1
ATOM 2803 C C . CYS B 1 58 ? -1.269 26.906 16.344 1 97.62 58 CYS B C 1
ATOM 2805 O O . CYS B 1 58 ? -1.025 28.109 16.484 1 97.62 58 CYS B O 1
ATOM 2807 N N . SER B 1 59 ? -0.495 25.953 16.719 1 97.69 59 SER B N 1
ATOM 2808 C CA . SER B 1 59 ? 0.918 26.141 17.031 1 97.69 59 SER B CA 1
ATOM 2809 C C . SER B 1 59 ? 1.807 25.391 16.047 1 97.69 59 SER B C 1
ATOM 2811 O O . SER B 1 59 ? 1.787 24.156 16 1 97.69 59 SER B O 1
ATOM 2813 N N . PHE B 1 60 ? 2.598 26.141 15.273 1 97 60 PHE B N 1
ATOM 2814 C CA . PHE B 1 60 ? 3.463 25.531 14.281 1 97 60 PHE B CA 1
ATOM 2815 C C . PHE B 1 60 ? 4.875 25.344 14.82 1 97 60 PHE B C 1
ATOM 2817 O O . PHE B 1 60 ? 5.324 26.125 15.664 1 97 60 PHE B O 1
ATOM 2824 N N . GLU B 1 61 ? 5.504 24.375 14.352 1 93.94 61 GLU B N 1
ATOM 2825 C CA . GLU B 1 61 ? 6.898 24.141 14.703 1 93.94 61 GLU B CA 1
ATOM 2826 C C . GLU B 1 61 ? 7.844 24.953 13.836 1 93.94 61 GLU B C 1
ATOM 2828 O O . GLU B 1 61 ? 7.551 25.219 12.672 1 93.94 61 GLU B O 1
ATOM 2833 N N . VAL B 1 62 ? 8.922 25.312 14.492 1 93.62 62 VAL B N 1
ATOM 2834 C CA . VAL B 1 62 ? 9.969 25.953 13.695 1 93.62 62 VAL B CA 1
ATOM 2835 C C . VAL B 1 62 ? 10.531 24.953 12.688 1 93.62 62 VAL B C 1
ATOM 2837 O O . VAL B 1 62 ? 10.883 23.828 13.039 1 93.62 62 VAL B O 1
ATOM 2840 N N . PRO B 1 63 ? 10.57 25.359 11.422 1 93.75 63 PRO B N 1
ATOM 2841 C CA . PRO B 1 63 ? 11.109 24.438 10.43 1 93.75 63 PRO B CA 1
ATOM 2842 C C . PRO B 1 63 ? 12.555 24.031 10.711 1 93.75 63 PRO B C 1
ATOM 2844 O O . PRO B 1 63 ? 13.352 24.859 11.164 1 93.75 63 PRO B O 1
ATOM 2847 N N . ALA B 1 64 ? 12.836 22.812 10.438 1 93.06 64 ALA B N 1
ATOM 2848 C CA . ALA B 1 64 ? 14.195 22.312 10.648 1 93.06 64 ALA B CA 1
ATOM 2849 C C . ALA B 1 64 ? 15.047 22.484 9.391 1 93.06 64 ALA B C 1
ATOM 2851 O O . ALA B 1 64 ? 16.266 22.609 9.484 1 93.06 64 ALA B O 1
ATOM 2852 N N . LEU B 1 65 ? 14.391 22.547 8.273 1 95.06 65 LEU B N 1
ATOM 2853 C CA . LEU B 1 65 ? 15.086 22.703 7.004 1 95.06 65 LEU B CA 1
ATOM 2854 C C . LEU B 1 65 ? 15.438 24.156 6.738 1 95.06 65 LEU B C 1
ATOM 2856 O O . LEU B 1 65 ? 14.539 25 6.656 1 95.06 65 LEU B O 1
ATOM 2860 N N . PRO B 1 66 ? 16.672 24.422 6.492 1 93.88 66 PRO B N 1
ATOM 2861 C CA . PRO B 1 66 ? 17.094 25.812 6.234 1 93.88 66 PRO B CA 1
ATOM 2862 C C . PRO B 1 66 ? 16.359 26.438 5.043 1 93.88 66 PRO B C 1
ATOM 2864 O O . PRO B 1 66 ? 16.031 27.625 5.07 1 93.88 66 PRO B O 1
ATOM 2867 N N . CYS B 1 67 ? 16.109 25.688 4.066 1 94.5 67 CYS B N 1
ATOM 2868 C CA . CYS B 1 67 ? 15.406 26.203 2.898 1 94.5 67 CYS B CA 1
ATOM 2869 C C . CYS B 1 67 ? 14.008 26.672 3.27 1 94.5 67 CYS B C 1
ATOM 2871 O O . CYS B 1 67 ? 13.523 27.672 2.738 1 94.5 67 CYS B O 1
ATOM 2873 N N . GLU B 1 68 ? 13.375 25.953 4.156 1 94.31 68 GLU B N 1
ATOM 2874 C CA . GLU B 1 68 ? 12.031 26.328 4.586 1 94.31 68 GLU B CA 1
ATOM 2875 C C . GLU B 1 68 ? 12.047 27.578 5.453 1 94.31 68 GLU B C 1
ATOM 2877 O O . GLU B 1 68 ? 11.133 28.406 5.391 1 94.31 68 GLU B O 1
ATOM 2882 N N . VAL B 1 69 ? 13.086 27.703 6.25 1 95 69 VAL B N 1
ATOM 2883 C CA . VAL B 1 69 ? 13.258 28.906 7.062 1 95 69 VAL B CA 1
ATOM 2884 C C . VAL B 1 69 ? 13.398 30.125 6.16 1 95 69 VAL B C 1
ATOM 2886 O O . VAL B 1 69 ? 12.703 31.125 6.352 1 95 69 VAL B O 1
ATOM 2889 N N . LYS B 1 70 ? 14.258 29.969 5.238 1 95.19 70 LYS B N 1
ATOM 2890 C CA . LYS B 1 70 ? 14.484 31.062 4.312 1 95.19 70 LYS B CA 1
ATOM 2891 C C . LYS B 1 70 ? 13.211 31.438 3.564 1 95.19 70 LYS B C 1
ATOM 2893 O O . LYS B 1 70 ? 12.898 32.625 3.391 1 95.19 70 LYS B O 1
ATOM 2898 N N . LYS B 1 71 ? 12.516 30.422 3.133 1 94.88 71 LYS B N 1
ATOM 2899 C CA . LYS B 1 71 ? 11.258 30.641 2.416 1 94.88 71 LYS B CA 1
ATOM 2900 C C . LYS B 1 71 ? 10.25 31.391 3.287 1 94.88 71 LYS B C 1
ATOM 2902 O O . LYS B 1 71 ? 9.594 32.312 2.822 1 94.88 71 LYS B O 1
ATOM 2907 N N . LEU B 1 72 ? 10.148 30.938 4.512 1 95.88 72 LEU B N 1
ATOM 2908 C CA . LEU B 1 72 ? 9.219 31.562 5.445 1 95.88 72 LEU B CA 1
ATOM 2909 C C . LEU B 1 72 ? 9.594 33.031 5.699 1 95.88 72 LEU B C 1
ATOM 2911 O O . LEU B 1 72 ? 8.727 33.906 5.719 1 95.88 72 LEU B O 1
ATOM 2915 N N . GLU B 1 73 ? 10.844 33.312 5.867 1 97 73 GLU B N 1
ATOM 2916 C CA . GLU B 1 73 ? 11.336 34.656 6.086 1 97 73 GLU B CA 1
ATOM 2917 C C . GLU B 1 73 ? 11.023 35.562 4.891 1 97 73 GLU B C 1
ATOM 2919 O O . GLU B 1 73 ? 10.617 36.719 5.062 1 97 73 GLU B O 1
ATOM 2924 N N . GLU B 1 74 ? 11.18 35.031 3.748 1 96.75 74 GLU B N 1
ATOM 2925 C CA . GLU B 1 74 ? 10.891 35.781 2.535 1 96.75 74 GLU B CA 1
ATOM 2926 C C . GLU B 1 74 ? 9.398 36.125 2.441 1 96.75 74 GLU B C 1
ATOM 2928 O O . GLU B 1 74 ? 9.031 37.25 2.148 1 96.75 74 GLU B O 1
ATOM 2933 N N . ILE B 1 75 ? 8.57 35.125 2.697 1 95.88 75 ILE B N 1
ATOM 2934 C CA . ILE B 1 75 ? 7.129 35.312 2.609 1 95.88 75 ILE B CA 1
ATOM 2935 C C . ILE B 1 75 ? 6.68 36.375 3.58 1 95.88 75 ILE B C 1
ATOM 2937 O O . ILE B 1 75 ? 5.957 37.312 3.197 1 95.88 75 ILE B O 1
ATOM 2941 N N . PHE B 1 76 ? 7.164 36.344 4.789 1 96.25 76 PHE B N 1
ATOM 2942 C CA . PHE B 1 76 ? 6.695 37.281 5.805 1 96.25 76 PHE B CA 1
ATOM 2943 C C . PHE B 1 76 ? 7.367 38.656 5.641 1 96.25 76 PHE B C 1
ATOM 2945 O O . PHE B 1 76 ? 6.793 39.688 6.008 1 96.25 76 PHE B O 1
ATOM 2952 N N . SER B 1 77 ? 8.555 38.625 5.117 1 96.5 77 SER B N 1
ATOM 2953 C CA . SER B 1 77 ? 9.172 39.906 4.789 1 96.5 77 SER B CA 1
ATOM 2954 C C . SER B 1 77 ? 8.383 40.656 3.719 1 96.5 77 SER B C 1
ATOM 2956 O O . SER B 1 77 ? 8.172 41.875 3.82 1 96.5 77 SER B O 1
ATOM 2958 N N . ASP B 1 78 ? 7.969 39.938 2.748 1 96.69 78 ASP B N 1
ATOM 2959 C CA . ASP B 1 78 ? 7.168 40.531 1.679 1 96.69 78 ASP B CA 1
ATOM 2960 C C . ASP B 1 78 ? 5.809 41 2.201 1 96.69 78 ASP B C 1
ATOM 2962 O O . ASP B 1 78 ? 5.336 42.094 1.838 1 96.69 78 ASP B O 1
ATOM 2966 N N . LEU B 1 79 ? 5.238 40.156 3.02 1 94.75 79 LEU B N 1
ATOM 2967 C CA . LEU B 1 79 ? 3.908 40.438 3.553 1 94.75 79 LEU B CA 1
ATOM 2968 C C . LEU B 1 79 ? 3.91 41.719 4.367 1 94.75 79 LEU B C 1
ATOM 2970 O O . LEU B 1 79 ? 2.967 42.5 4.285 1 94.75 79 LEU B O 1
ATOM 2974 N N . TYR B 1 80 ? 4.98 42 5.078 1 95.31 80 TYR B N 1
ATOM 2975 C CA . TYR B 1 80 ? 5.023 43.156 5.977 1 95.31 80 TYR B CA 1
ATOM 2976 C C . TYR B 1 80 ? 5.922 44.25 5.422 1 95.31 80 TYR B C 1
ATOM 2978 O O . TYR B 1 80 ? 6.117 45.281 6.066 1 95.31 80 TYR B O 1
ATOM 2986 N N . ASP B 1 81 ? 6.52 44.062 4.312 1 96.19 81 ASP B N 1
ATOM 2987 C CA . ASP B 1 81 ? 7.398 45 3.639 1 96.19 81 ASP B CA 1
ATOM 2988 C C . ASP B 1 81 ? 8.562 45.406 4.539 1 96.19 81 ASP B C 1
ATOM 2990 O O . ASP B 1 81 ? 8.859 46.594 4.688 1 96.19 81 ASP B O 1
ATOM 2994 N N . GLU B 1 82 ? 9.055 44.438 5.301 1 96.75 82 GLU B N 1
ATOM 2995 C CA . GLU B 1 82 ? 10.227 44.594 6.164 1 96.75 82 GLU B CA 1
ATOM 2996 C C . GLU B 1 82 ? 10.93 43.25 6.348 1 96.75 82 GLU B C 1
ATOM 2998 O O . GLU B 1 82 ? 10.273 42.188 6.43 1 96.75 82 GLU B O 1
ATOM 3003 N N . PRO B 1 83 ? 12.195 43.344 6.418 1 96.12 83 PRO B N 1
ATOM 3004 C CA . PRO B 1 83 ? 12.922 42.094 6.602 1 96.12 83 PRO B CA 1
ATOM 3005 C C . PRO B 1 83 ? 12.539 41.375 7.898 1 96.12 83 PRO B C 1
ATOM 3007 O O . PRO B 1 83 ? 12.516 42 8.969 1 96.12 83 PRO B O 1
ATOM 3010 N N . LYS B 1 84 ? 12.125 40.156 7.781 1 96.44 84 LYS B N 1
ATOM 3011 C CA . LYS B 1 84 ? 11.758 39.312 8.922 1 96.44 84 LYS B CA 1
ATOM 3012 C C . LYS B 1 84 ? 12.68 38.094 9.023 1 96.44 84 LYS B C 1
ATOM 3014 O O . LYS B 1 84 ? 13.078 37.531 8.008 1 96.44 84 LYS B O 1
ATOM 3019 N N . THR B 1 85 ? 13.031 37.781 10.273 1 96.19 85 THR B N 1
ATOM 3020 C CA . THR B 1 85 ? 13.727 36.531 10.562 1 96.19 85 THR B CA 1
ATOM 3021 C C . THR B 1 85 ? 12.781 35.531 11.219 1 96.19 85 THR B C 1
ATOM 3023 O O . THR B 1 85 ? 11.664 35.875 11.609 1 96.19 85 THR B O 1
ATOM 3026 N N . ILE B 1 86 ? 13.227 34.375 11.328 1 95.19 86 ILE B N 1
ATOM 3027 C CA . ILE B 1 86 ? 12.391 33.312 11.875 1 95.19 86 ILE B CA 1
ATOM 3028 C C . ILE B 1 86 ? 11.953 33.656 13.297 1 95.19 86 ILE B C 1
ATOM 3030 O O . ILE B 1 86 ? 10.844 33.344 13.719 1 95.19 86 ILE B O 1
ATOM 3034 N N . ASP B 1 87 ? 12.734 34.469 13.984 1 94.06 87 ASP B N 1
ATOM 3035 C CA . ASP B 1 87 ? 12.438 34.875 15.359 1 94.06 87 ASP B CA 1
ATOM 3036 C C . ASP B 1 87 ? 11.336 35.938 15.406 1 94.06 87 ASP B C 1
ATOM 3038 O O . ASP B 1 87 ? 10.695 36.125 16.438 1 94.06 87 ASP B O 1
ATOM 3042 N N . ASP B 1 88 ? 11.125 36.531 14.281 1 94.69 88 ASP B N 1
ATOM 3043 C CA . ASP B 1 88 ? 10.125 37.594 14.195 1 94.69 88 ASP B CA 1
ATOM 3044 C C . ASP B 1 88 ? 8.75 37.031 13.859 1 94.69 88 ASP B C 1
ATOM 3046 O O . ASP B 1 88 ? 7.738 37.719 13.984 1 94.69 88 ASP B O 1
ATOM 3050 N N . ILE B 1 89 ? 8.758 35.812 13.406 1 94.44 89 ILE B N 1
ATOM 3051 C CA . ILE B 1 89 ? 7.527 35.25 12.883 1 94.44 89 ILE B CA 1
ATOM 3052 C C . ILE B 1 89 ? 6.793 34.5 14 1 94.44 89 ILE B C 1
ATOM 3054 O O . ILE B 1 89 ? 7.391 33.688 14.711 1 94.44 89 ILE B O 1
ATOM 3058 N N . ILE B 1 90 ? 5.551 34.781 14.188 1 93.12 90 ILE B N 1
ATOM 3059 C CA . ILE B 1 90 ? 4.742 34.156 15.219 1 93.12 90 ILE B CA 1
ATOM 3060 C C . ILE B 1 90 ? 4.34 32.75 14.766 1 93.12 90 ILE B C 1
ATOM 3062 O O . ILE B 1 90 ? 3.662 32.594 13.75 1 93.12 90 ILE B O 1
ATOM 3066 N N . LEU B 1 91 ? 4.672 31.734 15.523 1 95.88 91 LEU B N 1
ATOM 3067 C CA . LEU B 1 91 ? 4.379 30.344 15.148 1 95.88 91 LEU B CA 1
ATOM 3068 C C . LEU B 1 91 ? 3.541 29.656 16.219 1 95.88 91 LEU B C 1
ATOM 3070 O O . LEU B 1 91 ? 2.896 28.641 15.961 1 95.88 91 LEU B O 1
ATOM 3074 N N . ASP B 1 92 ? 3.471 30.188 17.391 1 93.94 92 ASP B N 1
ATOM 3075 C CA . ASP B 1 92 ? 2.914 29.453 18.531 1 93.94 92 ASP B CA 1
ATOM 3076 C C . ASP B 1 92 ? 1.425 29.766 18.688 1 93.94 92 ASP B C 1
ATOM 3078 O O . ASP B 1 92 ? 0.715 29.031 19.391 1 93.94 92 ASP B O 1
ATOM 3082 N N . LEU B 1 93 ? 0.933 30.828 18.172 1 93.81 93 LEU B N 1
ATOM 3083 C CA . LEU B 1 93 ? -0.477 31.203 18.25 1 93.81 93 LEU B CA 1
ATOM 3084 C C . LEU B 1 93 ? -0.962 31.797 16.938 1 93.81 93 LEU B C 1
ATOM 3086 O O . LEU B 1 93 ? -1 33.031 16.797 1 93.81 93 LEU B O 1
ATOM 3090 N N . VAL B 1 94 ? -1.345 30.969 16.078 1 95.88 94 VAL B N 1
ATOM 3091 C CA . VAL B 1 94 ? -1.768 31.406 14.75 1 95.88 94 VAL B CA 1
ATOM 3092 C C . VAL B 1 94 ? -3.232 31.031 14.531 1 95.88 94 VAL B C 1
ATOM 3094 O O . VAL B 1 94 ? -3.643 29.906 14.805 1 95.88 94 VAL B O 1
ATOM 3097 N N . ILE B 1 95 ? -3.99 31.922 14.062 1 96.19 95 ILE B N 1
ATOM 3098 C CA . ILE B 1 95 ? -5.391 31.656 13.758 1 96.19 95 ILE B CA 1
ATOM 3099 C C . ILE B 1 95 ? -5.527 31.234 12.297 1 96.19 95 ILE B C 1
ATOM 3101 O O . ILE B 1 95 ? -5.164 32 11.391 1 96.19 95 ILE B O 1
ATOM 3105 N N . MET B 1 96 ? -6.047 30.125 12.078 1 96.62 96 MET B N 1
ATOM 3106 C CA . MET B 1 96 ? -6.199 29.578 10.734 1 96.62 96 MET B CA 1
ATOM 3107 C C . MET B 1 96 ? -7.672 29.312 10.422 1 96.62 96 MET B C 1
ATOM 3109 O O . MET B 1 96 ? -8.453 29 11.32 1 96.62 96 MET B O 1
ATOM 3113 N N . ALA B 1 97 ? -8 29.453 9.156 1 96.06 97 ALA B N 1
ATOM 3114 C CA . ALA B 1 97 ? -9.289 28.969 8.664 1 96.06 97 ALA B CA 1
ATOM 3115 C C . ALA B 1 97 ? -9.211 27.484 8.297 1 96.06 97 ALA B C 1
ATOM 3117 O O . ALA B 1 97 ? -8.125 26.953 8.055 1 96.06 97 ALA B O 1
ATOM 3118 N N . PRO B 1 98 ? -10.336 26.844 8.234 1 95.94 98 PRO B N 1
ATOM 3119 C CA . PRO B 1 98 ? -10.359 25.422 7.898 1 95.94 98 PRO B CA 1
ATOM 3120 C C . PRO B 1 98 ? -9.656 25.125 6.578 1 95.94 98 PRO B C 1
ATOM 3122 O O . PRO B 1 98 ? -8.977 24.094 6.453 1 95.94 98 PRO B O 1
ATOM 3125 N N . SER B 1 99 ? -9.688 25.969 5.656 1 95.44 99 SER B N 1
ATOM 3126 C CA . SER B 1 99 ? -9.07 25.75 4.355 1 95.44 99 SER B CA 1
ATOM 3127 C C . SER B 1 99 ? -7.555 25.906 4.422 1 95.44 99 SER B C 1
ATOM 3129 O O . SER B 1 99 ? -6.84 25.484 3.51 1 95.44 99 SER B O 1
ATOM 3131 N N . MET B 1 100 ? -7.086 26.469 5.551 1 96.75 100 MET B N 1
ATOM 3132 C CA . MET B 1 100 ? -5.676 26.828 5.668 1 96.75 100 MET B CA 1
ATOM 3133 C C . MET B 1 100 ? -4.895 25.719 6.391 1 96.75 100 MET B C 1
ATOM 3135 O O . MET B 1 100 ? -3.672 25.797 6.5 1 96.75 100 MET B O 1
ATOM 3139 N N . VAL B 1 101 ? -5.637 24.688 6.859 1 96.81 101 VAL B N 1
ATOM 3140 C CA . VAL B 1 101 ? -4.969 23.594 7.57 1 96.81 101 VAL B CA 1
ATOM 3141 C C . VAL B 1 101 ? -5.508 22.25 7.082 1 96.81 101 VAL B C 1
ATOM 3143 O O . VAL B 1 101 ? -6.672 22.141 6.691 1 96.81 101 VAL B O 1
ATOM 3146 N N . GLU B 1 102 ? -4.68 21.312 7.066 1 95.25 102 GLU B N 1
ATOM 3147 C CA . GLU B 1 102 ? -5.039 19.922 6.805 1 95.25 102 GLU B CA 1
ATOM 3148 C C . GLU B 1 102 ? -4.707 19.031 7.996 1 95.25 102 GLU B C 1
ATOM 3150 O O . GLU B 1 102 ? -3.598 19.094 8.531 1 95.25 102 GLU B O 1
ATOM 3155 N N . THR B 1 103 ? -5.668 18.281 8.352 1 93.69 103 THR B N 1
ATOM 3156 C CA . THR B 1 103 ? -5.457 17.359 9.461 1 93.69 103 THR B CA 1
ATOM 3157 C C . THR B 1 103 ? -4.609 16.172 9.023 1 93.69 103 THR B C 1
ATOM 3159 O O . THR B 1 103 ? -4.77 15.656 7.914 1 93.69 103 THR B O 1
ATOM 3162 N N . LEU B 1 104 ? -3.703 15.789 9.898 1 91.38 104 LEU B N 1
ATOM 3163 C CA . LEU B 1 104 ? -2.83 14.648 9.609 1 91.38 104 LEU B CA 1
ATOM 3164 C C . LEU B 1 104 ? -3.121 13.492 10.555 1 91.38 104 LEU B C 1
ATOM 3166 O O . LEU B 1 104 ? -3.621 13.695 11.664 1 91.38 104 LEU B O 1
ATOM 3170 N N . ASP B 1 105 ? -2.762 12.289 10.062 1 85.06 105 ASP B N 1
ATOM 3171 C CA . ASP B 1 105 ? -2.891 11.102 10.906 1 85.06 105 ASP B CA 1
ATOM 3172 C C . ASP B 1 105 ? -1.862 11.117 12.031 1 85.06 105 ASP B C 1
ATOM 3174 O O . ASP B 1 105 ? -0.753 11.633 11.859 1 85.06 105 ASP B O 1
ATOM 3178 N N . ASP B 1 106 ? -2.352 10.578 13.094 1 78.81 106 ASP B N 1
ATOM 3179 C CA . ASP B 1 106 ? -1.381 10.352 14.164 1 78.81 106 ASP B CA 1
ATOM 3180 C C . ASP B 1 106 ? -0.488 9.156 13.844 1 78.81 106 ASP B C 1
ATOM 3182 O O . ASP B 1 106 ? -0.971 8.023 13.742 1 78.81 106 ASP B O 1
ATOM 3186 N N . LEU B 1 107 ? 0.711 9.375 13.625 1 75.31 107 LEU B N 1
ATOM 3187 C CA . LEU B 1 107 ? 1.646 8.328 13.227 1 75.31 107 LEU B CA 1
ATOM 3188 C C . LEU B 1 107 ? 1.758 7.262 14.312 1 75.31 107 LEU B C 1
ATOM 3190 O O . LEU B 1 107 ? 2.148 6.129 14.031 1 75.31 107 LEU B O 1
ATOM 3194 N N . LYS B 1 108 ? 1.449 7.648 15.5 1 67.94 108 LYS B N 1
ATOM 3195 C CA . LYS B 1 108 ? 1.512 6.688 16.594 1 67.94 108 LYS B CA 1
ATOM 3196 C C . LYS B 1 108 ? 0.346 5.703 16.531 1 67.94 108 LYS B C 1
ATOM 3198 O O . LYS B 1 108 ? 0.444 4.582 17.031 1 67.94 108 LYS B O 1
ATOM 3203 N N . GLU B 1 109 ? -0.715 6.164 15.906 1 60.03 109 GLU B N 1
ATOM 3204 C CA . GLU B 1 109 ? -1.913 5.332 15.828 1 60.03 109 GLU B CA 1
ATOM 3205 C C . GLU B 1 109 ? -1.873 4.426 14.602 1 60.03 109 GLU B C 1
ATOM 3207 O O . GLU B 1 109 ? -2.645 3.467 14.508 1 60.03 109 GLU B O 1
ATOM 3212 N N . CYS B 1 110 ? -1.104 4.863 13.602 1 57.56 110 CYS B N 1
ATOM 3213 C CA . CYS B 1 110 ? -1.14 4.191 12.312 1 57.56 110 CYS B CA 1
ATOM 3214 C C . CYS B 1 110 ? -0.671 2.746 12.43 1 57.56 110 CYS B C 1
ATOM 3216 O O . CYS B 1 110 ? 0.513 2.49 12.656 1 57.56 110 CYS B O 1
ATOM 3218 N N . ARG B 1 111 ? -1.698 1.903 12.656 1 61.94 111 ARG B N 1
ATOM 3219 C CA . ARG B 1 111 ? -1.574 0.552 13.195 1 61.94 111 ARG B CA 1
ATOM 3220 C C . ARG B 1 111 ? -1.225 -0.445 12.102 1 61.94 111 ARG B C 1
ATOM 3222 O O . ARG B 1 111 ? -0.849 -1.584 12.383 1 61.94 111 ARG B O 1
ATOM 3229 N N . GLN B 1 112 ? -1.293 -0.019 10.828 1 73.88 112 GLN B N 1
ATOM 3230 C CA . GLN B 1 112 ? -1.002 -1.199 10.023 1 73.88 112 GLN B CA 1
ATOM 3231 C C . GLN B 1 112 ? 0.365 -1.085 9.352 1 73.88 112 GLN B C 1
ATOM 3233 O O . GLN B 1 112 ? 0.694 -0.046 8.781 1 73.88 112 GLN B O 1
ATOM 3238 N N . HIS B 1 113 ? 1.18 -2.035 9.609 1 85.44 113 HIS B N 1
ATOM 3239 C CA . HIS B 1 113 ? 2.525 -2.066 9.047 1 85.44 113 HIS B CA 1
ATOM 3240 C C . HIS B 1 113 ? 2.734 -3.307 8.188 1 85.44 113 HIS B C 1
ATOM 3242 O O . HIS B 1 113 ? 3.504 -4.199 8.555 1 85.44 113 HIS B O 1
ATOM 3248 N N . PRO B 1 114 ? 2.039 -3.191 7.004 1 90.69 114 PRO B N 1
ATOM 3249 C CA . PRO B 1 114 ? 2.287 -4.34 6.129 1 90.69 114 PRO B CA 1
ATOM 3250 C C . PRO B 1 114 ? 3.732 -4.406 5.637 1 90.69 114 PRO B C 1
ATOM 3252 O O . PRO B 1 114 ? 4.449 -3.402 5.684 1 90.69 114 PRO B O 1
ATOM 3255 N N . ARG B 1 115 ? 4.066 -5.566 5.242 1 93.81 115 ARG B N 1
ATOM 3256 C CA . ARG B 1 115 ? 5.422 -5.773 4.734 1 93.81 115 ARG B CA 1
ATOM 3257 C C . ARG B 1 115 ? 5.496 -5.488 3.238 1 93.81 115 ARG B C 1
ATOM 3259 O O . ARG B 1 115 ? 4.586 -5.844 2.488 1 93.81 115 ARG B O 1
ATOM 3266 N N . ILE B 1 116 ? 6.547 -4.84 2.822 1 95.56 116 ILE B N 1
ATOM 3267 C CA . ILE B 1 116 ? 6.828 -4.629 1.407 1 95.56 116 ILE B CA 1
ATOM 3268 C C . ILE B 1 116 ? 8.211 -5.168 1.069 1 95.56 116 ILE B C 1
ATOM 3270 O O . ILE B 1 116 ? 8.992 -5.504 1.967 1 95.56 116 ILE B O 1
ATOM 3274 N N . HIS B 1 117 ? 8.445 -5.297 -0.212 1 96.5 117 HIS B N 1
ATOM 3275 C CA . HIS B 1 117 ? 9.688 -5.887 -0.7 1 96.5 117 HIS B CA 1
ATOM 3276 C C . HIS B 1 117 ? 10.375 -4.965 -1.704 1 96.5 117 HIS B C 1
ATOM 3278 O O . HIS B 1 117 ? 9.781 -4.605 -2.727 1 96.5 117 HIS B O 1
ATOM 3284 N N . ILE B 1 118 ? 11.555 -4.633 -1.401 1 95.81 118 ILE B N 1
ATOM 3285 C CA . ILE B 1 118 ? 12.32 -3.725 -2.252 1 95.81 118 ILE B CA 1
ATOM 3286 C C . ILE B 1 118 ? 13.359 -4.512 -3.045 1 95.81 118 ILE B C 1
ATOM 3288 O O . ILE B 1 118 ? 14.203 -5.203 -2.463 1 95.81 118 ILE B O 1
ATOM 3292 N N . LEU B 1 119 ? 13.219 -4.453 -4.336 1 96.81 119 LEU B N 1
ATOM 3293 C CA . LEU B 1 119 ? 14.234 -5.031 -5.215 1 96.81 119 LEU B CA 1
ATOM 3294 C C . LEU B 1 119 ? 15.352 -4.027 -5.488 1 96.81 119 LEU B C 1
ATOM 3296 O O . LEU B 1 119 ? 15.117 -2.984 -6.102 1 96.81 119 LEU B O 1
ATOM 3300 N N . LEU B 1 120 ? 16.531 -4.398 -4.996 1 96.06 120 LEU B N 1
ATOM 3301 C CA . LEU B 1 120 ? 17.688 -3.537 -5.164 1 96.06 120 LEU B CA 1
ATOM 3302 C C . LEU B 1 120 ? 18.672 -4.137 -6.168 1 96.06 120 LEU B C 1
ATOM 3304 O O . LEU B 1 120 ? 18.938 -5.344 -6.137 1 96.06 120 LEU B O 1
ATOM 3308 N N . GLU B 1 121 ? 19.094 -3.346 -7.086 1 96.38 121 GLU B N 1
ATOM 3309 C CA . GLU B 1 121 ? 20.109 -3.736 -8.055 1 96.38 121 GLU B CA 1
ATOM 3310 C C . GLU B 1 121 ? 21.266 -2.75 -8.055 1 96.38 121 GLU B C 1
ATOM 3312 O O . GLU B 1 121 ? 21.062 -1.535 -8.047 1 96.38 121 GLU B O 1
ATOM 3317 N N . ASP B 1 122 ? 22.438 -3.232 -7.918 1 95.69 122 ASP B N 1
ATOM 3318 C CA . ASP B 1 122 ? 23.656 -2.443 -7.906 1 95.69 122 ASP B CA 1
ATOM 3319 C C . ASP B 1 122 ? 24.75 -3.111 -8.742 1 95.69 122 ASP B C 1
ATOM 3321 O O . ASP B 1 122 ? 24.953 -4.324 -8.641 1 95.69 122 ASP B O 1
ATOM 3325 N N . TRP B 1 123 ? 25.391 -2.285 -9.633 1 95.12 123 TRP B N 1
ATOM 3326 C CA . TRP B 1 123 ? 26.422 -2.896 -10.469 1 95.12 123 TRP B CA 1
ATOM 3327 C C . TRP B 1 123 ? 27.531 -1.893 -10.797 1 95.12 123 TRP B C 1
ATOM 3329 O O . TRP B 1 123 ? 27.312 -0.681 -10.711 1 95.12 123 TRP B O 1
ATOM 3339 N N . ALA B 1 124 ? 28.688 -2.332 -11.016 1 95.81 124 ALA B N 1
ATOM 3340 C CA . ALA B 1 124 ? 29.844 -1.587 -11.508 1 95.81 124 ALA B CA 1
ATOM 3341 C C . ALA B 1 124 ? 30.594 -2.379 -12.578 1 95.81 124 ALA B C 1
ATOM 3343 O O . ALA B 1 124 ? 30.891 -3.559 -12.383 1 95.81 124 ALA B O 1
ATOM 3344 N N . VAL B 1 125 ? 30.75 -1.729 -13.758 1 93.56 125 VAL B N 1
ATOM 3345 C CA . VAL B 1 125 ? 31.453 -2.357 -14.875 1 93.56 125 VAL B CA 1
ATOM 3346 C C . VAL B 1 125 ? 32.312 -1.32 -15.602 1 93.56 125 VAL B C 1
ATOM 3348 O O . VAL B 1 125 ? 31.797 -0.314 -16.094 1 93.56 125 VAL B O 1
ATOM 3351 N N . ASP B 1 126 ? 33.594 -1.516 -15.703 1 89.62 126 ASP B N 1
ATOM 3352 C CA . ASP B 1 126 ? 34.5 -0.705 -16.5 1 89.62 126 ASP B CA 1
ATOM 3353 C C . ASP B 1 126 ? 34.344 0.778 -16.156 1 89.62 126 ASP B C 1
ATOM 3355 O O . ASP B 1 126 ? 34.219 1.611 -17.062 1 89.62 126 ASP B O 1
ATOM 3359 N N . GLY B 1 127 ? 34.219 1.05 -14.961 1 88.69 127 GLY B N 1
ATOM 3360 C CA . GLY B 1 127 ? 34.188 2.434 -14.516 1 88.69 127 GLY B CA 1
ATOM 3361 C C . GLY B 1 127 ? 32.781 3.002 -14.461 1 88.69 127 GLY B C 1
ATOM 3362 O O . GLY B 1 127 ? 32.594 4.125 -13.992 1 88.69 127 GLY B O 1
ATOM 3363 N N . GLU B 1 128 ? 31.844 2.248 -15.055 1 92.75 128 GLU B N 1
ATOM 3364 C CA . GLU B 1 128 ? 30.453 2.672 -14.961 1 92.75 128 GLU B CA 1
ATOM 3365 C C . GLU B 1 128 ? 29.75 1.992 -13.789 1 92.75 128 GLU B C 1
ATOM 3367 O O . GLU B 1 128 ? 30.094 0.867 -13.422 1 92.75 128 GLU B O 1
ATOM 3372 N N . GLN B 1 129 ? 28.938 2.729 -13.141 1 92.94 129 GLN B N 1
ATOM 3373 C CA . GLN B 1 129 ? 28.188 2.158 -12.031 1 92.94 129 GLN B CA 1
ATOM 3374 C C . GLN B 1 129 ? 26.719 2.553 -12.117 1 92.94 129 GLN B C 1
ATOM 3376 O O . GLN B 1 129 ? 26.375 3.562 -12.734 1 92.94 129 GLN B O 1
ATOM 3381 N N . GLY B 1 130 ? 25.844 1.73 -11.664 1 91.06 130 GLY B N 1
ATOM 3382 C CA . GLY B 1 130 ? 24.422 2 -11.641 1 91.06 130 GLY B CA 1
ATOM 3383 C C . GLY B 1 130 ? 23.703 1.324 -10.492 1 91.06 130 GLY B C 1
ATOM 3384 O O . GLY B 1 130 ? 24.203 0.352 -9.922 1 91.06 130 GLY B O 1
ATOM 3385 N N . ASN B 1 131 ? 22.656 1.97 -10.039 1 91.81 131 ASN B N 1
ATOM 3386 C CA . ASN B 1 131 ? 21.797 1.402 -9.008 1 91.81 131 ASN B CA 1
ATOM 3387 C C . ASN B 1 131 ? 20.328 1.679 -9.289 1 91.81 131 ASN B C 1
ATOM 3389 O O . ASN B 1 131 ? 19.984 2.682 -9.922 1 91.81 131 ASN B O 1
ATOM 3393 N N . SER B 1 132 ? 19.5 0.717 -9 1 92.38 132 SER B N 1
ATOM 3394 C CA . SER B 1 132 ? 18.047 0.867 -9.172 1 92.38 132 SER B CA 1
ATOM 3395 C C . SER B 1 132 ? 17.281 0.202 -8.031 1 92.38 132 SER B C 1
ATOM 3397 O O . SER B 1 132 ? 17.828 -0.647 -7.324 1 92.38 132 SER B O 1
ATOM 3399 N N . SER B 1 133 ? 16.109 0.737 -7.824 1 92.56 133 SER B N 1
ATOM 3400 C CA . SER B 1 133 ? 15.25 0.154 -6.805 1 92.56 133 SER B CA 1
ATOM 3401 C C . SER B 1 133 ? 13.797 0.119 -7.266 1 92.56 133 SER B C 1
ATOM 3403 O O . SER B 1 133 ? 13.328 1.045 -7.93 1 92.56 133 SER B O 1
ATOM 3405 N N . GLU B 1 134 ? 13.117 -0.957 -7.012 1 93.19 134 GLU B N 1
ATOM 3406 C CA . GLU B 1 134 ? 11.688 -1.133 -7.25 1 93.19 134 GLU B CA 1
ATOM 3407 C C . GLU B 1 134 ? 10.984 -1.699 -6.02 1 93.19 134 GLU B C 1
ATOM 3409 O O . GLU B 1 134 ? 11.57 -2.488 -5.273 1 93.19 134 GLU B O 1
ATOM 3414 N N . VAL B 1 135 ? 9.797 -1.327 -5.809 1 94.5 135 VAL B N 1
ATOM 3415 C CA . VAL B 1 135 ? 9.109 -1.727 -4.582 1 94.5 135 VAL B CA 1
ATOM 3416 C C . VAL B 1 135 ? 7.844 -2.506 -4.93 1 94.5 135 VAL B C 1
ATOM 3418 O O . VAL B 1 135 ? 7.07 -2.09 -5.793 1 94.5 135 VAL B O 1
ATOM 3421 N N . TYR B 1 136 ? 7.633 -3.607 -4.207 1 93.62 136 TYR B N 1
ATOM 3422 C CA . TYR B 1 136 ? 6.504 -4.504 -4.43 1 93.62 136 TYR B CA 1
ATOM 3423 C C . TYR B 1 136 ? 5.793 -4.82 -3.117 1 93.62 136 TYR B C 1
ATOM 3425 O O . TYR B 1 136 ? 6.43 -4.891 -2.062 1 93.62 136 TYR B O 1
ATOM 3433 N N . THR B 1 137 ? 4.543 -5.07 -3.211 1 93.81 137 THR B N 1
ATOM 3434 C CA . THR B 1 137 ? 3.801 -5.48 -2.021 1 93.81 137 THR B CA 1
ATOM 3435 C C . THR B 1 137 ? 3.789 -7 -1.892 1 93.81 137 THR B C 1
ATOM 3437 O O . THR B 1 137 ? 3.418 -7.535 -0.844 1 93.81 137 THR B O 1
ATOM 3440 N N . ASP B 1 138 ? 4.188 -7.688 -2.904 1 93.62 138 ASP B N 1
ATOM 3441 C CA . ASP B 1 138 ? 4.219 -9.148 -2.91 1 93.62 138 ASP B CA 1
ATOM 3442 C C . ASP B 1 138 ? 5.633 -9.664 -3.164 1 93.62 138 ASP B C 1
ATOM 3444 O O . ASP B 1 138 ? 6.285 -9.258 -4.125 1 93.62 138 ASP B O 1
ATOM 3448 N N . PHE B 1 139 ? 6.035 -10.578 -2.371 1 94.56 139 PHE B N 1
ATOM 3449 C CA . PHE B 1 139 ? 7.391 -11.109 -2.477 1 94.56 139 PHE B CA 1
ATOM 3450 C C . PHE B 1 139 ? 7.59 -11.82 -3.807 1 94.56 139 PHE B C 1
ATOM 3452 O O . PHE B 1 139 ? 8.641 -11.695 -4.434 1 94.56 139 PHE B O 1
ATOM 3459 N N . ASN B 1 140 ? 6.613 -12.555 -4.227 1 93.19 140 ASN B N 1
ATOM 3460 C CA . ASN B 1 140 ? 6.742 -13.312 -5.469 1 93.19 140 ASN B CA 1
ATOM 3461 C C . ASN B 1 140 ? 6.879 -12.391 -6.676 1 93.19 140 ASN B C 1
ATOM 3463 O O . ASN B 1 140 ? 7.566 -12.727 -7.641 1 93.19 140 ASN B O 1
ATOM 3467 N N . ASP B 1 141 ? 6.203 -11.289 -6.617 1 92 141 ASP B N 1
ATOM 3468 C CA . ASP B 1 141 ? 6.348 -10.32 -7.699 1 92 141 ASP B CA 1
ATOM 3469 C C . ASP B 1 141 ? 7.785 -9.805 -7.785 1 92 141 ASP B C 1
ATOM 3471 O O . ASP B 1 141 ? 8.375 -9.766 -8.867 1 92 141 ASP B O 1
ATOM 3475 N N . ALA B 1 142 ? 8.281 -9.461 -6.625 1 94.75 142 ALA B N 1
ATOM 3476 C CA . ALA B 1 142 ? 9.656 -8.977 -6.574 1 94.75 142 ALA B CA 1
ATOM 3477 C C . ALA B 1 142 ? 10.633 -10.047 -7.043 1 94.75 142 ALA B C 1
ATOM 3479 O O . ALA B 1 142 ? 11.547 -9.766 -7.82 1 94.75 142 ALA B O 1
ATOM 3480 N N . LYS B 1 143 ? 10.414 -11.234 -6.566 1 95.12 143 LYS B N 1
ATOM 3481 C CA . LYS B 1 143 ? 11.32 -12.336 -6.871 1 95.12 143 LYS B CA 1
ATOM 3482 C C . LYS B 1 143 ? 11.281 -12.688 -8.359 1 95.12 143 LYS B C 1
ATOM 3484 O O . LYS B 1 143 ? 12.312 -12.984 -8.961 1 95.12 143 LYS B O 1
ATOM 3489 N N . ARG B 1 144 ? 10.172 -12.633 -8.961 1 92.75 144 ARG B N 1
ATOM 3490 C CA . ARG B 1 144 ? 10.055 -12.891 -10.391 1 92.75 144 ARG B CA 1
ATOM 3491 C C . ARG B 1 144 ? 10.883 -11.898 -11.195 1 92.75 144 ARG B C 1
ATOM 3493 O O . ARG B 1 144 ? 11.555 -12.273 -12.156 1 92.75 144 ARG B O 1
ATOM 3500 N N . ILE B 1 145 ? 10.812 -10.695 -10.781 1 93.81 145 ILE B N 1
ATOM 3501 C CA . ILE B 1 145 ? 11.57 -9.672 -11.492 1 93.81 145 ILE B CA 1
ATOM 3502 C C . ILE B 1 145 ? 13.07 -9.859 -11.234 1 93.81 145 ILE B C 1
ATOM 3504 O O . ILE B 1 145 ? 13.883 -9.688 -12.133 1 93.81 145 ILE B O 1
ATOM 3508 N N . LEU B 1 146 ? 13.398 -10.234 -9.977 1 96.44 146 LEU B N 1
ATOM 3509 C CA . LEU B 1 146 ? 14.789 -10.547 -9.664 1 96.44 146 LEU B CA 1
ATOM 3510 C C . LEU B 1 146 ? 15.328 -11.625 -10.586 1 96.44 146 LEU B C 1
ATOM 3512 O O . LEU B 1 146 ? 16.406 -11.461 -11.188 1 96.44 146 LEU B O 1
ATOM 3516 N N . VAL B 1 147 ? 14.586 -12.664 -10.703 1 94.12 147 VAL B N 1
ATOM 3517 C CA . VAL B 1 147 ? 15 -13.805 -11.523 1 94.12 147 VAL B CA 1
ATOM 3518 C C . VAL B 1 147 ? 15.102 -13.383 -12.984 1 94.12 147 VAL B C 1
ATOM 3520 O O . VAL B 1 147 ? 16.047 -13.75 -13.68 1 94.12 147 VAL B O 1
ATOM 3523 N N . GLN B 1 148 ? 14.141 -12.641 -13.422 1 92.38 148 GLN B N 1
ATOM 3524 C CA . GLN B 1 148 ? 14.148 -12.164 -14.797 1 92.38 148 GLN B CA 1
ATOM 3525 C C . GLN B 1 148 ? 15.375 -11.305 -15.078 1 92.38 148 GLN B C 1
ATOM 3527 O O . GLN B 1 148 ? 16.062 -11.516 -16.078 1 92.38 148 GLN B O 1
ATOM 3532 N N . LYS B 1 149 ? 15.648 -10.375 -14.242 1 94.94 149 LYS B N 1
ATOM 3533 C CA . LYS B 1 149 ? 16.797 -9.492 -14.414 1 94.94 149 LYS B CA 1
ATOM 3534 C C . LYS B 1 149 ? 18.109 -10.266 -14.359 1 94.94 149 LYS B C 1
ATOM 3536 O O . LYS B 1 149 ? 19.016 -10.008 -15.133 1 94.94 149 LYS B O 1
ATOM 3541 N N . LEU B 1 150 ? 18.125 -11.156 -13.43 1 96.56 150 LEU B N 1
ATOM 3542 C CA . LEU B 1 150 ? 19.344 -11.961 -13.281 1 96.56 150 LEU B CA 1
ATOM 3543 C C . LEU B 1 150 ? 19.594 -12.805 -14.523 1 96.56 150 LEU B C 1
ATOM 3545 O O . LEU B 1 150 ? 20.719 -12.883 -15.016 1 96.56 150 LEU B O 1
ATOM 3549 N N . LYS B 1 151 ? 18.562 -13.414 -15.031 1 94.31 151 LYS B N 1
ATOM 3550 C CA . LYS B 1 151 ? 18.688 -14.211 -16.25 1 94.31 151 LYS B CA 1
ATOM 3551 C C . LYS B 1 151 ? 19.203 -13.367 -17.406 1 94.31 151 LYS B C 1
ATOM 3553 O O . LYS B 1 151 ? 20.094 -13.789 -18.156 1 94.31 151 LYS B O 1
ATOM 3558 N N . GLU B 1 152 ? 18.641 -12.234 -17.516 1 94.62 152 GLU B N 1
ATOM 3559 C CA . GLU B 1 152 ? 19.094 -11.32 -18.562 1 94.62 152 GLU B CA 1
ATOM 3560 C C . GLU B 1 152 ? 20.562 -10.953 -18.391 1 94.62 152 GLU B C 1
ATOM 3562 O O . GLU B 1 152 ? 21.312 -10.93 -19.359 1 94.62 152 GLU B O 1
ATOM 3567 N N . GLU B 1 153 ? 20.953 -10.719 -17.156 1 95.06 153 GLU B N 1
ATOM 3568 C CA . GLU B 1 153 ? 22.344 -10.352 -16.859 1 95.06 153 GLU B CA 1
ATOM 3569 C C . GLU B 1 153 ? 23.281 -11.523 -17.109 1 95.06 153 GLU B C 1
ATOM 3571 O O . GLU B 1 153 ? 24.406 -11.328 -17.594 1 95.06 153 GLU B O 1
ATOM 3576 N N . GLN B 1 154 ? 22.844 -12.688 -16.859 1 93.44 154 GLN B N 1
ATOM 3577 C CA . GLN B 1 154 ? 23.656 -13.883 -17.031 1 93.44 154 GLN B CA 1
ATOM 3578 C C . GLN B 1 154 ? 23.812 -14.219 -18.516 1 93.44 154 GLN B C 1
ATOM 3580 O O . GLN B 1 154 ? 24.844 -14.781 -18.922 1 93.44 154 GLN B O 1
ATOM 3585 N N . GLU B 1 155 ? 22.812 -13.844 -19.266 1 91.81 155 GLU B N 1
ATOM 3586 C CA . GLU B 1 155 ? 22.828 -14.203 -20.688 1 91.81 155 GLU B CA 1
ATOM 3587 C C . GLU B 1 155 ? 23.484 -13.109 -21.531 1 91.81 155 GLU B C 1
ATOM 3589 O O . GLU B 1 155 ? 24.266 -13.406 -22.438 1 91.81 155 GLU B O 1
ATOM 3594 N N . SER B 1 156 ? 23.125 -11.906 -21.219 1 91.06 156 SER B N 1
ATOM 3595 C CA . SER B 1 156 ? 23.547 -10.836 -22.125 1 91.06 156 SER B CA 1
ATOM 3596 C C . SER B 1 156 ? 24.172 -9.672 -21.359 1 91.06 156 SER B C 1
ATOM 3598 O O . SER B 1 156 ? 24.453 -8.625 -21.938 1 91.06 156 SER B O 1
ATOM 3600 N N . GLY B 1 157 ? 24.391 -9.898 -20.125 1 91.31 157 GLY B N 1
ATOM 3601 C CA . GLY B 1 157 ? 24.938 -8.805 -19.328 1 91.31 157 GLY B CA 1
ATOM 3602 C C . GLY B 1 157 ? 26.438 -8.898 -19.109 1 91.31 157 GLY B C 1
ATOM 3603 O O . GLY B 1 157 ? 27.156 -9.367 -20 1 91.31 157 GLY B O 1
ATOM 3604 N N . CYS B 1 158 ? 26.906 -8.406 -18 1 90.31 158 CYS B N 1
ATOM 3605 C CA . CYS B 1 158 ? 28.344 -8.297 -17.719 1 90.31 158 CYS B CA 1
ATOM 3606 C C . CYS B 1 158 ? 28.875 -9.57 -17.078 1 90.31 158 CYS B C 1
ATOM 3608 O O . CYS B 1 158 ? 30.078 -9.812 -17.094 1 90.31 158 CYS B O 1
ATOM 3610 N N . ILE B 1 159 ? 28.031 -10.406 -16.609 1 92.81 159 ILE B N 1
ATOM 3611 C CA . ILE B 1 159 ? 28.453 -11.555 -15.812 1 92.81 159 ILE B CA 1
ATOM 3612 C C . ILE B 1 159 ? 29.281 -12.508 -16.672 1 92.81 159 ILE B C 1
ATOM 3614 O O . ILE B 1 159 ? 30.344 -12.977 -16.234 1 92.81 159 ILE B O 1
ATOM 3618 N N . PRO B 1 160 ? 28.859 -12.719 -17.891 1 91.62 160 PRO B N 1
ATOM 3619 C CA . PRO B 1 160 ? 29.656 -13.633 -18.719 1 91.62 160 PRO B CA 1
ATOM 3620 C C . PRO B 1 160 ? 31.078 -13.141 -18.938 1 91.62 160 PRO B C 1
ATOM 3622 O O . PRO B 1 160 ? 31.984 -13.945 -19.203 1 91.62 160 PRO B O 1
ATOM 3625 N N . GLN B 1 161 ? 31.297 -11.898 -18.844 1 89.94 161 GLN B N 1
ATOM 3626 C CA . GLN B 1 161 ? 32.625 -11.32 -19.031 1 89.94 161 GLN B CA 1
ATOM 3627 C C . GLN B 1 161 ? 33.562 -11.688 -17.875 1 89.94 161 GLN B C 1
ATOM 3629 O O . GLN B 1 161 ? 34.781 -11.664 -18.016 1 89.94 161 GLN B O 1
ATOM 3634 N N . TRP B 1 162 ? 32.969 -12.016 -16.703 1 91.94 162 TRP B N 1
ATOM 3635 C CA . TRP B 1 162 ? 33.75 -12.242 -15.5 1 91.94 162 TRP B CA 1
ATOM 3636 C C . TRP B 1 162 ? 33.844 -13.734 -15.195 1 91.94 162 TRP B C 1
ATOM 3638 O O . TRP B 1 162 ? 34.75 -14.156 -14.453 1 91.94 162 TRP B O 1
ATOM 3648 N N . ALA B 1 163 ? 33.094 -14.516 -15.805 1 88.06 163 ALA B N 1
ATOM 3649 C CA . ALA B 1 163 ? 32.875 -15.898 -15.398 1 88.06 163 ALA B CA 1
ATOM 3650 C C . ALA B 1 163 ? 34.156 -16.719 -15.539 1 88.06 163 ALA B C 1
ATOM 3652 O O . ALA B 1 163 ? 34.375 -17.656 -14.766 1 88.06 163 ALA B O 1
ATOM 3653 N N . ASP B 1 164 ? 35.031 -16.312 -16.406 1 89.75 164 ASP B N 1
ATOM 3654 C CA . ASP B 1 164 ? 36.25 -17.094 -16.672 1 89.75 164 ASP B CA 1
ATOM 3655 C C . ASP B 1 164 ? 37.438 -16.562 -15.867 1 89.75 164 ASP B C 1
ATOM 3657 O O . ASP B 1 164 ? 38.531 -17.141 -15.906 1 89.75 164 ASP B O 1
ATOM 3661 N N . ASP B 1 165 ? 37.188 -15.586 -15.164 1 91.44 165 ASP B N 1
ATOM 3662 C CA . ASP B 1 165 ? 38.281 -15.023 -14.344 1 91.44 165 ASP B CA 1
ATOM 3663 C C . ASP B 1 165 ? 38.531 -15.875 -13.109 1 91.44 165 ASP B C 1
ATOM 3665 O O . ASP B 1 165 ? 37.594 -16.297 -12.422 1 91.44 165 ASP B O 1
ATOM 3669 N N . GLU B 1 166 ? 39.75 -16.156 -12.812 1 93.5 166 GLU B N 1
ATOM 3670 C CA . GLU B 1 166 ? 40.125 -17 -11.695 1 93.5 166 GLU B CA 1
ATOM 3671 C C . GLU B 1 166 ? 39.688 -16.406 -10.359 1 93.5 166 GLU B C 1
ATOM 3673 O O . GLU B 1 166 ? 39.469 -17.125 -9.383 1 93.5 166 GLU B O 1
ATOM 3678 N N . LYS B 1 167 ? 39.438 -15.117 -10.344 1 95.44 167 LYS B N 1
ATOM 3679 C CA . LYS B 1 167 ? 39.125 -14.438 -9.094 1 95.44 167 LYS B CA 1
ATOM 3680 C C . LYS B 1 167 ? 37.625 -14.219 -8.977 1 95.44 167 LYS B C 1
ATOM 3682 O O . LYS B 1 167 ? 37.156 -13.523 -8.07 1 95.44 167 LYS B O 1
ATOM 3687 N N . PHE B 1 168 ? 36.906 -14.812 -9.875 1 95.94 168 PHE B N 1
ATOM 3688 C CA . PHE B 1 168 ? 35.469 -14.648 -9.898 1 95.94 168 PHE B CA 1
ATOM 3689 C C . PHE B 1 168 ? 34.812 -15.312 -8.672 1 95.94 168 PHE B C 1
ATOM 3691 O O . PHE B 1 168 ? 35.094 -16.484 -8.383 1 95.94 168 PHE B O 1
ATOM 3698 N N . LYS B 1 169 ? 34.062 -14.523 -7.945 1 96.38 169 LYS B N 1
ATOM 3699 C CA . LYS B 1 169 ? 33.312 -15.016 -6.789 1 96.38 169 LYS B CA 1
ATOM 3700 C C . LYS B 1 169 ? 31.797 -14.797 -6.973 1 96.38 169 LYS B C 1
ATOM 3702 O O . LYS B 1 169 ? 31.375 -13.797 -7.555 1 96.38 169 LYS B O 1
ATOM 3707 N N . GLU B 1 170 ? 31.047 -15.773 -6.477 1 95.38 170 GLU B N 1
ATOM 3708 C CA . GLU B 1 170 ? 29.594 -15.703 -6.602 1 95.38 170 GLU B CA 1
ATOM 3709 C C . GLU B 1 170 ? 28.906 -16.172 -5.324 1 95.38 170 GLU B C 1
ATOM 3711 O O . GLU B 1 170 ? 29.391 -17.109 -4.664 1 95.38 170 GLU B O 1
ATOM 3716 N N . HIS B 1 171 ? 27.891 -15.453 -4.895 1 96.44 171 HIS B N 1
ATOM 3717 C CA . HIS B 1 171 ? 27.094 -15.781 -3.727 1 96.44 171 HIS B CA 1
ATOM 3718 C C . HIS B 1 171 ? 25.594 -15.594 -4.016 1 96.44 171 HIS B C 1
ATOM 3720 O O . HIS B 1 171 ? 25.203 -14.633 -4.688 1 96.44 171 HIS B O 1
ATOM 3726 N N . SER B 1 172 ? 24.828 -16.578 -3.604 1 96.12 172 SER B N 1
ATOM 3727 C CA . SER B 1 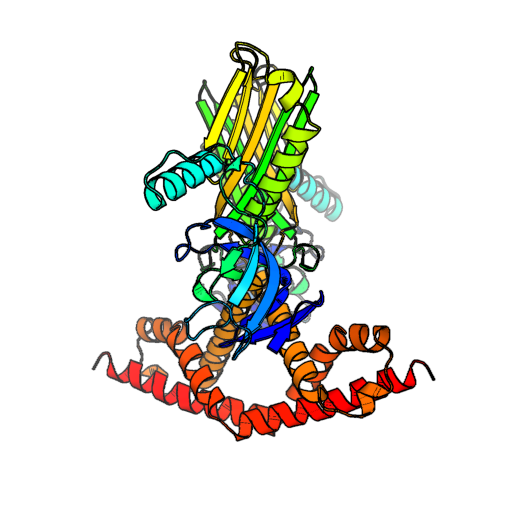172 ? 23.391 -16.438 -3.83 1 96.12 172 SER B CA 1
ATOM 3728 C C . SER B 1 172 ? 22.594 -17.031 -2.678 1 96.12 172 SER B C 1
ATOM 3730 O O . SER B 1 172 ? 23.047 -17.969 -2.018 1 96.12 172 SER B O 1
ATOM 3732 N N . THR B 1 173 ? 21.484 -16.438 -2.309 1 95.31 173 THR B N 1
ATOM 3733 C CA . THR B 1 173 ? 20.422 -16.953 -1.438 1 95.31 173 THR B CA 1
ATOM 3734 C C . THR B 1 173 ? 19.078 -16.922 -2.152 1 95.31 173 THR B C 1
ATOM 3736 O O . THR B 1 173 ? 19.016 -16.734 -3.369 1 95.31 173 THR B O 1
ATOM 3739 N N . ASP B 1 174 ? 18.031 -17.125 -1.397 1 91.5 174 ASP B N 1
ATOM 3740 C CA . ASP B 1 174 ? 16.703 -17.156 -1.986 1 91.5 174 ASP B CA 1
ATOM 3741 C C . ASP B 1 174 ? 16.281 -15.766 -2.467 1 91.5 174 ASP B C 1
ATOM 3743 O O . ASP B 1 174 ? 15.391 -15.633 -3.305 1 91.5 174 ASP B O 1
ATOM 3747 N N . SER B 1 175 ? 16.953 -14.766 -1.963 1 95.56 175 SER B N 1
ATOM 3748 C CA . SER B 1 175 ? 16.5 -13.414 -2.287 1 95.56 175 SER B CA 1
ATOM 3749 C C . SER B 1 175 ? 17.672 -12.523 -2.678 1 95.56 175 SER B C 1
ATOM 3751 O O . SER B 1 175 ? 17.562 -11.289 -2.645 1 95.56 175 SER B O 1
ATOM 3753 N N . LEU B 1 176 ? 18.828 -13.172 -2.973 1 97.38 176 LEU B N 1
ATOM 3754 C CA . LEU B 1 176 ? 20.016 -12.367 -3.232 1 97.38 176 LEU B CA 1
ATOM 3755 C C . LEU B 1 176 ? 20.969 -13.078 -4.188 1 97.38 176 LEU B C 1
ATOM 3757 O O . LEU B 1 176 ? 21.156 -14.297 -4.094 1 97.38 176 LEU B O 1
ATOM 3761 N N . TYR B 1 177 ? 21.531 -12.359 -5.09 1 97.88 177 TYR B N 1
ATOM 3762 C CA . TYR B 1 177 ? 22.641 -12.797 -5.93 1 97.88 177 TYR B CA 1
ATOM 3763 C C . TYR B 1 177 ? 23.719 -11.719 -6.016 1 97.88 177 TYR B C 1
ATOM 3765 O O . TYR B 1 177 ? 23.422 -10.547 -6.242 1 97.88 177 TYR B O 1
ATOM 3773 N N . GLU B 1 178 ? 24.875 -12.133 -5.773 1 97.62 178 GLU B N 1
ATOM 3774 C CA . GLU B 1 178 ? 26.016 -11.227 -5.902 1 97.62 178 GLU B CA 1
ATOM 3775 C C . GLU B 1 178 ? 27.203 -11.922 -6.559 1 97.62 178 GLU B C 1
ATOM 3777 O O . GLU B 1 178 ? 27.484 -13.086 -6.266 1 97.62 178 GLU B O 1
ATOM 3782 N N . CYS B 1 179 ? 27.828 -11.242 -7.461 1 96.94 179 CYS B N 1
ATOM 3783 C CA . CYS B 1 179 ? 29.078 -11.711 -8.023 1 96.94 179 CYS B CA 1
ATOM 3784 C C . CYS B 1 179 ? 30.062 -10.562 -8.227 1 96.94 179 CYS B C 1
ATOM 3786 O O . CYS B 1 179 ? 29.641 -9.406 -8.328 1 96.94 179 CYS B O 1
ATOM 3788 N N . TYR B 1 180 ? 31.25 -10.859 -8.141 1 96.25 180 TYR B N 1
ATOM 3789 C CA . TYR B 1 180 ? 32.281 -9.836 -8.281 1 96.25 180 TYR B CA 1
ATOM 3790 C C . TYR B 1 180 ? 33.656 -10.469 -8.555 1 96.25 180 TYR B C 1
ATOM 3792 O O . TYR B 1 180 ? 33.812 -11.688 -8.461 1 96.25 180 TYR B O 1
ATOM 3800 N N . ILE B 1 181 ? 34.594 -9.688 -9 1 95.44 181 ILE B N 1
ATOM 3801 C CA . ILE B 1 181 ? 36 -10.086 -9.086 1 95.44 181 ILE B CA 1
ATOM 3802 C C . ILE B 1 181 ? 36.719 -9.727 -7.793 1 95.44 181 ILE B C 1
ATOM 3804 O O . ILE B 1 181 ? 36.75 -8.562 -7.398 1 95.44 181 ILE B O 1
ATOM 3808 N N . ASP B 1 182 ? 37.281 -10.773 -7.207 1 95.12 182 ASP B N 1
ATOM 3809 C CA . ASP B 1 182 ? 37.969 -10.586 -5.926 1 95.12 182 ASP B CA 1
ATOM 3810 C C . ASP B 1 182 ? 39.062 -9.539 -6.035 1 95.12 182 ASP B C 1
ATOM 3812 O O . ASP B 1 182 ? 39.938 -9.641 -6.902 1 95.12 182 ASP B O 1
ATOM 3816 N N . GLY B 1 183 ? 39 -8.477 -5.164 1 92.19 183 GLY B N 1
ATOM 3817 C CA . GLY B 1 183 ? 40 -7.41 -5.164 1 92.19 183 GLY B CA 1
ATOM 3818 C C . GLY B 1 183 ? 39.562 -6.211 -5.996 1 92.19 183 GLY B C 1
ATOM 3819 O O . GLY B 1 183 ? 40.188 -5.16 -5.945 1 92.19 183 GLY B O 1
ATOM 3820 N N . GLU B 1 184 ? 38.531 -6.336 -6.836 1 92.06 184 GLU B N 1
ATOM 3821 C CA . GLU B 1 184 ? 38.062 -5.262 -7.719 1 92.06 184 GLU B CA 1
ATOM 3822 C C . GLU B 1 184 ? 36.562 -5.031 -7.582 1 92.06 184 GLU B C 1
ATOM 3824 O O . GLU B 1 184 ? 35.875 -4.848 -8.586 1 92.06 184 GLU B O 1
ATOM 3829 N N . TYR B 1 185 ? 36.062 -5.066 -6.48 1 92.38 185 TYR B N 1
ATOM 3830 C CA . TYR B 1 185 ? 34.625 -5.012 -6.246 1 92.38 185 TYR B CA 1
ATOM 3831 C C . TYR B 1 185 ? 34.062 -3.703 -6.758 1 92.38 185 TYR B C 1
ATOM 3833 O O . TYR B 1 185 ? 32.969 -3.691 -7.352 1 92.38 185 TYR B O 1
ATOM 3841 N N . CYS B 1 186 ? 34.844 -2.613 -6.574 1 89.38 186 CYS B N 1
ATOM 3842 C CA . CYS B 1 186 ? 34.312 -1.294 -6.922 1 89.38 186 CYS B CA 1
ATOM 3843 C C . CYS B 1 186 ? 34.219 -1.136 -8.438 1 89.38 186 CYS B C 1
ATOM 3845 O O . CYS B 1 186 ? 33.438 -0.321 -8.922 1 89.38 186 CYS B O 1
ATOM 3847 N N . GLU B 1 187 ? 34.938 -1.983 -9.109 1 91.5 187 GLU B N 1
ATOM 3848 C CA . GLU B 1 187 ? 34.969 -1.814 -10.555 1 91.5 187 GLU B CA 1
ATOM 3849 C C . GLU B 1 187 ? 34.219 -2.922 -11.266 1 91.5 187 GLU B C 1
ATOM 3851 O O . GLU B 1 187 ? 33.812 -2.766 -12.43 1 91.5 187 GLU B O 1
ATOM 3856 N N . SER B 1 188 ? 34.094 -4.047 -10.5 1 94.19 188 SER B N 1
ATOM 3857 C CA . SER B 1 188 ? 33.469 -5.188 -11.172 1 94.19 188 SER B CA 1
ATOM 3858 C C . SER B 1 188 ? 32.594 -5.98 -10.211 1 94.19 188 SER B C 1
ATOM 3860 O O . SER B 1 188 ? 33.031 -6.922 -9.562 1 94.19 188 SER B O 1
ATOM 3862 N N . HIS B 1 189 ? 31.328 -5.613 -10.109 1 96.12 189 HIS B N 1
ATOM 3863 C CA . HIS B 1 189 ? 30.391 -6.402 -9.312 1 96.12 189 HIS B CA 1
ATOM 3864 C C . HIS B 1 189 ? 28.969 -6.262 -9.844 1 96.12 189 HIS B C 1
ATOM 3866 O O . HIS B 1 189 ? 28.656 -5.316 -10.578 1 96.12 189 HIS B O 1
ATOM 3872 N N . TYR B 1 190 ? 28.172 -7.281 -9.609 1 97.06 190 TYR B N 1
ATOM 3873 C CA . TYR B 1 190 ? 26.734 -7.277 -9.82 1 97.06 190 TYR B CA 1
ATOM 3874 C C . TYR B 1 190 ? 26 -7.801 -8.586 1 97.06 190 TYR B C 1
ATOM 3876 O O . TYR B 1 190 ? 26.328 -8.867 -8.062 1 97.06 190 TYR B O 1
ATOM 3884 N N . HIS B 1 191 ? 25.078 -6.945 -8.07 1 97.62 191 HIS B N 1
ATOM 3885 C CA . HIS B 1 191 ? 24.328 -7.273 -6.863 1 97.62 191 HIS B CA 1
ATOM 3886 C C . HIS B 1 191 ? 22.844 -7.016 -7.051 1 97.62 191 HIS B C 1
ATOM 3888 O O . HIS B 1 191 ? 22.438 -5.93 -7.48 1 97.62 191 HIS B O 1
ATOM 3894 N N . ILE B 1 192 ? 22.016 -8.055 -6.836 1 97.69 192 ILE B N 1
ATOM 3895 C CA . ILE B 1 192 ? 20.562 -7.914 -6.863 1 97.69 192 ILE B CA 1
ATOM 3896 C C . ILE B 1 192 ? 19.953 -8.617 -5.652 1 97.69 192 ILE B C 1
ATOM 3898 O O . ILE B 1 192 ? 20.344 -9.742 -5.32 1 97.69 192 ILE B O 1
ATOM 3902 N N . ALA B 1 193 ? 19.156 -7.934 -4.922 1 97.94 193 ALA B N 1
ATOM 3903 C CA . ALA B 1 193 ? 18.641 -8.5 -3.68 1 97.94 193 ALA B CA 1
ATOM 3904 C C . ALA B 1 193 ? 17.25 -7.949 -3.373 1 97.94 193 ALA B C 1
ATOM 3906 O O . ALA B 1 193 ? 16.875 -6.863 -3.836 1 97.94 193 ALA B O 1
ATOM 3907 N N . ILE B 1 194 ? 16.469 -8.711 -2.705 1 97.5 194 ILE B N 1
ATOM 3908 C CA . ILE B 1 194 ? 15.18 -8.273 -2.176 1 97.5 194 ILE B CA 1
ATOM 3909 C C . ILE B 1 194 ? 15.305 -8.008 -0.678 1 97.5 194 ILE B C 1
ATOM 3911 O O . ILE B 1 194 ? 15.742 -8.875 0.082 1 97.5 194 ILE B O 1
ATOM 3915 N N . VAL B 1 195 ? 14.969 -6.82 -0.277 1 95.44 195 VAL B N 1
ATOM 3916 C CA . VAL B 1 195 ? 14.938 -6.453 1.134 1 95.44 195 VAL B CA 1
ATOM 3917 C C . VAL B 1 195 ? 13.5 -6.168 1.564 1 95.44 195 VAL B C 1
ATOM 3919 O O . VAL B 1 195 ? 12.797 -5.375 0.928 1 95.44 195 VAL B O 1
ATOM 3922 N N . SER B 1 196 ? 13.086 -6.863 2.648 1 95.62 196 SER B N 1
ATOM 3923 C CA . SER B 1 196 ? 11.727 -6.664 3.154 1 95.62 196 SER B CA 1
ATOM 3924 C C . SER B 1 196 ? 11.711 -5.668 4.309 1 95.62 196 SER B C 1
ATOM 3926 O O . SER B 1 196 ? 12.602 -5.676 5.16 1 95.62 196 SER B O 1
ATOM 3928 N N . GLN B 1 197 ? 10.766 -4.816 4.273 1 93.81 197 GLN B N 1
ATOM 3929 C CA . GLN B 1 197 ? 10.609 -3.854 5.355 1 93.81 197 GLN B CA 1
ATOM 3930 C C . GLN B 1 197 ? 9.133 -3.518 5.586 1 93.81 197 GLN B C 1
ATOM 3932 O O . GLN B 1 197 ? 8.273 -3.914 4.801 1 93.81 197 GLN B O 1
ATOM 3937 N N . GLN B 1 198 ? 8.93 -2.816 6.645 1 92.94 198 GLN B N 1
ATOM 3938 C CA . GLN B 1 198 ? 7.562 -2.43 6.98 1 92.94 198 GLN B CA 1
ATOM 3939 C C . GLN B 1 198 ? 7.168 -1.135 6.277 1 92.94 198 GLN B C 1
ATOM 3941 O O . GLN B 1 198 ? 7.98 -0.216 6.152 1 92.94 198 GLN B O 1
ATOM 3946 N N . LEU B 1 199 ? 5.988 -1.087 5.84 1 93.31 199 LEU B N 1
ATOM 3947 C CA . LEU B 1 199 ? 5.395 0.087 5.203 1 93.31 199 LEU B CA 1
ATOM 3948 C C . LEU B 1 199 ? 4.484 0.828 6.176 1 93.31 199 LEU B C 1
ATOM 3950 O O . LEU B 1 199 ? 3.6 0.224 6.789 1 93.31 199 LEU B O 1
ATOM 3954 N N . CYS B 1 200 ? 4.766 2.043 6.379 1 91.94 200 CYS B N 1
ATOM 3955 C CA . CYS B 1 200 ? 3.84 2.859 7.156 1 91.94 200 CYS B CA 1
ATOM 3956 C C . CYS B 1 200 ? 2.691 3.361 6.289 1 91.94 200 CYS B C 1
ATOM 3958 O O . CYS B 1 200 ? 2.891 4.215 5.422 1 91.94 200 CYS B O 1
ATOM 3960 N N . VAL B 1 201 ? 1.536 2.875 6.562 1 91.81 201 VAL B N 1
ATOM 3961 C CA . VAL B 1 201 ? 0.386 3.139 5.703 1 91.81 201 VAL B CA 1
ATOM 3962 C C . VAL B 1 201 ? -0.503 4.203 6.34 1 91.81 201 VAL B C 1
ATOM 3964 O O . VAL B 1 201 ? -0.87 4.094 7.512 1 91.81 201 VAL B O 1
ATOM 3967 N N . SER B 1 202 ? -0.845 5.172 5.547 1 89.69 202 SER B N 1
ATOM 3968 C CA . SER B 1 202 ? -1.745 6.219 6.02 1 89.69 202 SER B CA 1
ATOM 3969 C C . SER B 1 202 ? -3.205 5.805 5.863 1 89.69 202 SER B C 1
ATOM 3971 O O . SER B 1 202 ? -3.521 4.91 5.074 1 89.69 202 SER B O 1
ATOM 3973 N N . ASN B 1 203 ? -4.086 6.527 6.57 1 86.94 203 ASN B N 1
ATOM 3974 C CA . ASN B 1 203 ? -5.516 6.277 6.426 1 86.94 203 ASN B CA 1
ATOM 3975 C C . ASN B 1 203 ? -6.004 6.613 5.02 1 86.94 203 ASN B C 1
ATOM 3977 O O . ASN B 1 203 ? -6.898 5.949 4.496 1 86.94 203 ASN B O 1
ATOM 3981 N N . ARG B 1 204 ? -5.418 7.648 4.543 1 87.62 204 ARG B N 1
ATOM 3982 C CA . ARG B 1 204 ? -5.789 8.039 3.188 1 87.62 204 ARG B CA 1
ATOM 3983 C C . ARG B 1 204 ? -5.477 6.926 2.191 1 87.62 204 ARG B C 1
ATOM 3985 O O . ARG B 1 204 ? -6.281 6.637 1.304 1 87.62 204 ARG B O 1
ATOM 3992 N N . PHE B 1 205 ? -4.359 6.332 2.322 1 92.12 205 PHE B N 1
ATOM 3993 C CA . PHE B 1 205 ? -3.953 5.242 1.444 1 92.12 205 PHE B CA 1
ATOM 3994 C C . PHE B 1 205 ? -4.879 4.043 1.604 1 92.12 205 PHE B C 1
ATOM 3996 O O . PHE B 1 205 ? -5.27 3.418 0.617 1 92.12 205 PHE B O 1
ATOM 4003 N N . VAL B 1 206 ? -5.188 3.74 2.805 1 91.31 206 VAL B N 1
ATOM 4004 C CA . VAL B 1 206 ? -6.102 2.637 3.078 1 91.31 206 VAL B CA 1
ATOM 4005 C C . VAL B 1 206 ? -7.441 2.891 2.389 1 91.31 206 VAL B C 1
ATOM 4007 O O . VAL B 1 206 ? -8.008 1.989 1.766 1 91.31 206 VAL B O 1
ATOM 4010 N N . ARG B 1 207 ? -7.906 4.062 2.439 1 91.25 207 ARG B N 1
ATOM 4011 C CA . ARG B 1 207 ? -9.172 4.434 1.807 1 91.25 207 ARG B CA 1
ATOM 4012 C C . ARG B 1 207 ? -9.086 4.289 0.291 1 91.25 207 ARG B C 1
ATOM 4014 O O . ARG B 1 207 ? -10 3.754 -0.339 1 91.25 207 ARG B O 1
ATOM 4021 N N . GLU B 1 208 ? -8.023 4.777 -0.204 1 90.81 208 GLU B N 1
ATOM 4022 C CA . GLU B 1 208 ? -7.82 4.684 -1.646 1 90.81 208 GLU B CA 1
ATOM 4023 C C . GLU B 1 208 ? -7.82 3.23 -2.111 1 90.81 208 GLU B C 1
ATOM 4025 O O . GLU B 1 208 ? -8.469 2.891 -3.104 1 90.81 208 GLU B O 1
ATOM 4030 N N . MET B 1 209 ? -7.07 2.455 -1.383 1 92.06 209 MET B N 1
ATOM 4031 C CA . MET B 1 209 ? -7.027 1.033 -1.715 1 92.06 209 MET B CA 1
ATOM 4032 C C . MET B 1 209 ? -8.391 0.382 -1.502 1 92.06 209 MET B C 1
ATOM 4034 O O . MET B 1 209 ? -8.781 -0.509 -2.258 1 92.06 209 MET B O 1
ATOM 4038 N N . GLY B 1 210 ? -9 0.829 -0.453 1 93.19 210 GLY B N 1
ATOM 4039 C CA . GLY B 1 210 ? -10.344 0.33 -0.19 1 93.19 210 GLY B CA 1
ATOM 4040 C C . GLY B 1 210 ? -11.312 0.594 -1.326 1 93.19 210 GLY B C 1
ATOM 4041 O O . GLY B 1 210 ? -12.078 -0.289 -1.709 1 93.19 210 GLY B O 1
ATOM 4042 N N . TRP B 1 211 ? -11.234 1.757 -1.879 1 91.69 211 TRP B N 1
ATOM 4043 C CA . TRP B 1 211 ? -12.094 2.123 -3 1 91.69 211 TRP B CA 1
ATOM 4044 C C . TRP B 1 211 ? -11.781 1.268 -4.223 1 91.69 211 TRP B C 1
ATOM 4046 O O . TRP B 1 211 ? -12.695 0.854 -4.945 1 91.69 211 TRP B O 1
ATOM 4056 N N . LEU B 1 212 ? -10.539 1.064 -4.402 1 89.38 212 LEU B N 1
ATOM 4057 C CA . LEU B 1 212 ? -10.133 0.229 -5.523 1 89.38 212 LEU B CA 1
ATOM 4058 C C . LEU B 1 212 ? -10.664 -1.19 -5.371 1 89.38 212 LEU B C 1
ATOM 4060 O O . LEU B 1 212 ? -11.156 -1.78 -6.336 1 89.38 212 LEU B O 1
ATOM 4064 N N . TYR B 1 213 ? -10.531 -1.668 -4.219 1 92.94 213 TYR B N 1
ATOM 4065 C CA . TYR B 1 213 ? -11.023 -3.01 -3.928 1 92.94 213 TYR B CA 1
ATOM 4066 C C . TYR B 1 213 ? -12.531 -3.092 -4.133 1 92.94 213 TYR B C 1
ATOM 4068 O O . TYR B 1 213 ? -13.023 -4.02 -4.781 1 92.94 213 TYR B O 1
ATOM 4076 N N . GLN B 1 214 ? -13.195 -2.139 -3.584 1 93.5 214 GLN B N 1
ATOM 4077 C CA . GLN B 1 214 ? -14.648 -2.107 -3.727 1 93.5 214 GLN B CA 1
ATOM 4078 C C . GLN B 1 214 ? -15.055 -2.043 -5.195 1 93.5 214 GLN B C 1
ATOM 4080 O O . GLN B 1 214 ? -15.977 -2.744 -5.621 1 93.5 214 GLN B O 1
ATOM 4085 N N . ALA B 1 215 ? -14.391 -1.179 -5.883 1 91.62 215 ALA B N 1
ATOM 4086 C CA . ALA B 1 215 ? -14.688 -1.044 -7.305 1 91.62 215 ALA B CA 1
ATOM 4087 C C . ALA B 1 215 ? -14.461 -2.363 -8.039 1 91.62 215 ALA B C 1
ATOM 4089 O O . ALA B 1 215 ? -15.273 -2.752 -8.883 1 91.62 215 ALA B O 1
ATOM 4090 N N . SER B 1 216 ? -13.422 -3.033 -7.684 1 89.5 216 SER B N 1
ATOM 4091 C CA . SER B 1 216 ? -13.117 -4.309 -8.32 1 89.5 216 SER B CA 1
ATOM 4092 C C . SER B 1 216 ? -14.188 -5.352 -8.016 1 89.5 216 SER B C 1
ATOM 4094 O O . SER B 1 216 ? -14.594 -6.109 -8.898 1 89.5 216 SER B O 1
ATOM 4096 N N . CYS B 1 217 ? -14.609 -5.387 -6.789 1 91.62 217 CYS B N 1
ATOM 4097 C CA . CYS B 1 217 ? -15.656 -6.32 -6.395 1 91.62 217 CYS B CA 1
ATOM 4098 C C . CYS B 1 217 ? -16.953 -6.035 -7.148 1 91.62 217 CYS B C 1
ATOM 4100 O O . CYS B 1 217 ? -17.625 -6.957 -7.613 1 91.62 217 CYS B O 1
ATOM 4102 N N . GLN B 1 218 ? -17.219 -4.801 -7.289 1 94.25 218 GLN B N 1
ATOM 4103 C CA . GLN B 1 218 ? -18.453 -4.406 -7.969 1 94.25 218 GLN B CA 1
ATOM 4104 C C . GLN B 1 218 ? -18.391 -4.746 -9.453 1 94.25 218 GLN B C 1
ATOM 4106 O O . GLN B 1 218 ? -19.406 -5.117 -10.055 1 94.25 218 GLN B O 1
ATOM 4111 N N . LEU B 1 219 ? -17.281 -4.617 -9.992 1 92.44 219 LEU B N 1
ATOM 4112 C CA . LEU B 1 219 ? -17.109 -5.008 -11.391 1 92.44 219 LEU B CA 1
ATOM 4113 C C . LEU B 1 219 ? -17.281 -6.516 -11.555 1 92.44 219 LEU B C 1
ATOM 4115 O O . LEU B 1 219 ? -17.891 -6.973 -12.539 1 92.44 219 LEU B O 1
ATOM 4119 N N . GLU B 1 220 ? -16.75 -7.23 -10.617 1 88.81 220 GLU B N 1
ATOM 4120 C CA . GLU B 1 220 ? -16.938 -8.68 -10.648 1 88.81 220 GLU B CA 1
ATOM 4121 C C . GLU B 1 220 ? -18.406 -9.047 -10.547 1 88.81 220 GLU B C 1
ATOM 4123 O O . GLU B 1 220 ? -18.875 -9.961 -11.234 1 88.81 220 GLU B O 1
ATOM 4128 N N . ASP B 1 221 ? -19.094 -8.352 -9.68 1 93.12 221 ASP B N 1
ATOM 4129 C CA . ASP B 1 221 ? -20.531 -8.57 -9.539 1 93.12 221 ASP B CA 1
ATOM 4130 C C . ASP B 1 221 ? -21.266 -8.242 -10.844 1 93.12 221 ASP B C 1
ATOM 4132 O O . ASP B 1 221 ? -22.188 -8.953 -11.227 1 93.12 221 ASP B O 1
ATOM 4136 N N . PHE B 1 222 ? -20.828 -7.188 -11.43 1 95.44 222 PHE B N 1
ATOM 4137 C CA . PHE B 1 222 ? -21.391 -6.801 -12.727 1 95.44 222 PHE B CA 1
ATOM 4138 C C . PHE B 1 222 ? -21.234 -7.922 -13.742 1 95.44 222 PHE B C 1
ATOM 4140 O O . PHE B 1 222 ? -22.203 -8.328 -14.383 1 95.44 222 PHE B O 1
ATOM 4147 N N . VAL B 1 223 ? -20.016 -8.406 -13.859 1 91.25 223 VAL B N 1
ATOM 4148 C CA . VAL B 1 223 ? -19.703 -9.453 -14.828 1 91.25 223 VAL B CA 1
ATOM 4149 C C . VAL B 1 223 ? -20.531 -10.695 -14.516 1 91.25 223 VAL B C 1
ATOM 4151 O O . VAL B 1 223 ? -21.078 -11.32 -15.43 1 91.25 223 VAL B O 1
ATOM 4154 N N . SER B 1 224 ? -20.641 -11 -13.281 1 90.31 224 SER B N 1
ATOM 4155 C CA . SER B 1 224 ? -21.422 -12.164 -12.867 1 90.31 224 SER B CA 1
ATOM 4156 C C . SER B 1 224 ? -22.891 -11.992 -13.219 1 90.31 224 SER B C 1
ATOM 4158 O O . SER B 1 224 ? -23.562 -12.953 -13.617 1 90.31 224 SER B O 1
ATOM 4160 N N . GLN B 1 225 ? -23.344 -10.781 -13.117 1 91.69 225 GLN B N 1
ATOM 4161 C CA . GLN B 1 225 ? -24.75 -10.477 -13.367 1 91.69 225 GLN B CA 1
ATOM 4162 C C . GLN B 1 225 ? -25.094 -10.617 -14.852 1 91.69 225 GLN B C 1
ATOM 4164 O O . GLN B 1 225 ? -26.141 -11.141 -15.203 1 91.69 225 GLN B O 1
ATOM 4169 N N . VAL B 1 226 ? -24.203 -10.242 -15.664 1 92.69 226 VAL B N 1
ATOM 4170 C CA . VAL B 1 226 ? -24.562 -10.117 -17.062 1 92.69 226 VAL B CA 1
ATOM 4171 C C . VAL B 1 226 ? -24.062 -11.336 -17.844 1 92.69 226 VAL B C 1
ATOM 4173 O O . VAL B 1 226 ? -24.344 -11.469 -19.047 1 92.69 226 VAL B O 1
ATOM 4176 N N . SER B 1 227 ? -23.344 -12.234 -17.234 1 88.25 227 SER B N 1
ATOM 4177 C CA . SER B 1 227 ? -22.641 -13.32 -17.891 1 88.25 227 SER B CA 1
ATOM 4178 C C . SER B 1 227 ? -23.578 -14.125 -18.781 1 88.25 227 SER B C 1
ATOM 4180 O O . SER B 1 227 ? -23.156 -14.617 -19.844 1 88.25 227 SER B O 1
ATOM 4182 N N . ASP B 1 228 ? -24.875 -14.234 -18.453 1 89.19 228 ASP B N 1
ATOM 4183 C CA . ASP B 1 228 ? -25.797 -15.086 -19.188 1 89.19 228 ASP B CA 1
ATOM 4184 C C . ASP B 1 228 ? -26.812 -14.25 -19.984 1 89.19 228 ASP B C 1
ATOM 4186 O O . ASP B 1 228 ? -27.844 -14.773 -20.422 1 89.19 228 ASP B O 1
ATOM 4190 N N . TRP B 1 229 ? -26.438 -12.969 -20.078 1 92.75 229 TRP B N 1
ATOM 4191 C CA . TRP B 1 229 ? -27.375 -12.125 -20.812 1 92.75 229 TRP B CA 1
ATOM 4192 C C . TRP B 1 229 ? -27.188 -12.297 -22.312 1 92.75 229 TRP B C 1
ATOM 4194 O O . TRP B 1 229 ? -26.078 -12.203 -22.828 1 92.75 229 TRP B O 1
ATOM 4204 N N . ASP B 1 230 ? -28.188 -12.508 -23.062 1 91.94 230 ASP B N 1
ATOM 4205 C CA . ASP B 1 230 ? -28.172 -12.719 -24.5 1 91.94 230 ASP B CA 1
ATOM 4206 C C . ASP B 1 230 ? -27.719 -11.453 -25.234 1 91.94 230 ASP B C 1
ATOM 4208 O O . ASP B 1 230 ? -27.094 -11.539 -26.297 1 91.94 230 ASP B O 1
ATOM 4212 N N . GLU B 1 231 ? -28.031 -10.352 -24.703 1 89.56 231 GLU B N 1
ATOM 4213 C CA . GLU B 1 231 ? -27.719 -9.07 -25.328 1 89.56 231 GLU B CA 1
ATOM 4214 C C . GLU B 1 231 ? -26.203 -8.914 -25.531 1 89.56 231 GLU B C 1
ATOM 4216 O O . GLU B 1 231 ? -25.766 -8.148 -26.391 1 89.56 231 GLU B O 1
ATOM 4221 N N . LEU B 1 232 ? -25.422 -9.609 -24.766 1 90.69 232 LEU B N 1
ATOM 4222 C CA . LEU B 1 232 ? -23.969 -9.469 -24.812 1 90.69 232 LEU B CA 1
ATOM 4223 C C . LEU B 1 232 ? -23.406 -10.008 -26.109 1 90.69 232 LEU B C 1
ATOM 4225 O O . LEU B 1 232 ? -22.297 -9.656 -26.516 1 90.69 232 LEU B O 1
ATOM 4229 N N . ASP B 1 233 ? -24.188 -10.906 -26.766 1 90.06 233 ASP B N 1
ATOM 4230 C CA . ASP B 1 233 ? -23.75 -11.492 -28.031 1 90.06 233 ASP B CA 1
ATOM 4231 C C . ASP B 1 233 ? -23.656 -10.422 -29.125 1 90.06 233 ASP B C 1
ATOM 4233 O O . ASP B 1 233 ? -23 -10.633 -30.141 1 90.06 233 ASP B O 1
ATOM 4237 N N . GLN B 1 234 ? -24.328 -9.352 -28.859 1 91 234 GLN B N 1
ATOM 4238 C CA . GLN B 1 234 ? -24.328 -8.281 -29.859 1 91 234 GLN B CA 1
ATOM 4239 C C . GLN B 1 234 ? -23.078 -7.418 -29.734 1 91 234 GLN B C 1
ATOM 4241 O O . GLN B 1 234 ? -22.781 -6.625 -30.641 1 91 234 GLN B O 1
ATOM 4246 N N . LEU B 1 235 ? -22.297 -7.609 -28.672 1 91.12 235 LEU B N 1
ATOM 4247 C CA . LEU B 1 235 ? -21.094 -6.82 -28.453 1 91.12 235 LEU B CA 1
ATOM 4248 C C . LEU B 1 235 ? -19.875 -7.508 -29.062 1 91.12 235 LEU B C 1
ATOM 4250 O O . LEU B 1 235 ? -19.781 -8.734 -29.078 1 91.12 235 LEU B O 1
ATOM 4254 N N . THR B 1 236 ? -19.016 -6.688 -29.688 1 89.88 236 THR B N 1
ATOM 4255 C CA . THR B 1 236 ? -17.719 -7.219 -30.109 1 89.88 236 THR B CA 1
ATOM 4256 C C . THR B 1 236 ? -16.844 -7.535 -28.891 1 89.88 236 THR B C 1
ATOM 4258 O O . THR B 1 236 ? -17.125 -7.07 -27.781 1 89.88 236 THR B O 1
ATOM 4261 N N . ASP B 1 237 ? -15.805 -8.352 -29.031 1 86 237 ASP B N 1
ATOM 4262 C CA . ASP B 1 237 ? -14.875 -8.672 -27.938 1 86 237 ASP B CA 1
ATOM 4263 C C . ASP B 1 237 ? -14.258 -7.406 -27.359 1 86 237 ASP B C 1
ATOM 4265 O O . ASP B 1 237 ? -14.078 -7.305 -26.141 1 86 237 ASP B O 1
ATOM 4269 N N . GLU B 1 238 ? -14 -6.504 -28.234 1 86.25 238 GLU B N 1
ATOM 4270 C CA . GLU B 1 238 ? -13.391 -5.254 -27.781 1 86.25 238 GLU B CA 1
ATOM 4271 C C . GLU B 1 238 ? -14.359 -4.438 -26.938 1 86.25 238 GLU B C 1
ATOM 4273 O O . GLU B 1 238 ? -13.977 -3.887 -25.906 1 86.25 238 GLU B O 1
ATOM 4278 N N . GLN B 1 239 ? -15.633 -4.398 -27.391 1 88.38 239 GLN B N 1
ATOM 4279 C CA . GLN B 1 239 ? -16.656 -3.67 -26.656 1 88.38 239 GLN B CA 1
ATOM 4280 C C . GLN B 1 239 ? -16.906 -4.301 -25.281 1 88.38 239 GLN B C 1
ATOM 4282 O O . GLN B 1 239 ? -17.016 -3.598 -24.281 1 88.38 239 GLN B O 1
ATOM 4287 N N . TYR B 1 240 ? -16.969 -5.559 -25.297 1 90.38 240 TYR B N 1
ATOM 4288 C CA . TYR B 1 240 ? -17.188 -6.289 -24.062 1 90.38 240 TYR B CA 1
ATOM 4289 C C . TYR B 1 240 ? -16.062 -6.027 -23.062 1 90.38 240 TYR B C 1
ATOM 4291 O O . TYR B 1 240 ? -16.328 -5.727 -21.891 1 90.38 240 TYR B O 1
ATOM 4299 N N . ASN B 1 241 ? -14.836 -6.059 -23.516 1 85.62 241 ASN B N 1
ATOM 4300 C CA . ASN B 1 241 ? -13.68 -5.859 -22.641 1 85.62 241 ASN B CA 1
ATOM 4301 C C . ASN B 1 241 ? -13.648 -4.445 -22.062 1 85.62 241 ASN B C 1
ATOM 4303 O O . ASN B 1 241 ? -13.305 -4.254 -20.906 1 85.62 241 ASN B O 1
ATOM 4307 N N . ARG B 1 242 ? -14 -3.523 -22.844 1 89.12 242 ARG B N 1
ATOM 4308 C CA . ARG B 1 242 ? -14.078 -2.145 -22.375 1 89.12 242 ARG B CA 1
ATOM 4309 C C . ARG B 1 242 ? -15.18 -1.979 -21.328 1 89.12 242 ARG B C 1
ATOM 4311 O O . ARG B 1 242 ? -14.992 -1.275 -20.328 1 89.12 242 ARG B O 1
ATOM 4318 N N . MET B 1 243 ? -16.266 -2.658 -21.562 1 91.81 243 MET B N 1
ATOM 4319 C CA . MET B 1 243 ? -17.422 -2.533 -20.688 1 91.81 243 MET B CA 1
ATOM 4320 C C . MET B 1 243 ? -17.141 -3.107 -19.297 1 91.81 243 MET B C 1
ATOM 4322 O O . MET B 1 243 ? -17.391 -2.457 -18.281 1 91.81 243 MET B O 1
ATOM 4326 N N . VAL B 1 244 ? -16.547 -4.242 -19.266 1 89.94 244 VAL B N 1
ATOM 4327 C CA . VAL B 1 244 ? -16.391 -4.969 -18.016 1 89.94 244 VAL B CA 1
ATOM 4328 C C . VAL B 1 244 ? -15.273 -4.34 -17.188 1 89.94 244 VAL B C 1
ATOM 4330 O O . VAL B 1 244 ? -15.102 -4.676 -16 1 89.94 244 VAL B O 1
ATOM 4333 N N . GLN B 1 245 ? -14.531 -3.367 -17.734 1 86.88 245 GLN B N 1
ATOM 4334 C CA . GLN B 1 245 ? -13.445 -2.695 -17.016 1 86.88 245 GLN B CA 1
ATOM 4335 C C . GLN B 1 245 ? -13.758 -1.216 -16.812 1 86.88 245 GLN B C 1
ATOM 4337 O O . GLN B 1 245 ? -12.922 -0.464 -16.312 1 86.88 245 GLN B O 1
ATOM 4342 N N . ASP B 1 246 ? -14.922 -0.794 -17.25 1 90.5 246 ASP B N 1
ATOM 4343 C CA . ASP B 1 246 ? -15.273 0.622 -17.234 1 90.5 246 ASP B CA 1
ATOM 4344 C C . ASP B 1 246 ? -15.43 1.123 -15.797 1 90.5 246 ASP B C 1
ATOM 4346 O O . ASP B 1 246 ? -16.281 0.645 -15.055 1 90.5 246 ASP B O 1
ATOM 4350 N N . PRO B 1 247 ? -14.656 2.094 -15.398 1 87.31 247 PRO B N 1
ATOM 4351 C CA . PRO B 1 247 ? -14.672 2.568 -14.008 1 87.31 247 PRO B CA 1
ATOM 4352 C C . PRO B 1 247 ? -15.945 3.344 -13.664 1 87.31 247 PRO B C 1
ATOM 4354 O O . PRO B 1 247 ? -16.203 3.623 -12.492 1 87.31 247 PRO B O 1
ATOM 4357 N N . ARG B 1 248 ? -16.797 3.637 -14.664 1 93.44 248 ARG B N 1
ATOM 4358 C CA . ARG B 1 248 ? -18.031 4.371 -14.414 1 93.44 248 ARG B CA 1
ATOM 4359 C C . ARG B 1 248 ? -19.062 3.479 -13.75 1 93.44 248 ARG B C 1
ATOM 4361 O O . ARG B 1 248 ? -19.969 3.971 -13.062 1 93.44 248 ARG B O 1
ATOM 4368 N N . PHE B 1 249 ? -18.969 2.211 -13.914 1 95.62 249 PHE B N 1
ATOM 4369 C CA . PHE B 1 249 ? -19.984 1.325 -13.391 1 95.62 249 PHE B CA 1
ATOM 4370 C C . PHE B 1 249 ? -20 1.359 -11.859 1 95.62 249 PHE B C 1
ATOM 4372 O O . PHE B 1 249 ? -21.047 1.625 -11.25 1 95.62 249 PHE B O 1
ATOM 4379 N N . PRO B 1 250 ? -18.812 1.12 -11.195 1 94.94 250 PRO B N 1
ATOM 4380 C CA . PRO B 1 250 ? -18.828 1.161 -9.727 1 94.94 250 PRO B CA 1
ATOM 4381 C C . PRO B 1 250 ? -19.359 2.484 -9.18 1 94.94 250 PRO B C 1
ATOM 4383 O O . PRO B 1 250 ? -20.078 2.496 -8.18 1 94.94 250 PRO B O 1
ATOM 4386 N N . GLU B 1 251 ? -19.016 3.547 -9.797 1 94.19 251 GLU B N 1
ATOM 4387 C CA . GLU B 1 251 ? -19.484 4.859 -9.359 1 94.19 251 GLU B CA 1
ATOM 4388 C C . GLU B 1 251 ? -21 4.969 -9.461 1 94.19 251 GLU B C 1
ATOM 4390 O O . GLU B 1 251 ? -21.656 5.449 -8.539 1 94.19 251 GLU B O 1
ATOM 4395 N N . ARG B 1 252 ? -21.516 4.504 -10.578 1 95.38 252 ARG B N 1
ATOM 4396 C CA . ARG B 1 252 ? -22.953 4.543 -10.789 1 95.38 252 ARG B CA 1
ATOM 4397 C C . ARG B 1 252 ? -23.672 3.639 -9.805 1 95.38 252 ARG B C 1
ATOM 4399 O O . ARG B 1 252 ? -24.734 4 -9.281 1 95.38 252 ARG B O 1
ATOM 4406 N N . LEU B 1 253 ? -23.109 2.504 -9.617 1 96.94 253 LEU B N 1
ATOM 4407 C CA . LEU B 1 253 ? -23.719 1.561 -8.68 1 96.94 253 LEU B CA 1
ATOM 4408 C C . LEU B 1 253 ? -23.75 2.143 -7.27 1 96.94 253 LEU B C 1
ATOM 4410 O O . LEU B 1 253 ? -24.781 2.061 -6.586 1 96.94 253 LEU B O 1
ATOM 4414 N N . GLN B 1 254 ? -22.672 2.789 -6.84 1 94.69 254 GLN B N 1
ATOM 4415 C CA . GLN B 1 254 ? -22.609 3.377 -5.504 1 94.69 254 GLN B CA 1
ATOM 4416 C C . GLN B 1 254 ? -23.625 4.504 -5.344 1 94.69 254 GLN B C 1
ATOM 4418 O O . GLN B 1 254 ? -24.25 4.633 -4.293 1 94.69 254 GLN B O 1
ATOM 4423 N N . ASN B 1 255 ? -23.734 5.23 -6.359 1 95.19 255 ASN B N 1
ATOM 4424 C CA . ASN B 1 255 ? -24.688 6.32 -6.328 1 95.19 255 ASN B CA 1
ATOM 4425 C C . ASN B 1 255 ? -26.125 5.801 -6.203 1 95.19 255 ASN B C 1
ATOM 4427 O O . ASN B 1 255 ? -26.922 6.332 -5.43 1 95.19 255 ASN B O 1
ATOM 4431 N N . LYS B 1 256 ? -26.422 4.812 -6.973 1 97 256 LYS B N 1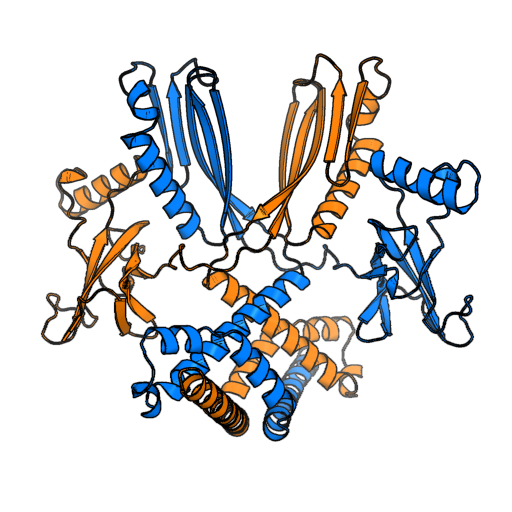
ATOM 4432 C CA . LYS B 1 256 ? -27.766 4.234 -6.941 1 97 256 LYS B CA 1
ATOM 4433 C C . LYS B 1 256 ? -28.031 3.539 -5.609 1 97 256 LYS B C 1
ATOM 4435 O O . LYS B 1 256 ? -29.141 3.607 -5.078 1 97 256 LYS B O 1
ATOM 4440 N N . LEU B 1 257 ? -27.062 2.846 -5.098 1 96.06 257 LEU B N 1
ATOM 4441 C CA . LEU B 1 257 ? -27.203 2.211 -3.793 1 96.06 257 LEU B CA 1
ATOM 4442 C C . LEU B 1 257 ? -27.422 3.254 -2.703 1 96.06 257 LEU B C 1
ATOM 4444 O O . LEU B 1 257 ? -28.188 3.023 -1.764 1 96.06 257 LEU B O 1
ATOM 4448 N N . GLY B 1 258 ? -26.734 4.387 -2.828 1 94.56 258 GLY B N 1
ATOM 4449 C CA . GLY B 1 258 ? -26.859 5.473 -1.87 1 94.56 258 GLY B CA 1
ATOM 4450 C C . GLY B 1 258 ? -28.297 5.969 -1.724 1 94.56 258 GLY B C 1
ATOM 4451 O O . GLY B 1 258 ? -28.688 6.445 -0.656 1 94.56 258 GLY B O 1
ATOM 4452 N N . LYS B 1 259 ? -29.047 5.734 -2.756 1 95.62 259 LYS B N 1
ATOM 4453 C CA . LYS B 1 259 ? -30.422 6.238 -2.775 1 95.62 259 LYS B CA 1
ATOM 4454 C C . LYS B 1 259 ? -31.422 5.109 -2.549 1 95.62 259 LYS B C 1
ATOM 4456 O O . LYS B 1 259 ? -32.625 5.332 -2.58 1 95.62 259 LYS B O 1
ATOM 4461 N N . ASN B 1 260 ? -30.922 3.947 -2.359 1 96.81 260 ASN B N 1
ATOM 4462 C CA . ASN B 1 260 ? -31.781 2.793 -2.152 1 96.81 260 ASN B CA 1
ATOM 4463 C C . ASN B 1 260 ? -32.125 2.613 -0.677 1 96.81 260 ASN B C 1
ATOM 4465 O O . ASN B 1 260 ? -31.375 2.008 0.076 1 96.81 260 ASN B O 1
ATOM 4469 N N . ASP B 1 261 ? -33.312 2.951 -0.325 1 96 261 ASP B N 1
ATOM 4470 C CA . ASP B 1 261 ? -33.75 2.953 1.07 1 96 261 ASP B CA 1
ATOM 4471 C C . ASP B 1 261 ? -33.781 1.533 1.631 1 96 261 ASP B C 1
ATOM 4473 O O . ASP B 1 261 ? -33.406 1.3 2.779 1 96 261 ASP B O 1
ATOM 4477 N N . SER B 1 262 ? -34.281 0.66 0.787 1 96.38 262 SER B N 1
ATOM 4478 C CA . SER B 1 262 ? -34.406 -0.722 1.245 1 96.38 262 SER B CA 1
ATOM 4479 C C . SER B 1 262 ? -33.031 -1.304 1.583 1 96.38 262 SER B C 1
ATOM 4481 O O . SER B 1 262 ? -32.906 -2.025 2.572 1 96.38 262 SER B O 1
ATOM 4483 N N . TYR B 1 263 ? -32.094 -0.997 0.759 1 96.81 263 TYR B N 1
ATOM 4484 C CA . TYR B 1 263 ? -30.734 -1.461 0.962 1 96.81 263 TYR B CA 1
ATOM 4485 C C . TYR B 1 263 ? -30.172 -0.948 2.283 1 96.81 263 TYR B C 1
ATOM 4487 O O . TYR B 1 263 ? -29.656 -1.726 3.092 1 96.81 263 TYR B O 1
ATOM 4495 N N . TRP B 1 264 ? -30.344 0.297 2.57 1 96.19 264 TRP B N 1
ATOM 4496 C CA . TRP B 1 264 ? -29.75 0.909 3.75 1 96.19 264 TRP B CA 1
ATOM 4497 C C . TRP B 1 264 ? -30.531 0.556 5.008 1 96.19 264 TRP B C 1
ATOM 4499 O O . TRP B 1 264 ? -29.969 0.416 6.09 1 96.19 264 TRP B O 1
ATOM 4509 N N . GLU B 1 265 ? -31.844 0.404 4.867 1 97.06 265 GLU B N 1
ATOM 4510 C CA . GLU B 1 265 ? -32.656 -0.025 6.008 1 97.06 265 GLU B CA 1
ATOM 4511 C C . GLU B 1 265 ? -32.219 -1.406 6.496 1 97.06 265 GLU B C 1
ATOM 4513 O O . GLU B 1 265 ? -32.062 -1.623 7.699 1 97.06 265 GLU B O 1
ATOM 4518 N N . ALA B 1 266 ? -32.031 -2.256 5.543 1 96.88 266 ALA B N 1
ATOM 4519 C CA . ALA B 1 266 ? -31.594 -3.6 5.898 1 96.88 266 ALA B CA 1
ATOM 4520 C C . ALA B 1 266 ? -30.203 -3.568 6.516 1 96.88 266 ALA B C 1
ATOM 4522 O O . ALA B 1 266 ? -29.922 -4.289 7.477 1 96.88 266 ALA B O 1
ATOM 4523 N N . TYR B 1 267 ? -29.359 -2.738 6 1 97.06 267 TYR B N 1
ATOM 4524 C CA . TYR B 1 267 ? -28 -2.602 6.508 1 97.06 267 TYR B CA 1
ATOM 4525 C C . TYR B 1 267 ? -28.016 -2.105 7.949 1 97.06 267 TYR B C 1
ATOM 4527 O O . TYR B 1 267 ? -27.406 -2.723 8.828 1 97.06 267 TYR B O 1
ATOM 4535 N N . TRP B 1 268 ? -28.719 -1.079 8.227 1 96.31 268 TRP B N 1
ATOM 4536 C CA . TRP B 1 268 ? -28.688 -0.454 9.547 1 96.31 268 TRP B CA 1
ATOM 4537 C C . TRP B 1 268 ? -29.406 -1.312 10.578 1 96.31 268 TRP B C 1
ATOM 4539 O O . TRP B 1 268 ? -29.047 -1.326 11.75 1 96.31 268 TRP B O 1
ATOM 4549 N N . GLU B 1 269 ? -30.391 -1.993 10.086 1 96.88 269 GLU B N 1
ATOM 4550 C CA . GLU B 1 269 ? -31.031 -2.953 10.969 1 96.88 269 GLU B CA 1
ATOM 4551 C C . GLU B 1 269 ? -30.047 -4.027 11.438 1 96.88 269 GLU B C 1
ATOM 4553 O O . GLU B 1 269 ? -30.047 -4.398 12.609 1 96.88 269 GLU B O 1
ATOM 4558 N N . THR B 1 270 ? -29.297 -4.469 10.484 1 97.19 270 THR B N 1
ATOM 4559 C CA . THR B 1 270 ? -28.312 -5.492 10.82 1 97.19 270 THR B CA 1
ATOM 4560 C C . THR B 1 270 ? -27.25 -4.926 11.742 1 97.19 270 THR B C 1
ATOM 4562 O O . THR B 1 270 ? -26.828 -5.586 12.695 1 97.19 270 THR B O 1
ATOM 4565 N N . VAL B 1 271 ? -26.797 -3.711 11.484 1 96.5 271 VAL B N 1
ATOM 4566 C CA . VAL B 1 271 ? -25.812 -3.047 12.336 1 96.5 271 VAL B CA 1
ATOM 4567 C C . VAL B 1 271 ? -26.359 -2.945 13.758 1 96.5 271 VAL B C 1
ATOM 4569 O O . VAL B 1 271 ? -25.641 -3.25 14.727 1 96.5 271 VAL B O 1
ATOM 4572 N N . SER B 1 272 ? -27.562 -2.562 13.867 1 96.25 272 SER B N 1
ATOM 4573 C CA . SER B 1 272 ? -28.203 -2.402 15.172 1 96.25 272 SER B CA 1
ATOM 4574 C C . SER B 1 272 ? -28.25 -3.727 15.93 1 96.25 272 SER B C 1
ATOM 4576 O O . SER B 1 272 ? -27.953 -3.777 17.125 1 96.25 272 SER B O 1
ATOM 4578 N N . GLU B 1 273 ? -28.625 -4.715 15.219 1 96.5 273 GLU B N 1
ATOM 4579 C CA . GLU B 1 273 ? -28.734 -6.035 15.836 1 96.5 273 GLU B CA 1
ATOM 4580 C C . GLU B 1 273 ? -27.375 -6.496 16.375 1 96.5 273 GLU B C 1
ATOM 4582 O O . GLU B 1 273 ? -27.281 -6.938 17.516 1 96.5 273 GLU B O 1
ATOM 4587 N N . VAL B 1 274 ? -26.391 -6.363 15.547 1 96.56 274 VAL B N 1
ATOM 4588 C CA . VAL B 1 274 ? -25.062 -6.809 15.938 1 96.56 274 VAL B CA 1
ATOM 4589 C C . VAL B 1 274 ? -24.531 -5.918 17.062 1 96.56 274 VAL B C 1
ATOM 4591 O O . VAL B 1 274 ? -23.859 -6.395 17.984 1 96.56 274 VAL B O 1
ATOM 4594 N N . ALA B 1 275 ? -24.812 -4.641 16.953 1 95.94 275 ALA B N 1
ATOM 4595 C CA . ALA B 1 275 ? -24.375 -3.691 17.969 1 95.94 275 ALA B CA 1
ATOM 4596 C C . ALA B 1 275 ? -24.969 -4.039 19.344 1 95.94 275 ALA B C 1
ATOM 4598 O O . ALA B 1 275 ? -24.266 -4.004 20.359 1 95.94 275 ALA B O 1
ATOM 4599 N N . HIS B 1 276 ? -26.219 -4.375 19.391 1 95.56 276 HIS B N 1
ATOM 4600 C CA . HIS B 1 276 ? -26.859 -4.742 20.641 1 95.56 276 HIS B CA 1
ATOM 4601 C C . HIS B 1 276 ? -26.188 -5.957 21.266 1 95.56 276 HIS B C 1
ATOM 4603 O O . HIS B 1 276 ? -25.953 -5.98 22.484 1 95.56 276 HIS B O 1
ATOM 4609 N N . GLU B 1 277 ? -25.938 -6.883 20.438 1 94.12 277 GLU B N 1
ATOM 4610 C CA . GLU B 1 277 ? -25.266 -8.086 20.922 1 94.12 277 GLU B CA 1
ATOM 4611 C C . GLU B 1 277 ? -23.875 -7.758 21.469 1 94.12 277 GLU B C 1
ATOM 4613 O O . GLU B 1 277 ? -23.484 -8.258 22.531 1 94.12 277 GLU B O 1
ATOM 4618 N N . PHE B 1 278 ? -23.234 -6.93 20.734 1 93.19 278 PHE B N 1
ATOM 4619 C CA . PHE B 1 278 ? -21.859 -6.602 21.047 1 93.19 278 PHE B CA 1
ATOM 4620 C C . PHE B 1 278 ? -21.781 -5.785 22.328 1 93.19 278 PHE B C 1
ATOM 4622 O O . PHE B 1 278 ? -20.953 -6.066 23.203 1 93.19 278 PHE B O 1
ATOM 4629 N N . VAL B 1 279 ? -22.656 -4.801 22.5 1 93.75 279 VAL B N 1
ATOM 4630 C CA . VAL B 1 279 ? -22.703 -3.953 23.688 1 93.75 279 VAL B CA 1
ATOM 4631 C C . VAL B 1 279 ? -23.062 -4.789 24.922 1 93.75 279 VAL B C 1
ATOM 4633 O O . VAL B 1 279 ? -22.453 -4.645 25.984 1 93.75 279 VAL B O 1
ATOM 4636 N N . ASN B 1 280 ? -23.984 -5.648 24.734 1 93.19 280 ASN B N 1
ATOM 4637 C CA . ASN B 1 280 ? -24.391 -6.516 25.828 1 93.19 280 ASN B CA 1
ATOM 4638 C C . ASN B 1 280 ? -23.234 -7.395 26.312 1 93.19 280 ASN B C 1
ATOM 4640 O O . ASN B 1 280 ? -23.109 -7.66 27.516 1 93.19 280 ASN B O 1
ATOM 4644 N N . GLU B 1 281 ? -22.438 -7.871 25.391 1 93.94 281 GLU B N 1
ATOM 4645 C CA . GLU B 1 281 ? -21.281 -8.688 25.75 1 93.94 281 GLU B CA 1
ATOM 4646 C C . GLU B 1 281 ? -20.297 -7.902 26.625 1 93.94 281 GLU B C 1
ATOM 4648 O O . GLU B 1 281 ? -19.734 -8.445 27.578 1 93.94 281 GLU B O 1
ATOM 4653 N N . TYR B 1 282 ? -20.062 -6.66 26.312 1 92.38 282 TYR B N 1
ATOM 4654 C CA . TYR B 1 282 ? -19.109 -5.836 27.047 1 92.38 282 TYR B CA 1
ATOM 4655 C C . TYR B 1 282 ? -19.688 -5.422 28.391 1 92.38 282 TYR B C 1
ATOM 4657 O O . TYR B 1 282 ? -18.938 -5.258 29.359 1 92.38 282 TYR B O 1
ATOM 4665 N N . LEU B 1 283 ? -21.016 -5.301 28.438 1 91.06 283 LEU B N 1
ATOM 4666 C CA . LEU B 1 283 ? -21.656 -4.977 29.703 1 91.06 283 LEU B CA 1
ATOM 4667 C C . LEU B 1 283 ? -21.609 -6.16 30.656 1 91.06 283 LEU B C 1
ATOM 4669 O O . LEU B 1 283 ? -21.531 -5.973 31.875 1 91.06 283 LEU B O 1
ATOM 4673 N N . GLN B 1 284 ? -21.5 -7.348 30.125 1 88.19 284 GLN B N 1
ATOM 4674 C CA . GLN B 1 284 ? -21.469 -8.555 30.938 1 88.19 284 GLN B CA 1
ATOM 4675 C C . GLN B 1 284 ? -20.047 -8.945 31.312 1 88.19 284 GLN B C 1
ATOM 4677 O O . GLN B 1 284 ? -19.828 -9.695 32.281 1 88.19 284 GLN B O 1
ATOM 4682 N N . GLU B 1 285 ? -19 -8.742 30.516 1 76.75 285 GLU B N 1
ATOM 4683 C CA . GLU B 1 285 ? -17.625 -9.094 30.844 1 76.75 285 GLU B CA 1
ATOM 4684 C C . GLU B 1 285 ? -17.234 -8.57 32.219 1 76.75 285 GLU B C 1
ATOM 4686 O O . GLU B 1 285 ? -16.438 -9.203 32.906 1 76.75 285 GLU B O 1
ATOM 4691 N N . GLU B 1 286 ? -17.359 -7.316 32.75 1 61 286 GLU B N 1
ATOM 4692 C CA . GLU B 1 286 ? -16.953 -6.898 34.094 1 61 286 GLU B CA 1
ATOM 4693 C C . GLU B 1 286 ? -18 -7.305 35.125 1 61 286 GLU B C 1
ATOM 4695 O O . GLU B 1 286 ? -17.812 -7.078 36.312 1 61 286 GLU B O 1
ATOM 4700 N N . ALA B 1 287 ? -19.172 -8.016 34.688 1 43.66 287 ALA B N 1
ATOM 4701 C CA . ALA B 1 287 ? -19.859 -8.523 35.875 1 43.66 287 ALA B CA 1
ATOM 4702 C C . ALA B 1 287 ? -19.25 -9.836 36.344 1 43.66 287 ALA B C 1
ATOM 4704 O O . ALA B 1 287 ? -18.859 -10.672 35.531 1 43.66 287 ALA B O 1
#

Foldseek 3Di:
DKDFDAQDWDDDPRDIAGAFFKKAFPPVDLRHGWIWGFGMKDADPRAPDPDNAIWTWIATDDDPDPVVQVSSQVSVCVVVVHGDGSVRDHRGTDTDGPVGMDTFDDLVPQPDWQKKKKKWKWWAAQRDIDIDIDIGSDPVVSLVVLVVVVVCCCVPNCCVVCVPPPQWDWDDDSFKIKIFRPPPRNHGMIIIGMDMDIDRDGPVNVVVVVVVVQLLVVLVVVCVVCVPPPVCVVDDPVRVVCVSPPSVRSVVVVVVCVPDPVNVVVVVVVVVVVVVVVVVVVVPPVD/DKDFDAQDWDDDPRDIAGAFFKKAFPPVDLRHGWIWGWGMKDADPRAPDPDNAIWTWIATDDDPDPVVQVSSQVSVCVVVVHGDGSVRDHRGTDTDGPVGMDTFDDLVPLPDWQKKKKKWKWWAAQRDIDIDIDIGSDPVVSLVVLVVVVVCCCVPNCCVVCVPPPQWDWDDDSFKIKIFRPPPRNHGMIIIGMDMDIDRDGPVNVVVVVVVVQLLVQLVVVCVVCVPPPVCVVDDPVRVVCVSPPSVRSVVVVVVCVPDPVNVVVVVVVVVVVVVVVVVVVVPPVD

Nearest PDB structures (foldseek):
  3kye-assembly2_C  TM=2.347E-01  e=3.650E-01  Streptomyces avermitilis MA-4680 = NBRC 14893
  5y39-assembly1_B  TM=2.335E-01  e=6.795E-01  Homo sapiens
  7bsi-assembly1_h  TM=2.058E-01  e=2.912E-01  Human herpesvirus 4 strain B95-8
  7bsi-assembly1_a  TM=3.477E-01  e=1.879E+00  Human herpesvirus 4 strain B95-8
  3lie-assembly2_B  TM=1.616E-01  e=6.069E-01  Vibrio parahaemolyticus

Organism: NCBI:txid1796616

Solvent-accessible surface area (backbone atoms only — not comparable to full-atom values): 30857 Å² total; per-residue (Å²): 80,79,49,59,49,76,68,43,75,46,78,53,97,92,40,76,44,40,26,62,35,42,29,32,25,27,86,76,33,94,49,46,74,35,44,31,27,30,54,34,37,20,30,82,87,58,33,90,65,91,61,94,60,48,36,36,29,28,29,42,53,82,67,66,43,63,46,53,42,52,49,48,22,51,52,51,12,61,74,67,75,44,94,43,50,73,88,70,53,82,38,69,76,36,79,36,46,69,78,24,47,41,83,48,80,58,74,87,64,52,77,50,61,53,63,30,29,34,37,38,38,41,39,18,50,87,81,42,70,52,71,49,75,47,37,20,53,35,64,67,61,40,49,52,50,50,40,50,52,48,43,48,31,58,72,74,44,68,50,62,78,43,67,79,43,90,47,48,43,77,50,54,49,98,50,32,41,35,36,32,36,68,96,37,52,84,41,30,27,43,37,40,35,58,48,73,44,58,32,45,49,38,70,68,52,31,46,53,31,17,50,51,32,50,37,49,53,44,36,50,51,48,49,65,67,48,67,83,44,72,72,57,73,77,45,51,74,68,54,47,55,50,58,66,65,41,74,62,52,42,55,51,43,50,54,53,53,73,69,32,61,64,32,51,52,41,46,50,51,48,49,49,54,49,46,53,54,52,52,52,51,62,66,48,65,85,99,80,80,50,59,51,76,68,42,74,46,79,52,96,92,39,76,44,40,27,62,37,43,30,32,24,26,87,76,34,93,50,47,74,36,44,31,27,32,53,33,37,21,30,82,87,58,33,88,66,89,63,94,60,47,36,35,29,28,30,41,54,82,68,65,43,64,46,55,43,53,50,47,22,51,53,50,11,62,73,66,74,42,92,43,50,74,88,70,53,82,37,68,78,36,79,35,46,70,78,25,46,40,83,47,80,59,74,89,63,52,76,50,61,52,62,31,25,35,36,37,38,39,38,18,52,87,82,42,70,52,72,50,76,48,38,20,53,35,63,65,61,39,49,52,51,50,40,50,52,48,44,48,31,58,74,74,42,67,50,61,78,41,67,81,42,91,48,49,45,78,49,52,49,98,50,33,40,38,36,31,35,69,97,37,54,84,40,31,27,41,38,39,34,58,48,75,45,59,32,45,47,39,70,68,54,31,45,53,31,18,50,51,32,51,37,50,52,44,38,50,50,48,49,64,68,48,69,82,43,70,73,58,73,76,47,52,73,69,55,46,56,51,57,66,65,42,74,62,52,41,54,51,46,51,54,53,52,73,68,32,60,64,32,50,51,40,47,51,51,48,50,49,54,49,45,51,55,50,52,51,50,61,64,47,66,86,101